Protein AF-0000000067835083 (afdb_homodimer)

Solvent-accessible surface area (backbone atoms only — not comparable to full-atom values): 36378 Å² total; per-residue (Å²): 128,75,50,79,70,64,48,48,75,62,30,50,74,77,33,79,86,31,44,24,30,21,24,51,41,61,68,52,65,69,38,86,58,38,49,80,80,52,36,40,35,85,48,63,20,61,77,63,90,67,58,58,87,79,37,59,35,40,37,37,66,78,45,76,40,68,45,77,37,37,61,65,48,50,63,71,75,37,70,76,46,74,46,46,26,35,45,30,46,51,37,25,27,15,37,58,29,42,74,70,44,82,46,50,77,70,70,28,51,86,24,32,39,36,25,33,40,37,29,25,28,41,37,32,61,56,41,38,71,20,52,53,85,72,80,55,84,33,16,38,25,39,33,26,70,32,35,25,68,92,74,68,40,59,38,34,27,45,44,50,32,53,57,46,51,31,81,73,17,26,42,26,40,27,45,68,90,33,70,38,49,61,85,69,10,28,60,33,17,40,41,41,60,26,31,26,35,74,63,26,48,44,29,49,35,34,39,31,33,36,80,54,71,35,77,32,58,60,44,50,56,35,66,48,52,55,57,65,86,44,39,88,91,66,60,50,49,91,76,30,44,69,68,40,40,41,44,55,33,38,41,69,30,34,67,49,73,68,36,79,43,61,54,41,78,42,72,40,30,31,44,32,39,23,30,92,42,48,70,65,45,40,37,40,14,64,64,64,63,78,51,72,45,78,36,51,68,53,78,53,88,90,29,64,35,33,58,28,46,35,39,40,77,44,78,41,64,69,41,79,35,33,31,26,33,41,37,25,32,55,34,64,37,50,44,25,70,43,44,78,82,58,38,25,42,58,17,52,62,53,32,27,42,28,72,38,46,33,38,24,88,128,75,49,80,70,64,47,48,74,63,30,51,73,78,35,79,86,31,45,25,30,21,24,51,41,61,67,50,66,69,37,86,57,36,48,82,80,51,38,40,33,84,48,63,18,62,74,61,88,68,58,61,87,79,36,59,35,39,37,37,66,77,44,77,38,70,45,79,36,37,61,65,48,51,65,70,74,39,69,74,47,74,46,47,26,35,45,31,45,49,36,25,26,15,37,59,30,41,74,71,45,82,46,50,76,71,70,28,51,84,24,33,40,39,25,33,39,36,28,26,29,41,39,31,60,56,40,38,72,20,53,53,85,72,78,54,85,34,15,38,24,38,32,26,72,31,34,25,68,93,72,68,39,59,37,33,28,44,47,50,32,52,57,46,51,31,82,73,16,27,42,26,40,26,44,68,90,33,69,37,48,62,84,71,10,27,59,32,18,40,40,40,61,26,32,24,36,74,63,25,47,44,28,50,35,35,40,30,33,37,80,53,72,36,80,33,58,60,44,49,56,34,67,48,53,54,58,63,85,41,38,90,90,67,61,51,46,89,76,29,44,69,67,41,41,41,43,54,34,38,42,70,29,34,69,48,72,67,35,80,42,62,53,41,77,41,72,39,31,31,43,32,39,25,32,92,42,46,69,66,45,40,37,39,16,65,62,63,64,78,51,72,44,77,37,51,71,53,77,52,86,90,30,63,33,32,58,28,45,35,39,39,75,46,78,42,64,70,42,78,34,34,31,25,33,39,39,26,33,54,33,64,37,51,45,26,70,44,45,77,81,58,37,25,41,58,16,51,62,52,31,27,41,28,72,37,46,34,40,24,88

pLDDT: mean 95.41, std 8.04, range [31.88, 98.94]

Sequence (722 aa):
MLGLFQRKDRLIVHGKAPYNAEPPLDRLRAAFLTDQADFYVRSHGDIPDLDADGYRLTVDGMVATPLDLSLADLKERFAPVTVTAVMQCAGNRRADMLAVAPVSGDPWAPGAIGNAEWTGVRLADVLREAGIDADDERHVAFESHDRIADTDTRFGASIPLAKALAPETLLAFAMNGEPLAPEHGHPLRVVVPGFAGIRSPKWLARISVQDRPSDNPMQADDYKLFPPNVTAGTADPAHGMTIEAMPLNSAICEPARGAALKAGRHAIRGYAIASDRAVARVDVSTDGGRSWAQARIERDADAPYAWTFWEIERELTTGEHELAVRAWDSAGQTQPAAPDDTWNYKGYLSAAWHRVRVTVAMLGLFQRKDRLIVHGKAPYNAEPPLDRLRAAFLTDQADFYVRSHGDIPDLDADGYRLTVDGMVATPLDLSLADLKERFAPVTVTAVMQCAGNRRADMLAVAPVSGDPWAPGAIGNAEWTGVRLADVLREAGIDADDERHVAFESHDRIADTDTRFGASIPLAKALAPETLLAFAMNGEPLAPEHGHPLRVVVPGFAGIRSPKWLARISVQDRPSDNPMQADDYKLFPPNVTAGTADPAHGMTIEAMPLNSAICEPARGAALKAGRHAIRGYAIASDRAVARVDVSTDGGRSWAQARIERDADAPYAWTFWEIERELTTGEHELAVRAWDSAGQTQPAAPDDTWNYKGYLSAAWHRVRVTVA

Nearest PDB structures (foldseek):
  3hbp-assembly1_A-2  TM=9.693E-01  e=5.774E-48  Gallus gallus
  3hbq-assembly1_A-2  TM=9.697E-01  e=4.883E-48  Gallus gallus
  3r18-assembly1_A-2  TM=9.680E-01  e=6.457E-48  Gallus gallus
  3hbg-assembly1_A-2  TM=9.182E-01  e=5.851E-44  Gallus gallus
  2ca4-assembly1_A  TM=9.056E-01  e=4.010E-40  Ancylobacter novellus

Foldseek 3Di:
DDPPVVLVVQFAFQDVFVTWTFGQLCQQQVDLARDLSRATFDDQGHQDDDDLQPAWEWEEAPFPATDIDGQVRQPPVFDKDKAKFKAAALQACLLQLVVVPAADDGNHYNGRMGIWIFMGGQLLVVRVVRPDDDFDQKKKKWWAPGARPVPRHTQMWIDGPVQSNDRNKGFGQAIRRHGNDSSRAPRTWIDRFQWHNSNIDGRTHYIHIGNDIDPGCCFQPHQFADDAVDAPVRDDSVPTHHGTGAAKAWEWSPPAFAAEAAFFKDKIKTKIFHRQFAFDWKWKDFALPPDTDTWDWDDDPRRRNRIIITMDMDGDHAFKTKMKMKIATPVRDIAAAGQVVRHHRNSGRRHHIYIGMYGYD/DDPPVRLVVQFAFQDVFVTWTFGQLCQQQVDLARDLSRATFDDQGHQDDDDLQPAWEWEEAPFPATDIDGQVRQPPVFDKDKAKFKAAALQQCLLQLVVVPAADDGNHYNGRMGIWIFMGGQLLVVRVVRPDDDFDQKKKKWWAPGARPVPRHTQMWIDGPVQSNDRNKGFGQAIRRHGRDSSRAPRTWIDRFQWHNSNIDGRTHYIHIGRDIDPGCCFQPHQFADDAVDAPVRDDSVPTHHGTGAAKAWEWSPPAFAAEAAFFKDKIKTKIFHRQFAFDWKWKDFALPPDTDTWDWDDDPRRRNRIIITMDIDGDHAFKTKMKMKIATPVRDIAAAGQVVRHHRNSGRRHHIYIGMYGYD

InterPro domains:
  IPR000572 Oxidoreductase, molybdopterin-binding domain [PF00174] (44-217)
  IPR005066 Moybdenum cofactor oxidoreductase, dimerisation [PF03404] (242-360)
  IPR008335 Eukaryotic molybdopterin oxidoreductase [PR00407] (11-25)
  IPR008335 Eukaryotic molybdopterin oxidoreductase [PR00407] (32-48)
  IPR008335 Eukaryotic molybdopterin oxidoreductase [PR00407] (85-96)
  IPR008335 Eukaryotic molybdopterin oxidoreductase [PR00407] (111-126)
  IPR008335 Eukaryotic molybdopterin oxidoreductase [PR00407] (164-180)
  IPR008335 Eukaryotic molybdopterin oxidoreductase [PR00407] (181-194)
  IPR008335 Eukaryotic molybdopterin oxidoreductase [PR00407] (197-210)
  IPR008335 Eukaryotic molybdopterin oxidoreductase [PR00407] (243-255)
  IPR008335 Eukaryotic molybdopterin oxidoreductase [PR00407] (281-293)
  IPR008335 Eukaryotic molybdopterin oxidoreductase [PR00407] (326-338)
  IPR008335 Eukaryotic molybdopterin oxidoreductase [PR00407] (341-354)
  IPR014756 Immunoglobulin E-set [SSF81296] (246-360)
  IPR022407 Oxidoreductase, molybdopterin binding site [PS00559] (61-96)
  IPR036374 Oxidoreductase, molybdopterin-binding domain superfamily [G3DSA:3.90.420.10] (4-240)
  IPR036374 Oxidoreductase, molybdopterin-binding domain superfamily [SSF56524] (4-236)

Structure (mmCIF, N/CA/C/O backbone):
data_AF-0000000067835083-model_v1
#
loop_
_entity.id
_entity.type
_entity.pdbx_description
1 polymer 'Molybdopterin oxidoreductase'
#
loop_
_atom_site.group_PDB
_atom_site.id
_atom_site.type_symbol
_atom_site.label_atom_id
_atom_site.label_alt_id
_atom_site.label_comp_id
_atom_site.label_asym_id
_atom_site.label_entity_id
_atom_site.label_seq_id
_atom_site.pdbx_PDB_ins_code
_atom_site.Cartn_x
_atom_site.Cartn_y
_atom_site.Cartn_z
_atom_site.occupancy
_atom_site.B_iso_or_equiv
_atom_site.auth_seq_id
_atom_site.auth_comp_id
_atom_site.auth_asym_id
_atom_site.auth_atom_id
_atom_site.pdbx_PDB_model_num
ATOM 1 N N . MET A 1 1 ? -5.254 -32 -25.266 1 31.88 1 MET A N 1
ATOM 2 C CA . MET A 1 1 ? -4.746 -31.469 -24 1 31.88 1 MET A CA 1
ATOM 3 C C . MET A 1 1 ? -3.303 -31.891 -23.781 1 31.88 1 MET A C 1
ATOM 5 O O . MET A 1 1 ? -3.004 -33.094 -23.734 1 31.88 1 MET A O 1
ATOM 9 N N . LEU A 1 2 ? -2.361 -31.172 -24.156 1 40.41 2 LEU A N 1
ATOM 10 C CA . LEU A 1 2 ? -0.997 -31.688 -24.156 1 40.41 2 LEU A CA 1
ATOM 11 C C . LEU A 1 2 ? -0.618 -32.25 -22.797 1 40.41 2 LEU A C 1
ATOM 13 O O . LEU A 1 2 ? -1.047 -31.703 -21.766 1 40.41 2 LEU A O 1
ATOM 17 N N . GLY A 1 3 ? -0.284 -33.375 -22.703 1 41.47 3 GLY A N 1
ATOM 18 C CA . GLY A 1 3 ? 0.187 -34 -21.484 1 41.47 3 GLY A CA 1
ATOM 19 C C . GLY A 1 3 ? 1.168 -33.125 -20.703 1 41.47 3 GLY A C 1
ATOM 20 O O . GLY A 1 3 ? 1.717 -32.188 -21.25 1 41.47 3 GLY A O 1
ATOM 21 N N . LEU A 1 4 ? 1.175 -33.219 -19.281 1 49.66 4 LEU A N 1
ATOM 22 C CA . LEU A 1 4 ? 2.09 -32.469 -18.422 1 49.66 4 LEU A CA 1
ATOM 23 C C . LEU A 1 4 ? 3.465 -32.344 -19.078 1 49.66 4 LEU A C 1
ATOM 25 O O . LEU A 1 4 ? 4.066 -31.266 -19.062 1 49.66 4 LEU A O 1
ATOM 29 N N . PHE A 1 5 ? 3.912 -33.406 -19.75 1 48.53 5 PHE A N 1
ATOM 30 C CA . PHE A 1 5 ? 5.254 -33.438 -20.312 1 48.53 5 PHE A CA 1
ATOM 31 C C . PHE A 1 5 ? 5.359 -32.562 -21.547 1 48.53 5 PHE A C 1
ATOM 33 O O . PHE A 1 5 ? 6.406 -31.969 -21.797 1 48.53 5 PHE A O 1
ATOM 40 N N . GLN A 1 6 ? 4.391 -32.562 -22.312 1 50.34 6 GLN A N 1
ATOM 41 C CA . GLN A 1 6 ? 4.457 -31.812 -23.562 1 50.34 6 GLN A CA 1
ATOM 42 C C . GLN A 1 6 ? 4.406 -30.312 -23.297 1 50.34 6 GLN A C 1
ATOM 44 O O . GLN A 1 6 ? 5.008 -29.516 -24.031 1 50.34 6 GLN A O 1
ATOM 49 N N . ARG A 1 7 ? 3.723 -29.859 -22.312 1 55.5 7 ARG A N 1
ATOM 50 C CA . ARG A 1 7 ? 3.611 -28.453 -21.906 1 55.5 7 ARG A CA 1
ATOM 51 C C . ARG A 1 7 ? 4.914 -27.969 -21.281 1 55.5 7 ARG A C 1
ATOM 53 O O . ARG A 1 7 ? 5.168 -26.75 -21.25 1 55.5 7 ARG A O 1
ATOM 60 N N . LYS A 1 8 ? 5.719 -28.969 -20.953 1 60.69 8 LYS A N 1
ATOM 61 C CA . LYS A 1 8 ? 6.992 -28.734 -20.281 1 60.69 8 LYS A CA 1
ATOM 62 C C . LYS A 1 8 ? 7.969 -28 -21.203 1 60.69 8 LYS A C 1
ATOM 64 O O . LYS A 1 8 ? 8.773 -27.188 -20.734 1 60.69 8 LYS A O 1
ATOM 69 N N . ASP A 1 9 ? 7.613 -28.094 -22.469 1 72.25 9 ASP A N 1
ATOM 70 C CA . ASP A 1 9 ? 8.594 -27.453 -23.328 1 72.25 9 ASP A CA 1
ATOM 71 C C . ASP A 1 9 ? 8.297 -25.969 -23.484 1 72.25 9 ASP A C 1
ATOM 73 O O . ASP A 1 9 ? 9.156 -25.203 -23.922 1 72.25 9 ASP A O 1
ATOM 77 N N . ARG A 1 10 ? 7.203 -25.578 -22.922 1 88.31 10 ARG A N 1
ATOM 78 C CA . ARG A 1 10 ? 6.75 -24.219 -23.125 1 88.31 10 ARG A CA 1
ATOM 79 C C . ARG A 1 10 ? 7.227 -23.297 -22 1 88.31 10 ARG A C 1
ATOM 81 O O . ARG A 1 10 ? 7.328 -22.094 -22.172 1 88.31 10 ARG A O 1
ATOM 88 N N . LEU A 1 11 ? 7.453 -23.891 -20.906 1 96.06 11 LEU A N 1
ATOM 89 C CA . LEU A 1 11 ? 7.832 -23.125 -19.734 1 96.06 11 LEU A CA 1
ATOM 90 C C . LEU A 1 11 ? 9.289 -23.391 -19.344 1 96.06 11 LEU A C 1
ATOM 92 O O . LEU A 1 11 ? 9.883 -24.359 -19.812 1 96.06 11 LEU A O 1
ATOM 96 N N . ILE A 1 12 ? 9.891 -22.453 -18.781 1 96.81 12 ILE A N 1
ATOM 97 C CA . ILE A 1 12 ? 11.188 -22.641 -18.141 1 96.81 12 ILE A CA 1
ATOM 98 C C . ILE A 1 12 ? 11.031 -23.422 -16.844 1 96.81 12 ILE A C 1
ATOM 100 O O . ILE A 1 12 ? 10.492 -22.906 -15.867 1 96.81 12 ILE A O 1
ATOM 104 N N . VAL A 1 13 ? 11.555 -24.688 -16.828 1 96.62 13 VAL A N 1
ATOM 105 C CA . VAL A 1 13 ? 11.32 -25.609 -15.711 1 96.62 13 VAL A CA 1
ATOM 106 C C . VAL A 1 13 ? 12.414 -25.422 -14.664 1 96.62 13 VAL A C 1
ATOM 108 O O . VAL A 1 13 ? 13.602 -25.547 -14.969 1 96.62 13 VAL A O 1
ATOM 111 N N . HIS A 1 14 ? 12.023 -25.109 -13.453 1 95.5 14 HIS A N 1
ATOM 112 C CA . HIS A 1 14 ? 12.961 -25 -12.344 1 95.5 14 HIS A CA 1
ATOM 113 C C . HIS A 1 14 ? 12.977 -26.281 -11.508 1 95.5 14 HIS A C 1
ATOM 115 O O . HIS A 1 14 ? 13.984 -26.594 -10.867 1 95.5 14 HIS A O 1
ATOM 121 N N . GLY A 1 15 ? 11.852 -26.984 -11.484 1 93.31 15 GLY A N 1
ATOM 122 C CA . GLY A 1 15 ? 11.703 -28.25 -10.781 1 93.31 15 GLY A CA 1
ATOM 123 C C . GLY A 1 15 ? 10.688 -29.172 -11.422 1 93.31 15 GLY A C 1
ATOM 124 O O . GLY A 1 15 ? 9.602 -28.734 -11.812 1 93.31 15 GLY A O 1
ATOM 125 N N . LYS A 1 16 ? 11.016 -30.453 -11.484 1 92.25 16 LYS A N 1
ATOM 126 C CA . LYS A 1 16 ? 10.133 -31.422 -12.141 1 92.25 16 LYS A CA 1
ATOM 127 C C . LYS A 1 16 ? 9.242 -32.125 -11.133 1 92.25 16 LYS A C 1
ATOM 129 O O . LYS A 1 16 ? 8.125 -32.531 -11.461 1 92.25 16 LYS A O 1
ATOM 134 N N . ALA A 1 17 ? 9.828 -32.312 -9.969 1 91.12 17 ALA A N 1
ATOM 135 C CA . ALA A 1 17 ? 9.094 -32.969 -8.891 1 91.12 17 ALA A CA 1
ATOM 136 C C . ALA A 1 17 ? 9.461 -32.375 -7.531 1 91.12 17 ALA A C 1
ATOM 138 O O . ALA A 1 17 ? 10.398 -32.844 -6.883 1 91.12 17 ALA A O 1
ATOM 139 N N . PRO A 1 18 ? 8.672 -31.531 -7.098 1 94.19 18 PRO A N 1
ATOM 140 C CA . PRO A 1 18 ? 7.422 -30.953 -7.598 1 94.19 18 PRO A CA 1
ATOM 141 C C . PRO A 1 18 ? 7.621 -30.141 -8.867 1 94.19 18 PRO A C 1
ATOM 143 O O . PRO A 1 18 ? 8.711 -29.625 -9.109 1 94.19 18 PRO A O 1
ATOM 146 N N . TYR A 1 19 ? 6.566 -30.094 -9.648 1 94.5 19 TYR A N 1
ATOM 147 C CA . TYR A 1 19 ? 6.633 -29.359 -10.906 1 94.5 19 TYR A CA 1
ATOM 148 C C . TYR A 1 19 ? 6.566 -27.859 -10.68 1 94.5 19 TYR A C 1
ATOM 150 O O . TYR A 1 19 ? 5.59 -27.359 -10.117 1 94.5 19 TYR A O 1
ATOM 158 N N . ASN A 1 20 ? 7.578 -27.078 -10.984 1 97.06 20 ASN A N 1
ATOM 159 C CA . ASN A 1 20 ? 7.699 -25.625 -10.875 1 97.06 20 ASN A CA 1
ATOM 160 C C . ASN A 1 20 ? 8.289 -25.031 -12.148 1 97.06 20 ASN A C 1
ATOM 162 O O . ASN A 1 20 ? 9.391 -25.406 -12.562 1 97.06 20 ASN A O 1
ATOM 166 N N . ALA A 1 21 ? 7.527 -24.172 -12.742 1 97.88 21 ALA A N 1
ATOM 167 C CA . ALA A 1 21 ? 7.941 -23.625 -14.031 1 97.88 21 ALA A CA 1
ATOM 168 C C . ALA A 1 21 ? 7.352 -22.234 -14.266 1 97.88 21 ALA A C 1
ATOM 170 O O . ALA A 1 21 ? 6.293 -21.906 -13.719 1 97.88 21 ALA A O 1
ATOM 171 N N . GLU A 1 22 ? 8.039 -21.375 -15.016 1 98.25 22 GLU A N 1
ATOM 172 C CA . GLU A 1 22 ? 7.559 -20.047 -15.375 1 98.25 22 GLU A CA 1
ATOM 173 C C . GLU A 1 22 ? 7.656 -19.812 -16.875 1 98.25 22 GLU A C 1
ATOM 175 O O . GLU A 1 22 ? 8.469 -20.453 -17.562 1 98.25 22 GLU A O 1
ATOM 180 N N . PRO A 1 23 ? 6.871 -19 -17.422 1 97.94 23 PRO A N 1
ATOM 181 C CA . PRO A 1 23 ? 6.941 -18.734 -18.875 1 97.94 23 PRO A CA 1
ATOM 182 C C . PRO A 1 23 ? 8.086 -17.797 -19.25 1 97.94 23 PRO A C 1
ATOM 184 O O . PRO A 1 23 ? 8.531 -17 -18.422 1 97.94 23 PRO A O 1
ATOM 187 N N . PRO A 1 24 ? 8.562 -17.969 -20.547 1 97 24 PRO A N 1
ATOM 188 C CA . PRO A 1 24 ? 9.383 -16.859 -21.047 1 97 24 PRO A CA 1
ATOM 189 C C . PRO A 1 24 ? 8.648 -15.523 -21.016 1 97 24 PRO A C 1
ATOM 191 O O . PRO A 1 24 ? 7.434 -15.477 -21.25 1 97 24 PRO A O 1
ATOM 194 N N . LEU A 1 25 ? 9.352 -14.461 -20.797 1 97.94 25 LEU A N 1
ATOM 195 C CA . LEU A 1 25 ? 8.742 -13.172 -20.5 1 97.94 25 LEU A CA 1
ATOM 196 C C . LEU A 1 25 ? 8.039 -12.602 -21.734 1 97.94 25 LEU A C 1
ATOM 198 O O . LEU A 1 25 ? 7.043 -11.891 -21.609 1 97.94 25 LEU A O 1
ATOM 202 N N . ASP A 1 26 ? 8.609 -12.883 -22.875 1 95.75 26 ASP A N 1
ATOM 203 C CA . ASP A 1 26 ? 7.949 -12.406 -24.094 1 95.75 26 ASP A CA 1
ATOM 204 C C . ASP A 1 26 ? 6.57 -13.039 -24.25 1 95.75 26 ASP A C 1
ATOM 206 O O . ASP A 1 26 ? 5.621 -12.367 -24.672 1 95.75 26 ASP A O 1
ATOM 210 N N . ARG A 1 27 ? 6.426 -14.297 -23.891 1 96 27 ARG A N 1
ATOM 211 C CA . ARG A 1 27 ? 5.137 -14.984 -23.938 1 96 27 ARG A CA 1
ATOM 212 C C . ARG A 1 27 ? 4.211 -14.477 -22.828 1 96 27 ARG A C 1
ATOM 214 O O . ARG A 1 27 ? 3.006 -14.32 -23.047 1 96 27 ARG A O 1
ATOM 221 N N . LEU A 1 28 ? 4.754 -14.227 -21.703 1 97.44 28 LEU A N 1
ATOM 222 C CA . LEU A 1 28 ? 3.982 -13.672 -20.594 1 97.44 28 LEU A CA 1
ATOM 223 C C . LEU A 1 28 ? 3.381 -12.32 -20.969 1 97.44 28 LEU A C 1
ATOM 225 O O . LEU A 1 28 ? 2.219 -12.047 -20.656 1 97.44 28 LEU A O 1
ATOM 229 N N . ARG A 1 29 ? 4.148 -11.508 -21.672 1 97.31 29 ARG A N 1
ATOM 230 C CA . ARG A 1 29 ? 3.762 -10.133 -21.984 1 97.31 29 ARG A CA 1
ATOM 231 C C . ARG A 1 29 ? 2.898 -10.086 -23.234 1 97.31 29 ARG A C 1
ATOM 233 O O . ARG A 1 29 ? 2.326 -9.039 -23.562 1 97.31 29 ARG A O 1
ATOM 240 N N . ALA A 1 30 ? 2.693 -11.188 -23.906 1 96.31 30 ALA A N 1
ATOM 241 C CA . ALA A 1 30 ? 2.082 -11.242 -25.234 1 96.31 30 ALA A CA 1
ATOM 242 C C . ALA A 1 30 ? 0.588 -10.93 -25.156 1 96.31 30 ALA A C 1
ATOM 244 O O . ALA A 1 30 ? 0.01 -10.406 -26.109 1 96.31 30 ALA A O 1
ATOM 245 N N . ALA A 1 31 ? -0.012 -11.234 -24.078 1 96.81 31 ALA A N 1
ATOM 246 C CA . ALA A 1 31 ? -1.446 -11.008 -23.906 1 96.81 31 ALA A CA 1
ATOM 247 C C . ALA A 1 31 ? -1.775 -10.578 -22.484 1 96.81 31 ALA A C 1
ATOM 249 O O . ALA A 1 31 ? -1.117 -11.008 -21.531 1 96.81 31 ALA A O 1
ATOM 250 N N . PHE A 1 32 ? -2.822 -9.734 -22.422 1 96.62 32 PHE A N 1
ATOM 251 C CA . PHE A 1 32 ? -3.225 -9.227 -21.125 1 96.62 32 PHE A CA 1
ATOM 252 C C . PHE A 1 32 ? -3.617 -10.375 -20.188 1 96.62 32 PHE A C 1
ATOM 254 O O . PHE A 1 32 ? -3.32 -10.336 -19 1 96.62 32 PHE A O 1
ATOM 261 N N . LEU A 1 33 ? -4.332 -11.344 -20.734 1 97.75 33 LEU A N 1
ATOM 262 C CA . LEU A 1 33 ? -4.629 -12.578 -20.016 1 97.75 33 LEU A CA 1
ATOM 263 C C . LEU A 1 33 ? -3.611 -13.664 -20.344 1 97.75 33 LEU A C 1
ATOM 265 O O . LEU A 1 33 ? -3.322 -13.906 -21.516 1 97.75 33 LEU A O 1
ATOM 269 N N . THR A 1 34 ? -3.059 -14.234 -19.375 1 98.19 34 THR A N 1
ATOM 270 C CA . THR A 1 34 ? -2.104 -15.32 -19.562 1 98.19 34 THR A CA 1
ATOM 271 C C . THR A 1 34 ? -2.83 -16.641 -19.812 1 98.19 34 THR A C 1
ATOM 273 O O . THR A 1 34 ? -3.627 -17.078 -18.984 1 98.19 34 THR A O 1
ATOM 276 N N . ASP A 1 35 ? -2.471 -17.234 -20.875 1 95.94 35 ASP A N 1
ATOM 277 C CA . ASP A 1 35 ? -3.057 -18.547 -21.188 1 95.94 35 ASP A CA 1
ATOM 278 C C . ASP A 1 35 ? -2.715 -19.562 -20.109 1 95.94 35 ASP A C 1
ATOM 280 O O . ASP A 1 35 ? -1.614 -19.547 -19.547 1 95.94 35 ASP A O 1
ATOM 284 N N . GLN A 1 36 ? -3.67 -20.484 -19.906 1 95.25 36 GLN A N 1
ATOM 285 C CA . GLN A 1 36 ? -3.449 -21.531 -18.922 1 95.25 36 GLN A CA 1
ATOM 286 C C . GLN A 1 36 ? -2.145 -22.281 -19.188 1 95.25 36 GLN A C 1
ATOM 288 O O . GLN A 1 36 ? -1.425 -22.641 -18.25 1 95.25 36 GLN A O 1
ATOM 293 N N . ALA A 1 37 ? -1.775 -22.438 -20.453 1 94.5 37 ALA A N 1
ATOM 294 C CA . ALA A 1 37 ? -0.596 -23.203 -20.844 1 94.5 37 ALA A CA 1
ATOM 295 C C . ALA A 1 37 ? 0.684 -22.422 -20.578 1 94.5 37 ALA A C 1
ATOM 297 O O . ALA A 1 37 ? 1.767 -23 -20.469 1 94.5 37 ALA A O 1
ATOM 298 N N . ASP A 1 38 ? 0.568 -21.078 -20.469 1 96.31 38 ASP A N 1
ATOM 299 C CA . ASP A 1 38 ? 1.728 -20.219 -20.25 1 96.31 38 ASP A CA 1
ATOM 300 C C . ASP A 1 38 ? 1.759 -19.719 -18.812 1 96.31 38 ASP A C 1
ATOM 302 O O . ASP A 1 38 ? 2.648 -18.953 -18.438 1 96.31 38 ASP A O 1
ATOM 306 N N . PHE A 1 39 ? 0.748 -20.141 -18.016 1 98 39 PHE A N 1
ATOM 307 C CA . PHE A 1 39 ? 0.671 -19.672 -16.641 1 98 39 PHE A CA 1
ATOM 308 C C . PHE A 1 39 ? 1.7 -20.391 -15.773 1 98 39 PHE A C 1
ATOM 310 O O . PHE A 1 39 ? 1.903 -21.609 -15.914 1 98 39 PHE A O 1
ATOM 317 N N . TYR A 1 40 ? 2.387 -19.688 -14.922 1 98.25 40 TYR A N 1
ATOM 318 C CA . TYR A 1 40 ? 3.408 -20.328 -14.102 1 98.25 40 TYR A CA 1
ATOM 319 C C . TYR A 1 40 ? 2.805 -21.438 -13.234 1 98.25 40 TYR A C 1
ATOM 321 O O . TYR A 1 40 ? 1.612 -21.406 -12.922 1 98.25 40 TYR A O 1
ATOM 329 N N . VAL A 1 41 ? 3.625 -22.375 -12.898 1 98 41 VAL A N 1
ATOM 330 C CA . VAL A 1 41 ? 3.197 -23.469 -12.031 1 98 41 VAL A CA 1
ATOM 331 C C . VAL A 1 41 ? 4.117 -23.547 -10.812 1 98 41 VAL A C 1
ATOM 333 O O . VAL A 1 41 ? 5.336 -23.672 -10.953 1 98 41 VAL A O 1
ATOM 336 N N . ARG A 1 42 ? 3.58 -23.359 -9.672 1 97.81 42 ARG A N 1
ATOM 337 C CA . ARG A 1 42 ? 4.266 -23.562 -8.398 1 97.81 42 ARG A CA 1
ATOM 338 C C . ARG A 1 42 ? 3.566 -24.641 -7.574 1 97.81 42 ARG A C 1
ATOM 340 O O . ARG A 1 42 ? 2.406 -24.484 -7.188 1 97.81 42 ARG A O 1
ATOM 347 N N . SER A 1 43 ? 4.223 -25.734 -7.363 1 96.69 43 SER A N 1
ATOM 348 C CA . SER A 1 43 ? 3.703 -26.844 -6.555 1 96.69 43 SER A CA 1
ATOM 349 C C . SER A 1 43 ? 4.668 -27.203 -5.43 1 96.69 43 SER A C 1
ATOM 351 O O . SER A 1 43 ? 5.871 -26.953 -5.531 1 96.69 43 SER A O 1
ATOM 353 N N . HIS A 1 44 ? 4.16 -27.703 -4.383 1 96.19 44 HIS A N 1
ATOM 354 C CA . HIS A 1 44 ? 4.965 -28.156 -3.25 1 96.19 44 HIS A CA 1
ATOM 355 C C . HIS A 1 44 ? 4.977 -29.672 -3.152 1 96.19 44 HIS A C 1
ATOM 357 O O . HIS A 1 44 ? 5.648 -30.234 -2.287 1 96.19 44 HIS A O 1
ATOM 363 N N . GLY A 1 45 ? 4.242 -30.312 -3.959 1 95.56 45 GLY A N 1
ATOM 364 C CA . GLY A 1 45 ? 4.129 -31.766 -4.062 1 95.56 45 GLY A CA 1
ATOM 365 C C . GLY A 1 45 ? 3.658 -32.219 -5.426 1 95.56 45 GLY A C 1
ATOM 366 O O . GLY A 1 45 ? 3.732 -31.484 -6.402 1 95.56 45 GLY A O 1
ATOM 367 N N . ASP A 1 46 ? 3.256 -33.5 -5.445 1 94.81 46 ASP A N 1
ATOM 368 C CA . ASP A 1 46 ? 2.77 -34.062 -6.703 1 94.81 46 ASP A CA 1
ATOM 369 C C . ASP A 1 46 ? 1.381 -33.531 -7.039 1 94.81 46 ASP A C 1
ATOM 371 O O . ASP A 1 46 ? 0.607 -33.188 -6.145 1 94.81 46 ASP A O 1
ATOM 375 N N . ILE A 1 47 ? 1.151 -33.438 -8.297 1 95.94 47 ILE A N 1
ATOM 376 C CA . ILE A 1 47 ? -0.173 -33.031 -8.766 1 95.94 47 ILE A CA 1
ATOM 377 C C . ILE A 1 47 ? -1.153 -34.188 -8.555 1 95.94 47 ILE A C 1
ATOM 379 O O . ILE A 1 47 ? -0.974 -35.281 -9.109 1 95.94 47 ILE A O 1
ATOM 383 N N . PRO A 1 48 ? -2.162 -33.938 -7.812 1 96.25 48 PRO A N 1
ATOM 384 C CA . PRO A 1 48 ? -3.111 -35.031 -7.59 1 96.25 48 PRO A CA 1
ATOM 385 C C . PRO A 1 48 ? -3.971 -35.344 -8.812 1 96.25 48 PRO A C 1
ATOM 387 O O . PRO A 1 48 ? -4.215 -34.438 -9.633 1 96.25 48 PRO A O 1
ATOM 390 N N . ASP A 1 49 ? -4.312 -36.531 -8.906 1 95.06 49 ASP A N 1
ATOM 391 C CA . ASP A 1 49 ? -5.297 -36.969 -9.898 1 95.06 49 ASP A CA 1
ATOM 392 C C . ASP A 1 49 ? -6.699 -37.031 -9.297 1 95.06 49 ASP A C 1
ATOM 394 O O . ASP A 1 49 ? -7.047 -38 -8.625 1 95.06 49 ASP A O 1
ATOM 398 N N . LEU A 1 50 ? -7.457 -35.969 -9.578 1 96.62 50 LEU A N 1
ATOM 399 C CA . LEU A 1 50 ? -8.773 -35.875 -8.945 1 96.62 50 LEU A CA 1
ATOM 400 C C . LEU A 1 50 ? -9.883 -36 -9.984 1 96.62 50 LEU A C 1
ATOM 402 O O . LEU A 1 50 ? -9.812 -35.406 -11.055 1 96.62 50 LEU A O 1
ATOM 406 N N . ASP A 1 51 ? -10.852 -36.844 -9.664 1 94.62 51 ASP A N 1
ATOM 407 C CA . ASP A 1 51 ? -12.062 -36.969 -10.469 1 94.62 51 ASP A CA 1
ATOM 408 C C . ASP A 1 51 ? -13.109 -35.938 -10.047 1 94.62 51 ASP A C 1
ATOM 410 O O . ASP A 1 51 ? -13.586 -35.938 -8.914 1 94.62 51 ASP A O 1
ATOM 414 N N . ALA A 1 52 ? -13.539 -35.062 -10.961 1 95.12 52 ALA A N 1
ATOM 415 C CA . ALA A 1 52 ? -14.484 -34 -10.68 1 95.12 52 ALA A CA 1
ATOM 416 C C . ALA A 1 52 ? -15.836 -34.562 -10.25 1 95.12 52 ALA A C 1
ATOM 418 O O . ALA A 1 52 ? -16.531 -33.938 -9.422 1 95.12 52 ALA A O 1
ATOM 419 N N . ASP A 1 53 ? -16.281 -35.594 -10.789 1 94.56 53 ASP A N 1
ATOM 420 C CA . ASP A 1 53 ? -17.594 -36.156 -10.516 1 94.56 53 ASP A CA 1
ATOM 421 C C . ASP A 1 53 ? -17.703 -36.656 -9.07 1 94.56 53 ASP A C 1
ATOM 423 O O . ASP A 1 53 ? -18.75 -36.531 -8.445 1 94.56 53 ASP A O 1
ATOM 427 N N . GLY A 1 54 ? -16.672 -37.281 -8.562 1 95.81 54 GLY A N 1
ATOM 428 C CA . GLY A 1 54 ? -16.672 -37.781 -7.199 1 95.81 54 GLY A CA 1
ATOM 429 C C . GLY A 1 54 ? -16.078 -36.812 -6.195 1 95.81 54 GLY A C 1
ATOM 430 O O . GLY A 1 54 ? -16.016 -37.094 -5 1 95.81 54 GLY A O 1
ATOM 431 N N . TYR A 1 55 ? -15.727 -35.688 -6.652 1 97.25 55 TYR A N 1
ATOM 432 C CA . TYR A 1 55 ? -15.07 -34.688 -5.828 1 97.25 55 TYR A CA 1
ATOM 433 C C . TYR A 1 55 ? -16.031 -34.125 -4.781 1 97.25 55 TYR A C 1
ATOM 435 O O . TYR A 1 55 ? -17.203 -33.906 -5.066 1 97.25 55 TYR A O 1
ATOM 443 N N . ARG A 1 56 ? -15.516 -33.938 -3.514 1 98.25 56 ARG A N 1
ATOM 444 C CA . ARG A 1 56 ? -16.266 -33.312 -2.428 1 98.25 56 ARG A CA 1
ATOM 445 C C . ARG A 1 56 ? -15.422 -32.25 -1.716 1 98.25 56 ARG A C 1
ATOM 447 O O . ARG A 1 56 ? -14.227 -32.469 -1.472 1 98.25 56 ARG A O 1
ATOM 454 N N . LEU A 1 57 ? -16.047 -31.141 -1.37 1 98.81 57 LEU A N 1
ATOM 455 C CA . LEU A 1 57 ? -15.461 -30.109 -0.529 1 98.81 57 LEU A CA 1
ATOM 456 C C . LEU A 1 57 ? -16.109 -30.094 0.848 1 98.81 57 LEU A C 1
ATOM 458 O O . LEU A 1 57 ? -17.344 -29.953 0.957 1 98.81 57 LEU A O 1
ATOM 462 N N . THR A 1 58 ? -15.32 -30.266 1.841 1 98.88 58 THR A N 1
ATOM 463 C CA . THR A 1 58 ? -15.812 -30.172 3.211 1 98.88 58 THR A CA 1
ATOM 464 C C . THR A 1 58 ? -15.656 -28.75 3.742 1 98.88 58 THR A C 1
ATOM 466 O O . THR A 1 58 ? -14.594 -28.141 3.598 1 98.88 58 THR A O 1
ATOM 469 N N . VAL A 1 59 ? -16.719 -28.141 4.277 1 98.88 59 VAL A N 1
ATOM 470 C CA . VAL A 1 59 ? -16.688 -26.859 4.977 1 98.88 59 VAL A CA 1
ATOM 471 C C . VAL A 1 59 ? -17.094 -27.062 6.438 1 98.88 59 VAL A C 1
ATOM 473 O O . VAL A 1 59 ? -18.203 -27.5 6.727 1 98.88 59 VAL A O 1
ATOM 476 N N . ASP A 1 60 ? -16.141 -26.75 7.336 1 98.75 60 ASP A N 1
ATOM 477 C CA . ASP A 1 60 ? -16.438 -27.031 8.742 1 98.75 60 ASP A CA 1
ATOM 478 C C . ASP A 1 60 ? -15.688 -26.062 9.664 1 98.75 60 ASP A C 1
ATOM 480 O O . ASP A 1 60 ? -15.391 -24.938 9.273 1 98.75 60 ASP A O 1
ATOM 484 N N . GLY A 1 61 ? -15.375 -26.516 10.945 1 98.19 61 GLY A N 1
ATOM 485 C CA . GLY A 1 61 ? -14.789 -25.656 11.953 1 98.19 61 GLY A CA 1
ATOM 486 C C . GLY A 1 61 ? -15.812 -24.844 12.727 1 98.19 61 GLY A C 1
ATOM 487 O O . GLY A 1 61 ? -16.828 -25.375 13.18 1 98.19 61 GLY A O 1
ATOM 488 N N . MET A 1 62 ? -15.539 -23.609 13.023 1 97.5 62 MET A N 1
ATOM 489 C CA . MET A 1 62 ? -16.406 -22.719 13.773 1 97.5 62 MET A CA 1
ATOM 490 C C . MET A 1 62 ? -17.516 -22.172 12.883 1 97.5 62 MET A C 1
ATOM 492 O O . MET A 1 62 ? -17.641 -20.953 12.695 1 97.5 62 MET A O 1
ATOM 496 N N . VAL A 1 63 ? -18.344 -23.109 12.383 1 97.75 63 VAL A N 1
ATOM 497 C CA . VAL A 1 63 ? -19.5 -22.75 11.562 1 97.75 63 VAL A CA 1
ATOM 498 C C . VAL A 1 63 ? -20.781 -23.281 12.211 1 97.75 63 VAL A C 1
ATOM 500 O O . VAL A 1 63 ? -20.734 -24.203 13.031 1 97.75 63 VAL A O 1
ATOM 503 N N . ALA A 1 64 ? -21.859 -22.703 11.883 1 97.5 64 ALA A N 1
ATOM 504 C CA . ALA A 1 64 ? -23.141 -23.156 12.422 1 97.5 64 ALA A CA 1
ATOM 505 C C . ALA A 1 64 ? -23.609 -24.422 11.727 1 97.5 64 ALA A C 1
ATOM 507 O O . ALA A 1 64 ? -24.172 -25.312 12.359 1 97.5 64 ALA A O 1
ATOM 508 N N . THR A 1 65 ? -23.375 -24.531 10.406 1 98 65 THR A N 1
ATOM 509 C CA . THR A 1 65 ? -23.859 -25.641 9.586 1 98 65 THR A CA 1
ATOM 510 C C . THR A 1 65 ? -22.75 -26.156 8.68 1 98 65 THR A C 1
ATOM 512 O O . THR A 1 65 ? -22.516 -25.625 7.594 1 98 65 THR A O 1
ATOM 515 N N . PRO A 1 66 ? -22.094 -27.219 9.078 1 98.38 66 PRO A N 1
ATOM 516 C CA . PRO A 1 66 ? -21.109 -27.812 8.172 1 98.38 66 PRO A CA 1
ATOM 517 C C . PRO A 1 66 ? -21.703 -28.203 6.816 1 98.38 66 PRO A C 1
ATOM 519 O O . PRO A 1 66 ? -22.875 -28.531 6.73 1 98.38 66 PRO A O 1
ATOM 522 N N . LEU A 1 67 ? -20.859 -28.109 5.816 1 98.69 67 LEU A N 1
ATOM 523 C CA . LEU A 1 67 ? -21.312 -28.422 4.465 1 98.69 67 LEU A CA 1
ATOM 524 C C . LEU A 1 67 ? -20.438 -29.5 3.834 1 98.69 67 LEU A C 1
ATOM 526 O O . LEU A 1 67 ? -19.25 -29.625 4.172 1 98.69 67 LEU A O 1
ATOM 530 N N . ASP A 1 68 ? -20.969 -30.281 3.037 1 98.69 68 ASP A N 1
ATOM 531 C CA . ASP A 1 68 ? -20.328 -31.203 2.107 1 98.69 68 ASP A CA 1
ATOM 532 C C . ASP A 1 68 ? -20.828 -31 0.684 1 98.69 68 ASP A C 1
ATOM 534 O O . ASP A 1 68 ? -21.969 -31.344 0.371 1 98.69 68 ASP A O 1
ATOM 538 N N . LEU A 1 69 ? -20 -30.453 -0.102 1 98.75 69 LEU A N 1
ATOM 539 C CA . LEU A 1 69 ? -20.484 -29.938 -1.378 1 98.75 69 LEU A CA 1
ATOM 540 C C . LEU A 1 69 ? -19.781 -30.625 -2.543 1 98.75 69 LEU A C 1
ATOM 542 O O . LEU A 1 69 ? -18.547 -30.75 -2.539 1 98.75 69 LEU A O 1
ATOM 546 N N . SER A 1 70 ? -20.516 -31.062 -3.527 1 98.44 70 SER A N 1
ATOM 547 C CA . SER A 1 70 ? -19.938 -31.453 -4.812 1 98.44 70 SER A CA 1
ATOM 548 C C . SER A 1 70 ? -19.688 -30.25 -5.703 1 98.44 70 SER A C 1
ATOM 550 O O . SER A 1 70 ? -20.094 -29.141 -5.383 1 98.44 70 SER A O 1
ATOM 552 N N . LEU A 1 71 ? -18.969 -30.484 -6.781 1 98 71 LEU A N 1
ATOM 553 C CA . LEU A 1 71 ? -18.781 -29.406 -7.754 1 98 71 LEU A CA 1
ATOM 554 C C . LEU A 1 71 ? -20.125 -28.969 -8.32 1 98 71 LEU A C 1
ATOM 556 O O . LEU A 1 71 ? -20.328 -27.766 -8.57 1 98 71 LEU A O 1
ATOM 560 N N . ALA A 1 72 ? -21.016 -29.891 -8.555 1 97.5 72 ALA A N 1
ATOM 561 C CA . ALA A 1 72 ? -22.359 -29.578 -9.039 1 97.5 72 ALA A CA 1
ATOM 562 C C . ALA A 1 72 ? -23.109 -28.719 -8.039 1 97.5 72 ALA A C 1
ATOM 564 O O . ALA A 1 72 ? -23.812 -27.781 -8.422 1 97.5 72 ALA A O 1
ATOM 565 N N . ASP A 1 73 ? -23.016 -29.094 -6.77 1 98.12 73 ASP A N 1
ATOM 566 C CA . ASP A 1 73 ? -23.641 -28.281 -5.734 1 98.12 73 ASP A CA 1
ATOM 567 C C . ASP A 1 73 ? -23.188 -26.828 -5.824 1 98.12 73 ASP A C 1
ATOM 569 O O . ASP A 1 73 ? -24 -25.906 -5.758 1 98.12 73 ASP A O 1
ATOM 573 N N . LEU A 1 74 ? -21.859 -26.625 -5.926 1 98.38 74 LEU A N 1
ATOM 574 C CA . LEU A 1 74 ? -21.312 -25.281 -5.988 1 98.38 74 LEU A CA 1
ATOM 575 C C . LEU A 1 74 ? -21.891 -24.5 -7.164 1 98.38 74 LEU A C 1
ATOM 577 O O . LEU A 1 74 ? -22.297 -23.344 -7.016 1 98.38 74 LEU A O 1
ATOM 581 N N . LYS A 1 75 ? -21.984 -25.125 -8.289 1 97 75 LYS A N 1
ATOM 582 C CA . LYS A 1 75 ? -22.422 -24.469 -9.516 1 97 75 LYS A CA 1
ATOM 583 C C . LYS A 1 75 ? -23.938 -24.203 -9.484 1 97 75 LYS A C 1
ATOM 585 O O . LYS A 1 75 ? -24.406 -23.219 -10.062 1 97 75 LYS A O 1
ATOM 590 N N . GLU A 1 76 ? -24.672 -25.016 -8.812 1 97.75 76 GLU A N 1
ATOM 591 C CA . GLU A 1 76 ? -26.125 -24.922 -8.812 1 97.75 76 GLU A CA 1
ATOM 592 C C . GLU A 1 76 ? -26.625 -24 -7.688 1 97.75 76 GLU A C 1
ATOM 594 O O . GLU A 1 76 ? -27.578 -23.25 -7.867 1 97.75 76 GLU A O 1
ATOM 599 N N . ARG A 1 77 ? -25.969 -24.031 -6.555 1 97.81 77 ARG A N 1
ATOM 600 C CA . ARG A 1 77 ? -26.484 -23.375 -5.363 1 97.81 77 ARG A CA 1
ATOM 601 C C . ARG A 1 77 ? -25.984 -21.938 -5.281 1 97.81 77 ARG A C 1
ATOM 603 O O . ARG A 1 77 ? -26.578 -21.094 -4.59 1 97.81 77 ARG A O 1
ATOM 610 N N . PHE A 1 78 ? -24.922 -21.672 -5.859 1 98.44 78 PHE A N 1
ATOM 611 C CA . PHE A 1 78 ? -24.312 -20.344 -5.73 1 98.44 78 PHE A CA 1
ATOM 612 C C . PHE A 1 78 ? -24.172 -19.688 -7.094 1 98.44 78 PHE A C 1
ATOM 614 O O . PHE A 1 78 ? -23.922 -20.359 -8.094 1 98.44 78 PHE A O 1
ATOM 621 N N . ALA A 1 79 ? -24.266 -18.328 -7.129 1 98.19 79 ALA A N 1
ATOM 622 C CA . ALA A 1 79 ? -24.141 -17.578 -8.375 1 98.19 79 ALA A CA 1
ATOM 623 C C . ALA A 1 79 ? -22.688 -17.547 -8.844 1 98.19 79 ALA A C 1
ATOM 625 O O . ALA A 1 79 ? -21.781 -17.172 -8.086 1 98.19 79 ALA A O 1
ATOM 626 N N . PRO A 1 80 ? -22.438 -17.969 -10.109 1 97.88 80 PRO A N 1
ATOM 627 C CA . PRO A 1 80 ? -21.078 -17.859 -10.633 1 97.88 80 PRO A CA 1
ATOM 628 C C . PRO A 1 80 ? -20.609 -16.406 -10.797 1 97.88 80 PRO A C 1
ATOM 630 O O . PRO A 1 80 ? -21.406 -15.547 -11.156 1 97.88 80 PRO A O 1
ATOM 633 N N . VAL A 1 81 ? -19.406 -16.141 -10.516 1 98.44 81 VAL A N 1
ATOM 634 C CA . VAL A 1 81 ? -18.781 -14.836 -10.68 1 98.44 81 VAL A CA 1
ATOM 635 C C . VAL A 1 81 ? -17.422 -14.992 -11.352 1 98.44 81 VAL A C 1
ATOM 637 O O . VAL A 1 81 ? -16.797 -16.047 -11.25 1 98.44 81 VAL A O 1
ATOM 640 N N . THR A 1 82 ? -17 -14.016 -12.102 1 98.5 82 THR A N 1
ATOM 641 C CA . THR A 1 82 ? -15.68 -13.984 -12.734 1 98.5 82 THR A CA 1
ATOM 642 C C . THR A 1 82 ? -14.891 -12.766 -12.266 1 98.5 82 THR A C 1
ATOM 644 O O . THR A 1 82 ? -15.422 -11.656 -12.188 1 98.5 82 THR A O 1
ATOM 647 N N . VAL A 1 83 ? -13.68 -12.945 -11.867 1 98.12 83 VAL A N 1
ATOM 648 C CA . VAL A 1 83 ? -12.773 -11.883 -11.453 1 98.12 83 VAL A CA 1
ATOM 649 C C . VAL A 1 83 ? -11.477 -11.969 -12.258 1 98.12 83 VAL A C 1
ATOM 651 O O . VAL A 1 83 ? -10.891 -13.047 -12.391 1 98.12 83 VAL A O 1
ATOM 654 N N . THR A 1 84 ? -11.07 -10.867 -12.852 1 98 84 THR A N 1
ATOM 655 C CA . THR A 1 84 ? -9.75 -10.797 -13.477 1 98 84 THR A CA 1
ATOM 656 C C . THR A 1 84 ? -8.695 -10.406 -12.445 1 98 84 THR A C 1
ATOM 658 O O . THR A 1 84 ? -8.758 -9.32 -11.867 1 98 84 THR A O 1
ATOM 661 N N . ALA A 1 85 ? -7.742 -11.305 -12.203 1 97.94 85 ALA A N 1
ATOM 662 C CA . ALA A 1 85 ? -6.762 -11.039 -11.148 1 97.94 85 ALA A CA 1
ATOM 663 C C . ALA A 1 85 ? -5.434 -11.719 -11.461 1 97.94 85 ALA A C 1
ATOM 665 O O . ALA A 1 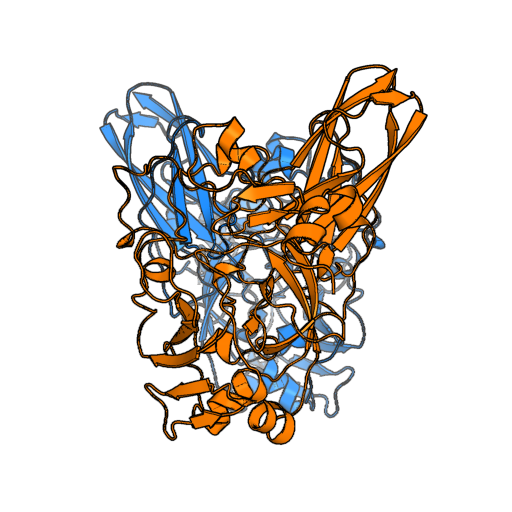85 ? -5.402 -12.797 -12.062 1 97.94 85 ALA A O 1
ATOM 666 N N . VAL A 1 86 ? -4.43 -11.039 -11.008 1 97.75 86 VAL A N 1
ATOM 667 C CA . VAL A 1 86 ? -3.082 -11.594 -11.047 1 97.75 86 VAL A CA 1
ATOM 668 C C . VAL A 1 86 ? -2.926 -12.648 -9.953 1 97.75 86 VAL A C 1
ATOM 670 O O . VAL A 1 86 ? -3.502 -12.516 -8.875 1 97.75 86 VAL A O 1
ATOM 673 N N . MET A 1 87 ? -2.188 -13.703 -10.242 1 98.38 87 MET A N 1
ATOM 674 C CA . MET A 1 87 ? -1.61 -14.617 -9.266 1 98.38 87 MET A CA 1
ATOM 675 C C . MET A 1 87 ? -0.091 -14.664 -9.391 1 98.38 87 MET A C 1
ATOM 677 O O . MET A 1 87 ? 0.44 -14.766 -10.5 1 98.38 87 MET A O 1
ATOM 681 N N . GLN A 1 88 ? 0.589 -14.531 -8.305 1 98.12 88 GLN A N 1
ATOM 682 C CA . GLN A 1 88 ? 2.047 -14.523 -8.359 1 98.12 88 GLN A CA 1
ATOM 683 C C . GLN A 1 88 ? 2.645 -15.242 -7.152 1 98.12 88 GLN A C 1
ATOM 685 O O . GLN A 1 88 ? 2.098 -15.172 -6.051 1 98.12 88 GLN A O 1
ATOM 690 N N . CYS A 1 89 ? 3.725 -15.898 -7.383 1 98.38 89 CYS A N 1
ATOM 691 C CA . CYS A 1 89 ? 4.48 -16.531 -6.312 1 98.38 89 CYS A CA 1
ATOM 692 C C . CYS A 1 89 ? 5.125 -15.5 -5.402 1 98.38 89 CYS A C 1
ATOM 694 O O . CYS A 1 89 ? 5.621 -14.477 -5.875 1 98.38 89 CYS A O 1
ATOM 696 N N . ALA A 1 90 ? 5.148 -15.766 -4.059 1 98.25 90 ALA A N 1
ATOM 697 C CA . ALA A 1 90 ? 5.844 -14.898 -3.113 1 98.25 90 ALA A CA 1
ATOM 698 C C . ALA A 1 90 ? 7.32 -14.75 -3.482 1 98.25 90 ALA A C 1
ATOM 700 O O . ALA A 1 90 ? 7.961 -13.766 -3.119 1 98.25 90 ALA A O 1
ATOM 701 N N . GLY A 1 91 ? 7.84 -15.742 -4.219 1 98.25 91 GLY A N 1
ATOM 702 C CA . GLY A 1 91 ? 9.25 -15.75 -4.582 1 98.25 91 GLY A CA 1
ATOM 703 C C . GLY A 1 91 ? 9.508 -15.195 -5.969 1 98.25 91 GLY A C 1
ATOM 704 O O . GLY A 1 91 ? 10.617 -15.336 -6.5 1 98.25 91 GLY A O 1
ATOM 705 N N . ASN A 1 92 ? 8.477 -14.633 -6.699 1 98.38 92 ASN A N 1
ATOM 706 C CA . ASN A 1 92 ? 8.727 -14.016 -7.996 1 98.38 92 ASN A CA 1
ATOM 707 C C . ASN A 1 92 ? 9.922 -13.062 -7.945 1 98.38 92 ASN A C 1
ATOM 709 O O . ASN A 1 92 ? 10.039 -12.266 -7.016 1 98.38 92 ASN A O 1
ATOM 713 N N . ARG A 1 93 ? 10.883 -13.258 -8.945 1 98.31 93 ARG A N 1
ATOM 714 C CA . ARG A 1 93 ? 12.102 -12.461 -9.07 1 98.31 93 ARG A CA 1
ATOM 715 C C . ARG A 1 93 ? 13.102 -12.812 -7.973 1 98.31 93 ARG A C 1
ATOM 717 O O . ARG A 1 93 ? 13.906 -11.977 -7.574 1 98.31 93 ARG A O 1
ATOM 724 N N . ARG A 1 94 ? 13.008 -14.023 -7.426 1 98.12 94 ARG A N 1
ATOM 725 C CA . ARG A 1 94 ? 13.953 -14.5 -6.422 1 98.12 94 ARG A CA 1
ATOM 726 C C . ARG A 1 94 ? 15.383 -14.469 -6.953 1 98.12 94 ARG A C 1
ATOM 728 O O . ARG A 1 94 ? 16.328 -14.242 -6.199 1 98.12 94 ARG A O 1
ATOM 735 N N . ALA A 1 95 ? 15.531 -14.664 -8.25 1 97.44 95 ALA A N 1
ATOM 736 C CA . ALA A 1 95 ? 16.844 -14.633 -8.891 1 97.44 95 ALA A CA 1
ATOM 737 C C . ALA A 1 95 ? 17.531 -13.289 -8.641 1 97.44 95 ALA A C 1
ATOM 739 O O . ALA A 1 95 ? 18.766 -13.234 -8.523 1 97.44 95 ALA A O 1
ATOM 740 N N . ASP A 1 96 ? 16.781 -12.18 -8.57 1 97 96 ASP A N 1
ATOM 741 C CA . ASP A 1 96 ? 17.359 -10.867 -8.258 1 97 96 ASP A CA 1
ATOM 742 C C . ASP A 1 96 ? 18.047 -10.875 -6.898 1 97 96 ASP A C 1
ATOM 744 O O . ASP A 1 96 ? 19.109 -10.273 -6.727 1 97 96 ASP A O 1
ATOM 748 N N . MET A 1 97 ? 17.438 -11.523 -5.922 1 96.81 97 MET A N 1
ATOM 749 C CA . MET A 1 97 ? 17.984 -11.586 -4.574 1 96.81 97 MET A CA 1
ATOM 750 C C . MET A 1 97 ? 19.156 -12.562 -4.512 1 96.81 97 MET A C 1
ATOM 752 O O . MET A 1 97 ? 20.125 -12.344 -3.764 1 96.81 97 MET A O 1
ATOM 756 N N . LEU A 1 98 ? 19.031 -13.641 -5.312 1 96.5 98 LEU A N 1
ATOM 757 C CA . LEU A 1 98 ? 20.109 -14.617 -5.402 1 96.5 98 LEU A CA 1
ATOM 758 C C . LEU A 1 98 ? 21.406 -13.953 -5.871 1 96.5 98 LEU A C 1
ATOM 760 O O . LEU A 1 98 ? 22.5 -14.359 -5.469 1 96.5 98 LEU A O 1
ATOM 764 N N . ALA A 1 99 ? 21.297 -12.961 -6.699 1 94.69 99 ALA A N 1
ATOM 765 C CA . ALA A 1 99 ? 22.469 -12.234 -7.203 1 94.69 99 ALA A CA 1
ATOM 766 C C . ALA A 1 99 ? 23.156 -11.461 -6.086 1 94.69 99 ALA A C 1
ATOM 768 O O . ALA A 1 99 ? 24.312 -11.07 -6.223 1 94.69 99 ALA A O 1
ATOM 769 N N . VAL A 1 100 ? 22.469 -11.172 -4.965 1 95.38 100 VAL A N 1
ATOM 770 C CA . VAL A 1 100 ? 23.016 -10.438 -3.826 1 95.38 100 VAL A CA 1
ATOM 771 C C . VAL A 1 100 ? 23.719 -11.406 -2.883 1 95.38 100 VAL A C 1
ATOM 773 O O . VAL A 1 100 ? 24.875 -11.188 -2.521 1 95.38 100 VAL A O 1
ATOM 776 N N . ALA A 1 101 ? 23.125 -12.414 -2.426 1 95.5 101 ALA A N 1
ATOM 777 C CA . ALA A 1 101 ? 23.594 -13.477 -1.534 1 95.5 101 ALA A CA 1
ATOM 778 C C . ALA A 1 101 ? 22.703 -14.711 -1.658 1 95.5 101 ALA A C 1
ATOM 780 O O . ALA A 1 101 ? 21.609 -14.648 -2.24 1 95.5 101 ALA A O 1
ATOM 781 N N . PRO A 1 102 ? 23.141 -15.836 -1.157 1 94.62 102 PRO A N 1
ATOM 782 C CA . PRO A 1 102 ? 22.359 -17.078 -1.291 1 94.62 102 PRO A CA 1
ATOM 783 C C . PRO A 1 102 ? 20.953 -16.953 -0.717 1 94.62 102 PRO A C 1
ATOM 785 O O . PRO A 1 102 ? 20.75 -16.297 0.317 1 94.62 102 PRO A O 1
ATOM 788 N N . VAL A 1 103 ? 20 -17.422 -1.443 1 95.62 103 VAL A N 1
ATOM 789 C CA . VAL A 1 103 ? 18.609 -17.531 -0.987 1 95.62 103 VAL A CA 1
ATOM 790 C C . VAL A 1 103 ? 18.109 -18.969 -1.182 1 95.62 103 VAL A C 1
ATOM 792 O O . VAL A 1 103 ? 18.703 -19.734 -1.942 1 95.62 103 VAL A O 1
ATOM 795 N N . SER A 1 104 ? 17.125 -19.312 -0.469 1 90.94 104 SER A N 1
ATOM 796 C CA . SER A 1 104 ? 16.531 -20.625 -0.613 1 90.94 104 SER A CA 1
ATOM 797 C C . SER A 1 104 ? 15.305 -20.578 -1.517 1 90.94 104 SER A C 1
ATOM 799 O O . SER A 1 104 ? 14.594 -19.578 -1.559 1 90.94 104 SER A O 1
ATOM 801 N N . GLY A 1 105 ? 15.094 -21.672 -2.299 1 90.12 105 GLY A N 1
ATOM 802 C CA . GLY A 1 105 ? 13.914 -21.781 -3.141 1 90.12 105 GLY A CA 1
ATOM 803 C C . GLY A 1 105 ? 14.234 -21.75 -4.625 1 90.12 105 GLY A C 1
ATOM 804 O O . GLY A 1 105 ? 15.398 -21.625 -5.012 1 90.12 105 GLY A O 1
ATOM 805 N N . ASP A 1 106 ? 13.203 -21.812 -5.496 1 93.81 106 ASP A N 1
ATOM 806 C CA . ASP A 1 106 ? 13.359 -21.781 -6.949 1 93.81 106 ASP A CA 1
ATOM 807 C C . ASP A 1 106 ? 13.852 -20.422 -7.422 1 93.81 106 ASP A C 1
ATOM 809 O O . ASP A 1 106 ? 13.336 -19.391 -7.004 1 93.81 106 ASP A O 1
ATOM 813 N N . PRO A 1 107 ? 14.867 -20.406 -8.219 1 96 107 PRO A N 1
ATOM 814 C CA . PRO A 1 107 ? 15.398 -19.125 -8.711 1 96 107 PRO A CA 1
ATOM 815 C C . PRO A 1 107 ? 14.516 -18.484 -9.766 1 96 107 PRO A C 1
ATOM 817 O O . PRO A 1 107 ? 14.953 -18.266 -10.898 1 96 107 PRO A O 1
ATOM 820 N N . TRP A 1 108 ? 13.359 -18.125 -9.391 1 98.12 108 TRP A N 1
ATOM 821 C CA . TRP A 1 108 ? 12.383 -17.5 -10.289 1 98.12 108 TRP A CA 1
ATOM 822 C C . TRP A 1 108 ? 12.953 -16.25 -10.938 1 98.12 108 TRP A C 1
ATOM 824 O O . TRP A 1 108 ? 13.492 -15.375 -10.258 1 98.12 108 TRP A O 1
ATOM 834 N N . ALA A 1 109 ? 12.844 -16.203 -12.281 1 97.75 109 ALA A N 1
ATOM 835 C CA . ALA A 1 109 ? 12.891 -14.891 -12.922 1 97.75 109 ALA A CA 1
ATOM 836 C C . ALA A 1 109 ? 11.578 -14.133 -12.711 1 97.75 109 ALA A C 1
ATOM 838 O O . ALA A 1 109 ? 10.867 -14.367 -11.734 1 97.75 109 ALA A O 1
ATOM 839 N N . PRO A 1 110 ? 11.297 -13.086 -13.57 1 98.5 110 PRO A N 1
ATOM 840 C CA . PRO A 1 110 ? 10.094 -12.305 -13.305 1 98.5 110 PRO A CA 1
ATOM 841 C C . PRO A 1 110 ? 8.828 -12.969 -13.844 1 98.5 110 PRO A C 1
ATOM 843 O O . PRO A 1 110 ? 7.793 -12.312 -13.992 1 98.5 110 PRO A O 1
ATOM 846 N N . GLY A 1 111 ? 8.859 -14.242 -14.117 1 98.69 111 GLY A N 1
ATOM 847 C CA . GLY A 1 111 ? 7.75 -14.875 -14.812 1 98.69 111 GLY A CA 1
ATOM 848 C C . GLY A 1 111 ? 6.863 -15.695 -13.898 1 98.69 111 GLY A C 1
ATOM 849 O O . GLY A 1 111 ? 5.871 -16.281 -14.344 1 98.69 111 GLY A O 1
ATOM 850 N N . ALA A 1 112 ? 7.148 -15.82 -12.594 1 98.62 112 ALA A N 1
ATOM 851 C CA . ALA A 1 112 ? 6.297 -16.562 -11.672 1 98.62 112 ALA A CA 1
ATOM 852 C C . ALA A 1 112 ? 5.066 -15.758 -11.281 1 98.62 112 ALA A C 1
ATOM 854 O O . ALA A 1 112 ? 4.789 -15.578 -10.094 1 98.62 112 ALA A O 1
ATOM 855 N N . ILE A 1 113 ? 4.41 -15.312 -12.281 1 98.56 113 ILE A N 1
ATOM 856 C CA . ILE A 1 113 ? 3.229 -14.461 -12.18 1 98.56 113 ILE A CA 1
ATOM 857 C C . ILE A 1 113 ? 2.354 -14.641 -13.414 1 98.56 113 ILE A C 1
ATOM 859 O O . ILE A 1 113 ? 2.842 -15.039 -14.477 1 98.56 113 ILE A O 1
ATOM 863 N N . GLY A 1 114 ? 1.101 -14.43 -13.297 1 98.38 114 GLY A N 1
ATOM 864 C CA . GLY A 1 114 ? 0.161 -14.438 -14.406 1 98.38 114 GLY A CA 1
ATOM 865 C C . GLY A 1 114 ? -1.15 -13.75 -14.086 1 98.38 114 GLY A C 1
ATOM 866 O O . GLY A 1 114 ? -1.482 -13.547 -12.914 1 98.38 114 GLY A O 1
ATOM 867 N N . ASN A 1 115 ? -1.825 -13.312 -15.117 1 97.88 115 ASN A N 1
ATOM 868 C CA . ASN A 1 115 ? -3.133 -12.672 -15.023 1 97.88 115 ASN A CA 1
ATOM 869 C C . ASN A 1 115 ? -4.211 -13.484 -15.734 1 97.88 115 ASN A C 1
ATOM 871 O O . ASN A 1 115 ? -4.062 -13.828 -16.906 1 97.88 115 ASN A O 1
ATOM 875 N N . ALA A 1 116 ? -5.262 -13.781 -15.023 1 98.56 116 ALA A N 1
ATOM 876 C CA . ALA A 1 116 ? -6.301 -14.609 -15.625 1 98.56 116 ALA A CA 1
ATOM 877 C C . ALA A 1 116 ? -7.688 -14.156 -15.18 1 98.56 116 ALA A C 1
ATOM 879 O O . ALA A 1 116 ? -7.828 -13.453 -14.18 1 98.56 116 ALA A O 1
ATOM 880 N N . GLU A 1 117 ? -8.664 -14.516 -15.984 1 98.5 117 GLU A N 1
ATOM 881 C CA . GLU A 1 117 ? -10.062 -14.5 -15.555 1 98.5 117 GLU A CA 1
ATOM 882 C C . GLU A 1 117 ? -10.414 -15.773 -14.789 1 98.5 117 GLU A C 1
ATOM 884 O O . GLU A 1 117 ? -10.414 -16.859 -15.359 1 98.5 117 GLU A O 1
ATOM 889 N N . TRP A 1 118 ? -10.68 -15.609 -13.555 1 98.88 118 TRP A N 1
ATOM 890 C CA . TRP A 1 118 ? -11.062 -16.719 -12.695 1 98.88 118 TRP A CA 1
ATOM 891 C C . TRP A 1 118 ? -12.57 -16.781 -12.508 1 98.88 118 TRP A C 1
ATOM 893 O O . TRP A 1 118 ? -13.195 -15.781 -12.133 1 98.88 118 TRP A O 1
ATOM 903 N N . THR A 1 119 ? -13.125 -17.891 -12.797 1 98.88 119 THR A N 1
ATOM 904 C CA . THR A 1 119 ? -14.57 -18.047 -12.648 1 98.88 119 THR A CA 1
ATOM 905 C C . THR A 1 119 ? -14.891 -19.109 -11.602 1 98.88 119 THR A C 1
ATOM 907 O O . THR A 1 119 ? -14.305 -20.188 -11.602 1 98.88 119 THR A O 1
ATOM 910 N N . GLY A 1 120 ? -15.742 -18.812 -10.727 1 98.81 120 GLY A N 1
ATOM 911 C CA . GLY A 1 120 ? -16.234 -19.688 -9.672 1 98.81 120 GLY A CA 1
ATOM 912 C C . GLY A 1 120 ? -17.375 -19.094 -8.875 1 98.81 120 GLY A C 1
ATOM 913 O O . GLY A 1 120 ? -18.281 -18.469 -9.438 1 98.81 120 GLY A O 1
ATOM 914 N N . VAL A 1 121 ? -17.375 -19.422 -7.598 1 98.88 121 VAL A N 1
ATOM 915 C CA . VAL A 1 121 ? -18.359 -18.859 -6.684 1 98.88 121 VAL A CA 1
ATOM 916 C C . VAL A 1 121 ? -17.641 -18.078 -5.578 1 98.88 121 VAL A C 1
ATOM 918 O O . VAL A 1 121 ? -16.484 -18.344 -5.266 1 98.88 121 VAL A O 1
ATOM 921 N N . ARG A 1 122 ? -18.297 -17.078 -5.043 1 98.81 122 ARG A N 1
ATOM 922 C CA . ARG A 1 122 ? -17.703 -16.328 -3.947 1 98.81 122 ARG A CA 1
ATOM 923 C C . ARG A 1 122 ? -17.547 -17.188 -2.703 1 98.81 122 ARG A C 1
ATOM 925 O O . ARG A 1 122 ? -18.5 -17.844 -2.27 1 98.81 122 ARG A O 1
ATOM 932 N N . LEU A 1 123 ? -16.375 -17.219 -2.15 1 98.81 123 LEU A N 1
ATOM 933 C CA . LEU A 1 123 ? -16.156 -17.906 -0.889 1 98.81 123 LEU A CA 1
ATOM 934 C C . LEU A 1 123 ? -17.109 -17.406 0.186 1 98.81 123 LEU A C 1
ATOM 936 O O . LEU A 1 123 ? -17.625 -18.188 0.993 1 98.81 123 LEU A O 1
ATOM 940 N N . ALA A 1 124 ? -17.391 -16.109 0.158 1 98.44 124 ALA A N 1
ATOM 941 C CA . ALA A 1 124 ? -18.281 -15.477 1.125 1 98.44 124 ALA A CA 1
ATOM 942 C C . ALA A 1 124 ? -19.656 -16.141 1.124 1 98.44 124 ALA A C 1
ATOM 944 O O . ALA A 1 124 ? -20.234 -16.375 2.184 1 98.44 124 ALA A O 1
ATOM 945 N N . ASP A 1 125 ? -20.172 -16.391 -0.046 1 98.38 125 ASP A N 1
ATOM 946 C CA . ASP A 1 125 ? -21.5 -16.969 -0.166 1 98.38 125 ASP A CA 1
ATOM 947 C C . ASP A 1 125 ? -21.531 -18.391 0.425 1 98.38 125 ASP A C 1
ATOM 949 O O . ASP A 1 125 ? -22.5 -18.766 1.079 1 98.38 125 ASP A O 1
ATOM 953 N N . VAL A 1 126 ? -20.516 -19.156 0.181 1 98.75 126 VAL A N 1
ATOM 954 C CA . VAL A 1 126 ? -20.422 -20.5 0.731 1 98.75 126 VAL A CA 1
ATOM 955 C C . VAL A 1 126 ? -20.328 -20.438 2.254 1 98.75 126 VAL A C 1
ATOM 957 O O . VAL A 1 126 ? -21 -21.203 2.955 1 98.75 126 VAL A O 1
ATOM 960 N N . LEU A 1 127 ? -19.5 -19.516 2.783 1 98.62 127 LEU A N 1
ATOM 961 C CA . LEU A 1 127 ? -19.328 -19.359 4.223 1 98.62 127 LEU A CA 1
ATOM 962 C C . LEU A 1 127 ? -20.625 -18.891 4.871 1 98.62 127 LEU A C 1
ATOM 964 O O . LEU A 1 127 ? -20.969 -19.328 5.977 1 98.62 127 LEU A O 1
ATOM 968 N N . ARG A 1 128 ? -21.344 -18.016 4.176 1 97.88 128 ARG A N 1
ATOM 969 C CA . ARG A 1 128 ? -22.641 -17.562 4.691 1 97.88 128 ARG A CA 1
ATOM 970 C C . ARG A 1 128 ? -23.625 -18.719 4.801 1 97.88 128 ARG A C 1
ATOM 972 O O . ARG A 1 128 ? -24.359 -18.812 5.777 1 97.88 128 ARG A O 1
ATOM 979 N N . GLU A 1 129 ? -23.641 -19.547 3.785 1 97.94 129 GLU A N 1
ATOM 980 C CA . GLU A 1 129 ? -24.5 -20.719 3.836 1 97.94 129 GLU A CA 1
ATOM 981 C C . GLU A 1 129 ? -24.141 -21.625 5.012 1 97.94 129 GLU A C 1
ATOM 983 O O . GLU A 1 129 ? -25 -22.281 5.59 1 97.94 129 GLU A O 1
ATOM 988 N N . ALA A 1 130 ? -22.859 -21.594 5.324 1 98.25 130 ALA A N 1
ATOM 989 C CA . ALA A 1 130 ? -22.391 -22.391 6.453 1 98.25 130 ALA A CA 1
ATOM 990 C C . ALA A 1 130 ? -22.672 -21.703 7.777 1 98.25 130 ALA A C 1
ATOM 992 O O . ALA A 1 130 ? -22.375 -22.234 8.852 1 98.25 130 ALA A O 1
ATOM 993 N N . GLY A 1 131 ? -23.172 -20.469 7.766 1 97.44 131 GLY A N 1
ATOM 994 C CA . GLY A 1 131 ? -23.625 -19.797 8.969 1 97.44 131 GLY A CA 1
ATOM 995 C C . GLY A 1 131 ? -22.672 -18.703 9.438 1 97.44 131 GLY A C 1
ATOM 996 O O . GLY A 1 131 ? -22.734 -18.281 10.594 1 97.44 131 GLY A O 1
ATOM 997 N N . ILE A 1 132 ? -21.734 -18.281 8.625 1 96.12 132 ILE A N 1
ATOM 998 C CA . ILE A 1 132 ? -20.859 -17.172 8.969 1 96.12 132 ILE A CA 1
ATOM 999 C C . ILE A 1 132 ? -21.562 -15.852 8.703 1 96.12 132 ILE A C 1
ATOM 1001 O O . ILE A 1 132 ? -21.969 -15.562 7.57 1 96.12 132 ILE A O 1
ATOM 1005 N N . ASP A 1 133 ? -21.75 -14.977 9.734 1 86.44 133 ASP A N 1
ATOM 1006 C CA . ASP A 1 133 ? -22.578 -13.781 9.586 1 86.44 133 ASP A CA 1
ATOM 1007 C C . ASP A 1 133 ? -21.781 -12.516 9.859 1 86.44 133 ASP A C 1
ATOM 1009 O O . ASP A 1 133 ? -22.281 -11.406 9.688 1 86.44 133 ASP A O 1
ATOM 1013 N N . ALA A 1 134 ? -20.656 -12.656 10.406 1 81.12 134 ALA A N 1
ATOM 1014 C CA . ALA A 1 134 ? -19.922 -11.445 10.758 1 81.12 134 ALA A CA 1
ATOM 1015 C C . ALA A 1 134 ? -18.438 -11.617 10.492 1 81.12 134 ALA A C 1
ATOM 1017 O O . ALA A 1 134 ? -17.938 -12.75 10.422 1 81.12 134 ALA A O 1
ATOM 1018 N N . ASP A 1 135 ? -17.844 -10.461 10.18 1 80.31 135 ASP A N 1
ATOM 1019 C CA . ASP A 1 135 ? -16.391 -10.391 10.102 1 80.31 135 ASP A CA 1
ATOM 1020 C C . ASP A 1 135 ? -15.773 -10.164 11.484 1 80.31 135 ASP A C 1
ATOM 1022 O O . ASP A 1 135 ? -16.234 -9.305 12.242 1 80.31 135 ASP A O 1
ATOM 1026 N N . ASP A 1 136 ? -14.922 -11.102 11.859 1 87.69 136 ASP A N 1
ATOM 1027 C CA . ASP A 1 136 ? -14.203 -10.977 13.117 1 87.69 136 ASP A CA 1
ATOM 1028 C C . ASP A 1 136 ? -12.758 -11.438 12.977 1 87.69 136 ASP A C 1
ATOM 1030 O O . ASP A 1 136 ? -12.219 -11.469 11.875 1 87.69 136 ASP A O 1
ATOM 1034 N N . GLU A 1 137 ? -12.078 -11.664 14.062 1 90.25 137 GLU A N 1
ATOM 1035 C CA . GLU A 1 137 ? -10.648 -11.938 14.062 1 90.25 137 GLU A CA 1
ATOM 1036 C C . GLU A 1 137 ? -10.359 -13.391 13.711 1 90.25 137 GLU A C 1
ATOM 1038 O O . GLU A 1 137 ? -9.211 -13.836 13.766 1 90.25 137 GLU A O 1
ATOM 1043 N N . ARG A 1 138 ? -11.453 -14.141 13.32 1 96.69 138 ARG A N 1
ATOM 1044 C CA . ARG A 1 138 ? -11.281 -15.539 12.961 1 96.69 138 ARG A CA 1
ATOM 1045 C C . ARG A 1 138 ? -10.531 -15.68 11.641 1 96.69 138 ARG A C 1
ATOM 1047 O O . ARG A 1 138 ? -10.266 -14.688 10.961 1 96.69 138 ARG A O 1
ATOM 1054 N N . HIS A 1 139 ? -10.102 -16.906 11.336 1 98.25 139 HIS A N 1
ATOM 1055 C CA . HIS A 1 139 ? -9.398 -17.25 10.102 1 98.25 139 HIS A CA 1
ATOM 1056 C C . HIS A 1 139 ? -10.117 -18.375 9.359 1 98.25 139 HIS A C 1
ATOM 1058 O O . HIS A 1 139 ? -10.875 -19.141 9.953 1 98.25 139 HIS A O 1
ATOM 1064 N N . VAL A 1 140 ? -9.898 -18.422 8.102 1 98.81 140 VAL A N 1
ATOM 1065 C CA . VAL A 1 140 ? -10.344 -19.516 7.246 1 98.81 140 VAL A CA 1
ATOM 1066 C C . VAL A 1 140 ? -9.141 -20.328 6.785 1 98.81 140 VAL A C 1
ATOM 1068 O O . VAL A 1 140 ? -8.297 -19.828 6.035 1 98.81 140 VAL A O 1
ATOM 1071 N N . ALA A 1 141 ? -9.078 -21.547 7.238 1 98.88 141 ALA A N 1
ATOM 1072 C CA . ALA A 1 141 ? -7.988 -22.453 6.879 1 98.88 141 ALA A CA 1
ATOM 1073 C C . ALA A 1 141 ? -8.391 -23.359 5.723 1 98.88 141 ALA A C 1
ATOM 1075 O O . ALA A 1 141 ? -9.531 -23.828 5.664 1 98.88 141 ALA A O 1
ATOM 1076 N N . PHE A 1 142 ? -7.457 -23.594 4.855 1 98.94 142 PHE A N 1
ATOM 1077 C CA . PHE A 1 142 ? -7.648 -24.453 3.699 1 98.94 142 PHE A CA 1
ATOM 1078 C C . PHE A 1 142 ? -6.746 -25.688 3.789 1 98.94 142 PHE A C 1
ATOM 1080 O O . PHE A 1 142 ? -5.613 -25.594 4.27 1 98.94 142 PHE A O 1
ATOM 1087 N N . GLU A 1 143 ? -7.246 -26.766 3.346 1 98.75 143 GLU A N 1
ATOM 1088 C CA . GLU A 1 143 ? -6.477 -27.984 3.156 1 98.75 143 GLU A CA 1
ATOM 1089 C C . GLU A 1 143 ? -6.637 -28.516 1.736 1 98.75 143 GLU A C 1
ATOM 1091 O O . GLU A 1 143 ? -7.742 -28.547 1.196 1 98.75 143 GLU A O 1
ATOM 1096 N N . SER A 1 144 ? -5.543 -28.906 1.167 1 98.56 144 SER A N 1
ATOM 1097 C CA . SER A 1 144 ? -5.539 -29.406 -0.207 1 98.56 144 SER A CA 1
ATOM 1098 C C . SER A 1 144 ? -5.352 -30.922 -0.254 1 98.56 144 SER A C 1
ATOM 1100 O O . SER A 1 144 ? -5.031 -31.531 0.761 1 98.56 144 SER A O 1
ATOM 1102 N N . HIS A 1 145 ? -5.582 -31.516 -1.415 1 98.31 145 HIS A N 1
ATOM 1103 C CA . HIS A 1 145 ? -5.438 -32.969 -1.618 1 98.31 145 HIS A CA 1
ATOM 1104 C C . HIS A 1 145 ? -3.979 -33.344 -1.837 1 98.31 145 HIS A C 1
ATOM 1106 O O . HIS A 1 145 ? -3.609 -34.5 -1.682 1 98.31 145 HIS A O 1
ATOM 1112 N N . ASP A 1 146 ? -3.137 -32.344 -2.283 1 97.25 146 ASP A N 1
ATOM 1113 C CA . ASP A 1 146 ? -1.729 -32.688 -2.482 1 97.25 146 ASP A CA 1
ATOM 1114 C C . ASP A 1 146 ? -0.985 -32.75 -1.149 1 97.25 146 ASP A C 1
ATOM 1116 O O . ASP A 1 146 ? -1.462 -32.219 -0.141 1 97.25 146 ASP A O 1
ATOM 1120 N N . ARG A 1 147 ? 0.083 -33.406 -1.188 1 96.38 147 ARG A N 1
ATOM 1121 C CA . ARG A 1 147 ? 0.963 -33.531 -0.03 1 96.38 147 ARG A CA 1
ATOM 1122 C C . ARG A 1 147 ? 2.314 -32.875 -0.298 1 96.38 147 ARG A C 1
ATOM 1124 O O . ARG A 1 147 ? 2.881 -33.031 -1.381 1 96.38 147 ARG A O 1
ATOM 1131 N N . ILE A 1 148 ? 2.797 -32.156 0.668 1 95.19 148 ILE A N 1
ATOM 1132 C CA . ILE A 1 148 ? 4.078 -31.484 0.557 1 95.19 148 ILE A CA 1
ATOM 1133 C C . ILE A 1 148 ? 5.211 -32.5 0.489 1 95.19 148 ILE A C 1
ATOM 1135 O O . ILE A 1 148 ? 5.328 -33.375 1.364 1 95.19 148 ILE A O 1
ATOM 1139 N N . ALA A 1 149 ? 6.047 -32.438 -0.505 1 90.81 149 ALA A N 1
ATOM 1140 C CA . ALA A 1 149 ? 7.07 -33.438 -0.8 1 90.81 149 ALA A CA 1
ATOM 1141 C C . ALA A 1 149 ? 7.996 -33.625 0.396 1 90.81 149 ALA A C 1
ATOM 1143 O O . ALA A 1 149 ? 8.344 -34.75 0.736 1 90.81 149 ALA A O 1
ATOM 1144 N N . ASP A 1 150 ? 8.383 -32.594 1.174 1 84.81 150 ASP A N 1
ATOM 1145 C CA . ASP A 1 150 ? 9.383 -32.656 2.236 1 84.81 150 ASP A CA 1
ATOM 1146 C C . ASP A 1 150 ? 8.773 -33.188 3.527 1 84.81 150 ASP A C 1
ATOM 1148 O O . ASP A 1 150 ? 9.469 -33.812 4.328 1 84.81 150 ASP A O 1
ATOM 1152 N N . THR A 1 151 ? 7.477 -33.031 3.748 1 88.31 151 THR A N 1
ATOM 1153 C CA . THR A 1 151 ? 6.879 -33.344 5.039 1 88.31 151 THR A CA 1
ATOM 1154 C C . THR A 1 151 ? 5.801 -34.406 4.887 1 88.31 151 THR A C 1
ATOM 1156 O O . THR A 1 151 ? 5.355 -35 5.875 1 88.31 151 THR A O 1
ATOM 1159 N N . ASP A 1 152 ? 5.359 -34.625 3.771 1 91.38 152 ASP A N 1
ATOM 1160 C CA . ASP A 1 152 ? 4.273 -35.562 3.463 1 91.38 152 ASP A CA 1
ATOM 1161 C C . ASP A 1 152 ? 2.994 -35.188 4.207 1 91.38 152 ASP A C 1
ATOM 1163 O O . ASP A 1 152 ? 2.225 -36.062 4.617 1 91.38 152 ASP A O 1
ATOM 1167 N N . THR A 1 153 ? 2.895 -34 4.531 1 95.12 153 THR A N 1
ATOM 1168 C CA . THR A 1 153 ? 1.666 -33.438 5.078 1 95.12 153 THR A CA 1
ATOM 1169 C C . THR A 1 153 ? 0.851 -32.75 3.979 1 95.12 153 THR A C 1
ATOM 1171 O O . THR A 1 153 ? 1.409 -32.281 2.994 1 95.12 153 THR A O 1
ATOM 1174 N N . ARG A 1 154 ? -0.445 -32.844 4.125 1 97.12 154 ARG A N 1
ATOM 1175 C CA . ARG A 1 154 ? -1.279 -32.125 3.162 1 97.12 154 ARG A CA 1
ATOM 1176 C C . ARG A 1 154 ? -0.952 -30.656 3.146 1 97.12 154 ARG A C 1
ATOM 1178 O O . ARG A 1 154 ? -0.673 -30.062 4.191 1 97.12 154 ARG A O 1
ATOM 1185 N N . PHE A 1 155 ? -0.964 -30.141 1.992 1 97.81 155 PHE A N 1
ATOM 1186 C CA . PHE A 1 155 ? -0.758 -28.703 1.877 1 97.81 155 PHE A CA 1
ATOM 1187 C C . PHE A 1 155 ? -1.876 -27.938 2.574 1 97.81 155 PHE A C 1
ATOM 1189 O O . PHE A 1 155 ? -3.029 -28.375 2.57 1 97.81 155 PHE A O 1
ATOM 1196 N N . GLY A 1 156 ? -1.514 -26.812 3.156 1 98.06 156 GLY A N 1
ATOM 1197 C CA . GLY A 1 156 ? -2.512 -25.969 3.791 1 98.06 156 GLY A CA 1
ATOM 1198 C C . GLY A 1 156 ? -2.041 -24.531 3.998 1 98.06 156 GLY A C 1
ATOM 1199 O O . GLY A 1 156 ? -0.844 -24.281 4.152 1 98.06 156 GLY A O 1
ATOM 1200 N N . ALA A 1 157 ? -2.98 -23.609 4.043 1 98.31 157 ALA A N 1
ATOM 1201 C CA . ALA A 1 157 ? -2.791 -22.188 4.328 1 98.31 157 ALA A CA 1
ATOM 1202 C C . ALA A 1 157 ? -4.059 -21.578 4.91 1 98.31 157 ALA A C 1
ATOM 1204 O O . ALA A 1 157 ? -5.086 -22.25 5.031 1 98.31 157 ALA A O 1
ATOM 1205 N N . SER A 1 158 ? -4.031 -20.406 5.375 1 98.69 158 SER A N 1
ATOM 1206 C CA . SER A 1 158 ? -5.227 -19.719 5.859 1 98.69 158 SER A CA 1
ATOM 1207 C C . SER A 1 158 ? -5.191 -18.234 5.523 1 98.69 158 SER A C 1
ATOM 1209 O O . SER A 1 158 ? -4.141 -17.703 5.176 1 98.69 158 SER A O 1
ATOM 1211 N N . ILE A 1 159 ? -6.293 -17.609 5.523 1 98.56 159 ILE A N 1
ATOM 1212 C CA . ILE A 1 159 ? -6.449 -16.172 5.363 1 98.56 159 ILE A CA 1
ATOM 1213 C C . ILE A 1 159 ? -7.398 -15.633 6.43 1 98.56 159 ILE A C 1
ATOM 1215 O O . ILE A 1 159 ? -8.195 -16.391 6.996 1 98.56 159 ILE A O 1
ATOM 1219 N N . PRO A 1 160 ? -7.266 -14.336 6.75 1 97.25 160 PRO A N 1
ATOM 1220 C CA . PRO A 1 160 ? -8.242 -13.75 7.668 1 97.25 160 PRO A CA 1
ATOM 1221 C C . PRO A 1 160 ? -9.68 -13.883 7.168 1 97.25 160 PRO A C 1
ATOM 1223 O O . PRO A 1 160 ? -9.93 -13.781 5.965 1 97.25 160 PRO A O 1
ATOM 1226 N N . LEU A 1 161 ? -10.586 -14.055 8.102 1 98.12 161 LEU A N 1
ATOM 1227 C CA . LEU A 1 161 ? -12 -14.188 7.754 1 98.12 161 LEU A CA 1
ATOM 1228 C C . LEU A 1 161 ? -12.469 -12.992 6.934 1 98.12 161 LEU A C 1
ATOM 1230 O O . LEU A 1 161 ? -13.242 -13.148 5.984 1 98.12 161 LEU A O 1
ATOM 1234 N N . ALA A 1 162 ? -12 -11.805 7.293 1 95.38 162 ALA A N 1
ATOM 1235 C CA . ALA A 1 162 ? -12.375 -10.594 6.562 1 95.38 162 ALA A CA 1
ATOM 1236 C C . ALA A 1 162 ? -12.039 -10.719 5.082 1 95.38 162 ALA A C 1
ATOM 1238 O O . ALA A 1 162 ? -12.836 -10.336 4.223 1 95.38 162 ALA A O 1
ATOM 1239 N N . LYS A 1 163 ? -10.891 -11.234 4.777 1 96.88 163 LYS A N 1
ATOM 1240 C CA . LYS A 1 163 ? -10.484 -11.406 3.387 1 96.88 163 LYS A CA 1
ATOM 1241 C C . LYS A 1 163 ? -11.281 -12.523 2.721 1 96.88 163 LYS A C 1
ATOM 1243 O O . LYS A 1 163 ? -11.609 -12.445 1.536 1 96.88 163 LYS A O 1
ATOM 1248 N N . ALA A 1 164 ? -11.547 -13.539 3.465 1 98.5 164 ALA A N 1
ATOM 1249 C CA . ALA A 1 164 ? -12.352 -14.641 2.938 1 98.5 164 ALA A CA 1
ATOM 1250 C C . ALA A 1 164 ? -13.742 -14.156 2.523 1 98.5 164 ALA A C 1
ATOM 1252 O O . ALA A 1 164 ? -14.328 -14.688 1.578 1 98.5 164 ALA A O 1
ATOM 1253 N N . LEU A 1 165 ? -14.242 -13.188 3.189 1 97.81 165 LEU A N 1
ATOM 1254 C CA . LEU A 1 165 ? -15.586 -12.688 2.945 1 97.81 165 LEU A CA 1
ATOM 1255 C C . LEU A 1 165 ? -15.586 -11.609 1.867 1 97.81 165 LEU A C 1
ATOM 1257 O O . LEU A 1 165 ? -16.641 -11.164 1.428 1 97.81 165 LEU A O 1
ATOM 1261 N N . ALA A 1 166 ? -14.406 -11.195 1.476 1 95.88 166 ALA A N 1
ATOM 1262 C CA . ALA A 1 166 ? -14.312 -10.18 0.43 1 95.88 166 ALA A CA 1
ATOM 1263 C C . ALA A 1 166 ? -14.914 -10.688 -0.88 1 95.88 166 ALA A C 1
ATOM 1265 O O . ALA A 1 166 ? -14.758 -11.859 -1.228 1 95.88 166 ALA A O 1
ATOM 1266 N N . PRO A 1 167 ? -15.492 -9.812 -1.668 1 95.88 167 PRO A N 1
ATOM 1267 C CA . PRO A 1 167 ? -16.25 -10.258 -2.842 1 95.88 167 PRO A CA 1
ATOM 1268 C C . PRO A 1 167 ? -15.352 -10.828 -3.938 1 95.88 167 PRO A C 1
ATOM 1270 O O . PRO A 1 167 ? -15.82 -11.586 -4.789 1 95.88 167 PRO A O 1
ATOM 1273 N N . GLU A 1 168 ? -14.094 -10.477 -3.918 1 97.06 168 GLU A N 1
ATOM 1274 C CA . GLU A 1 168 ? -13.219 -10.922 -4.996 1 97.06 168 GLU A CA 1
ATOM 1275 C C . GLU A 1 168 ? -12.625 -12.297 -4.695 1 97.06 168 GLU A C 1
ATOM 1277 O O . GLU A 1 168 ? -12.008 -12.914 -5.562 1 97.06 168 GLU A O 1
ATOM 1282 N N . THR A 1 169 ? -12.75 -12.82 -3.42 1 98.62 169 THR A N 1
ATOM 1283 C CA . THR A 1 169 ? -12.203 -14.125 -3.07 1 98.62 169 THR A CA 1
ATOM 1284 C C . THR A 1 169 ? -13.109 -15.242 -3.582 1 98.62 169 THR A C 1
ATOM 1286 O O . THR A 1 169 ? -14.297 -15.281 -3.26 1 98.62 169 THR A O 1
ATOM 1289 N N . LEU A 1 170 ? -12.477 -16.266 -4.312 1 98.88 170 LEU A N 1
ATOM 1290 C CA . LEU A 1 170 ? -13.305 -17.219 -5.031 1 98.88 170 LEU A CA 1
ATOM 1291 C C . LEU A 1 170 ? -12.891 -18.656 -4.695 1 98.88 170 LEU A C 1
ATOM 1293 O O . LEU A 1 170 ? -11.727 -18.906 -4.387 1 98.88 170 LEU A O 1
ATOM 1297 N N . LEU A 1 171 ? -13.875 -19.469 -4.75 1 98.94 171 LEU A N 1
ATOM 1298 C CA . LEU A 1 171 ? -13.656 -20.859 -5.129 1 98.94 171 LEU A CA 1
ATOM 1299 C C . LEU A 1 171 ? -13.781 -21.047 -6.637 1 98.94 171 LEU A C 1
ATOM 1301 O O . LEU A 1 171 ? -14.891 -21.016 -7.18 1 98.94 171 LEU A O 1
ATOM 1305 N N . ALA A 1 172 ? -12.695 -21.234 -7.27 1 98.94 172 ALA A N 1
ATOM 1306 C CA . ALA A 1 172 ? -12.672 -21.172 -8.727 1 98.94 172 ALA A CA 1
ATOM 1307 C C . ALA A 1 172 ? -12.609 -22.578 -9.328 1 98.94 172 ALA A C 1
ATOM 1309 O O . ALA A 1 172 ? -11.867 -23.438 -8.844 1 98.94 172 ALA A O 1
ATOM 1310 N N . PHE A 1 173 ? -13.383 -22.812 -10.391 1 98.75 173 PHE A N 1
ATOM 1311 C CA . PHE A 1 173 ? -13.352 -24.078 -11.102 1 98.75 173 PHE A CA 1
ATOM 1312 C C . PHE A 1 173 ? -13.008 -23.875 -12.57 1 98.75 173 PHE A C 1
ATOM 1314 O O . PHE A 1 173 ? -12.867 -24.828 -13.336 1 98.75 173 PHE A O 1
ATOM 1321 N N . ALA A 1 174 ? -12.789 -22.609 -12.984 1 98.75 174 ALA A N 1
ATOM 1322 C CA . ALA A 1 174 ? -12.445 -22.328 -14.375 1 98.75 174 ALA A CA 1
ATOM 1323 C C . ALA A 1 174 ? -11.461 -21.156 -14.461 1 98.75 174 ALA A C 1
ATOM 1325 O O . ALA A 1 174 ? -11.414 -20.312 -13.57 1 98.75 174 ALA A O 1
ATOM 1326 N N . MET A 1 175 ? -10.648 -21.172 -15.461 1 98.62 175 MET A N 1
ATOM 1327 C CA . MET A 1 175 ? -9.656 -20.156 -15.797 1 98.62 175 MET A CA 1
ATOM 1328 C C . MET A 1 175 ? -9.727 -19.797 -17.266 1 98.62 175 MET A C 1
ATOM 1330 O O . MET A 1 175 ? -9.602 -20.656 -18.141 1 98.62 175 MET A O 1
ATOM 1334 N N . ASN A 1 176 ? -9.953 -18.484 -17.5 1 98.44 176 ASN A N 1
ATOM 1335 C CA . ASN A 1 176 ? -10.039 -17.984 -18.859 1 98.44 176 ASN A CA 1
ATOM 1336 C C . ASN A 1 176 ? -11.117 -18.719 -19.656 1 98.44 176 ASN A C 1
ATOM 1338 O O . ASN A 1 176 ? -10.906 -19.078 -20.828 1 98.44 176 ASN A O 1
ATOM 1342 N N . GLY A 1 177 ? -12.148 -19.016 -19.031 1 97.88 177 GLY A N 1
ATOM 1343 C CA . GLY A 1 177 ? -13.289 -19.609 -19.703 1 97.88 177 GLY A CA 1
ATOM 1344 C C . GLY A 1 177 ? -13.18 -21.125 -19.844 1 97.88 177 GLY A C 1
ATOM 1345 O O . GLY A 1 177 ? -14.109 -21.766 -20.344 1 97.88 177 GLY A O 1
ATOM 1346 N N . GLU A 1 178 ? -12.102 -21.688 -19.422 1 97.69 178 GLU A N 1
ATOM 1347 C CA . GLU A 1 178 ? -11.883 -23.125 -19.484 1 97.69 178 GLU A CA 1
ATOM 1348 C C . GLU A 1 178 ? -11.781 -23.734 -18.078 1 97.69 178 GLU A C 1
ATOM 1350 O O . GLU A 1 178 ? -11.344 -23.062 -17.141 1 97.69 178 GLU A O 1
ATOM 1355 N N . PRO A 1 179 ? -12.172 -25.078 -18.031 1 97.38 179 PRO A N 1
ATOM 1356 C CA . PRO A 1 179 ? -11.93 -25.719 -16.734 1 97.38 179 PRO A CA 1
ATOM 1357 C C . PRO A 1 179 ? -10.469 -25.656 -16.312 1 97.38 179 PRO A C 1
ATOM 1359 O O . PRO A 1 179 ? -9.57 -25.688 -17.156 1 97.38 179 PRO A O 1
ATOM 1362 N N . LEU A 1 180 ? -10.266 -25.594 -15.062 1 98.31 180 LEU A N 1
ATOM 1363 C CA . LEU A 1 180 ? -8.898 -25.609 -14.547 1 98.31 180 LEU A CA 1
ATOM 1364 C C . LEU A 1 180 ? -8.141 -26.828 -15.055 1 98.31 180 LEU A C 1
ATOM 1366 O O . LEU A 1 180 ? -8.664 -27.938 -15.023 1 98.31 180 LEU A O 1
ATOM 1370 N N . ALA A 1 181 ? -6.938 -26.594 -15.531 1 97 181 ALA A N 1
ATOM 1371 C CA . ALA A 1 181 ? -6.051 -27.719 -15.812 1 97 181 ALA A CA 1
ATOM 1372 C C . ALA A 1 181 ? -5.586 -28.391 -14.523 1 97 181 ALA A C 1
ATOM 1374 O O . ALA A 1 181 ? -5.637 -27.781 -13.445 1 97 181 ALA A O 1
ATOM 1375 N N . PRO A 1 182 ? -5.098 -29.656 -14.586 1 96.81 182 PRO A N 1
ATOM 1376 C CA . PRO A 1 182 ? -4.645 -30.359 -13.375 1 96.81 182 PRO A CA 1
ATOM 1377 C C . PRO A 1 182 ? -3.572 -29.578 -12.617 1 96.81 182 PRO A C 1
ATOM 1379 O O . PRO A 1 182 ? -3.648 -29.453 -11.391 1 96.81 182 PRO A O 1
ATOM 1382 N N . GLU A 1 183 ? -2.613 -28.984 -13.266 1 96.38 183 GLU A N 1
ATOM 1383 C CA . GLU A 1 183 ? -1.512 -28.281 -12.602 1 96.38 183 GLU A CA 1
ATOM 1384 C C . GLU A 1 183 ? -1.972 -26.969 -12 1 96.38 183 GLU A C 1
ATOM 1386 O O . GLU A 1 183 ? -1.259 -26.359 -11.195 1 96.38 183 GLU A O 1
ATOM 1391 N N . HIS A 1 184 ? -3.168 -26.484 -12.352 1 98.25 184 HIS A N 1
ATOM 1392 C CA . HIS A 1 184 ? -3.668 -25.219 -11.836 1 98.25 184 HIS A CA 1
ATOM 1393 C C . HIS A 1 184 ? -4.777 -25.438 -10.812 1 98.25 184 HIS A C 1
ATOM 1395 O O . HIS A 1 184 ? -5.457 -24.484 -10.414 1 98.25 184 HIS A O 1
ATOM 1401 N N . GLY A 1 185 ? -5.023 -26.641 -10.461 1 98.31 185 GLY A N 1
ATOM 1402 C CA . GLY A 1 185 ? -5.82 -26.859 -9.266 1 98.31 185 GLY A CA 1
ATOM 1403 C C . GLY A 1 185 ? -7.172 -27.484 -9.562 1 98.31 185 GLY A C 1
ATOM 1404 O O . GLY A 1 185 ? -8.102 -27.359 -8.766 1 98.31 185 GLY A O 1
ATOM 1405 N N . HIS A 1 186 ? -7.32 -28.156 -10.734 1 98.12 186 HIS A N 1
ATOM 1406 C CA . HIS A 1 186 ? -8.539 -28.906 -11.016 1 98.12 186 HIS A CA 1
ATOM 1407 C C . HIS A 1 186 ? -8.883 -29.859 -9.867 1 98.12 186 HIS A C 1
ATOM 1409 O O . HIS A 1 186 ? -8.008 -30.547 -9.344 1 98.12 186 HIS A O 1
ATOM 1415 N N . PRO A 1 187 ? -10.133 -29.953 -9.492 1 98.5 187 PRO A N 1
ATOM 1416 C CA . PRO A 1 187 ? -11.297 -29.297 -10.102 1 98.5 187 PRO A CA 1
ATOM 1417 C C . PRO A 1 187 ? -11.656 -27.984 -9.43 1 98.5 187 PRO A C 1
ATOM 1419 O O . PRO A 1 187 ? -12.484 -27.234 -9.945 1 98.5 187 PRO A O 1
ATOM 1422 N N . LEU A 1 188 ? -11.031 -27.703 -8.25 1 98.81 188 LEU A N 1
ATOM 1423 C CA . LEU A 1 188 ? -11.391 -26.516 -7.488 1 98.81 188 LEU A CA 1
ATOM 1424 C C . LEU A 1 188 ? -10.172 -25.953 -6.762 1 98.81 188 LEU A C 1
ATOM 1426 O O . LEU A 1 188 ? -9.383 -26.703 -6.18 1 98.81 188 LEU A O 1
ATOM 1430 N N . ARG A 1 189 ? -10.023 -24.672 -6.836 1 98.88 189 ARG A N 1
ATOM 1431 C CA . ARG A 1 189 ? -8.984 -24 -6.062 1 98.88 189 ARG A CA 1
ATOM 1432 C C . ARG A 1 189 ? -9.523 -22.719 -5.422 1 98.88 189 ARG A C 1
ATOM 1434 O O . ARG A 1 189 ? -10.594 -22.234 -5.789 1 98.88 189 ARG A O 1
ATOM 1441 N N . VAL A 1 190 ? -8.797 -22.219 -4.48 1 98.94 190 VAL A N 1
ATOM 1442 C CA . VAL A 1 190 ? -9.062 -20.891 -3.93 1 98.94 190 VAL A CA 1
ATOM 1443 C C . VAL A 1 190 ? -8.328 -19.828 -4.746 1 98.94 190 VAL A C 1
ATOM 1445 O O . VAL A 1 190 ? -7.219 -20.062 -5.227 1 98.94 190 VAL A O 1
ATOM 1448 N N . VAL A 1 191 ? -8.906 -18.703 -5.02 1 98.94 191 VAL A N 1
ATOM 1449 C CA . VAL A 1 191 ? -8.266 -17.531 -5.609 1 98.94 191 VAL A CA 1
ATOM 1450 C C . VAL A 1 191 ? -8.453 -16.328 -4.695 1 98.94 191 VAL A C 1
ATOM 1452 O O . VAL A 1 191 ? -9.586 -15.906 -4.438 1 98.94 191 VAL A O 1
ATOM 1455 N N . VAL A 1 192 ? -7.387 -15.836 -4.203 1 98.75 192 VAL A N 1
ATOM 1456 C CA . VAL A 1 192 ? -7.398 -14.719 -3.266 1 98.75 192 VAL A CA 1
ATOM 1457 C C . VAL A 1 192 ? -6.703 -13.516 -3.893 1 98.75 192 VAL A C 1
ATOM 1459 O O . VAL A 1 192 ? -5.551 -13.219 -3.572 1 98.75 192 VAL A O 1
ATOM 1462 N N . PRO A 1 193 ? -7.395 -12.727 -4.73 1 98.12 193 PRO A N 1
ATOM 1463 C CA . PRO A 1 193 ? -6.781 -11.594 -5.414 1 98.12 193 PRO A CA 1
ATOM 1464 C C . PRO A 1 193 ? -6.078 -10.633 -4.453 1 98.12 193 PRO A C 1
ATOM 1466 O O . PRO A 1 193 ? -6.625 -10.305 -3.395 1 98.12 193 PRO A O 1
ATOM 1469 N N . GLY A 1 194 ? -4.867 -10.211 -4.828 1 96.81 194 GLY A N 1
ATOM 1470 C CA . GLY A 1 194 ? -4.09 -9.281 -4.016 1 96.81 194 GLY A CA 1
ATOM 1471 C C . GLY A 1 194 ? -3.1 -9.984 -3.104 1 96.81 194 GLY A C 1
ATOM 1472 O O . GLY A 1 194 ? -2.117 -9.375 -2.668 1 96.81 194 GLY A O 1
ATOM 1473 N N . PHE A 1 195 ? -3.336 -11.203 -2.732 1 98.25 195 PHE A N 1
ATOM 1474 C CA . PHE A 1 195 ? -2.463 -11.977 -1.86 1 98.25 195 PHE A CA 1
ATOM 1475 C C . PHE A 1 195 ? -1.487 -12.812 -2.678 1 98.25 195 PHE A C 1
ATOM 1477 O O . PHE A 1 195 ? -1.698 -13.031 -3.873 1 98.25 195 PHE A O 1
ATOM 1484 N N . ALA A 1 196 ? -0.401 -13.227 -2.027 1 98.31 196 ALA A N 1
ATOM 1485 C CA . ALA A 1 196 ? 0.548 -14.148 -2.645 1 98.31 196 ALA A CA 1
ATOM 1486 C C . ALA A 1 196 ? -0.135 -15.461 -3.039 1 98.31 196 ALA A C 1
ATOM 1488 O O . ALA A 1 196 ? -1.078 -15.898 -2.377 1 98.31 196 ALA A O 1
ATOM 1489 N N . GLY A 1 197 ? 0.401 -16.109 -4.086 1 98.44 197 GLY A N 1
ATOM 1490 C CA . GLY A 1 197 ? -0.176 -17.328 -4.605 1 98.44 197 GLY A CA 1
ATOM 1491 C C . GLY A 1 197 ? -0.318 -18.422 -3.551 1 98.44 197 GLY A C 1
ATOM 1492 O O . GLY A 1 197 ? -1.234 -19.234 -3.619 1 98.44 197 GLY A O 1
ATOM 1493 N N . ILE A 1 198 ? 0.54 -18.375 -2.521 1 98.5 198 ILE A N 1
ATOM 1494 C CA . ILE A 1 198 ? 0.542 -19.391 -1.477 1 98.5 198 ILE A CA 1
ATOM 1495 C C . ILE A 1 198 ? -0.779 -19.359 -0.712 1 98.5 198 ILE A C 1
ATOM 1497 O O . ILE A 1 198 ? -1.183 -20.344 -0.099 1 98.5 198 ILE A O 1
ATOM 1501 N N . ARG A 1 199 ? -1.515 -18.266 -0.78 1 98.62 199 ARG A N 1
ATOM 1502 C CA . ARG A 1 199 ? -2.779 -18.109 -0.066 1 98.62 199 ARG A CA 1
ATOM 1503 C C . ARG A 1 199 ? -3.949 -18.609 -0.913 1 98.62 199 ARG A C 1
ATOM 1505 O O . ARG A 1 199 ? -5.102 -18.547 -0.481 1 98.62 199 ARG A O 1
ATOM 1512 N N . SER A 1 200 ? -3.666 -19.047 -2.076 1 98.75 200 SER A N 1
ATOM 1513 C CA . SER A 1 200 ? -4.652 -19.562 -3.023 1 98.75 200 SER A CA 1
ATOM 1514 C C . SER A 1 200 ? -4.441 -21.047 -3.293 1 98.75 200 SER A C 1
ATOM 1516 O O . SER A 1 200 ? -4.113 -21.438 -4.414 1 98.75 200 SER A O 1
ATOM 1518 N N . PRO A 1 201 ? -4.727 -21.828 -2.338 1 98.69 201 PRO A N 1
ATOM 1519 C CA . PRO A 1 201 ? -4.422 -23.25 -2.484 1 98.69 201 PRO A CA 1
ATOM 1520 C C . PRO A 1 201 ? -5.145 -23.891 -3.664 1 98.69 201 PRO A C 1
ATOM 1522 O O . PRO A 1 201 ? -6.305 -23.578 -3.934 1 98.69 201 PRO A O 1
ATOM 1525 N N . LYS A 1 202 ? -4.449 -24.781 -4.297 1 98.56 202 LYS A N 1
ATOM 1526 C CA . LYS A 1 202 ? -4.965 -25.625 -5.367 1 98.56 202 LYS A CA 1
ATOM 1527 C C . LYS A 1 202 ? -5.539 -26.922 -4.809 1 98.56 202 LYS A C 1
ATOM 1529 O O . LYS A 1 202 ? -5.238 -27.312 -3.674 1 98.56 202 LYS A O 1
ATOM 1534 N N . TRP A 1 203 ? -6.352 -27.609 -5.621 1 98.69 203 TRP A N 1
ATOM 1535 C CA . TRP A 1 203 ? -6.879 -28.938 -5.316 1 98.69 203 TRP A CA 1
ATOM 1536 C C . TRP A 1 203 ? -7.539 -28.953 -3.939 1 98.69 203 TRP A C 1
ATOM 1538 O O . TRP A 1 203 ? -7.223 -29.812 -3.105 1 98.69 203 TRP A O 1
ATOM 1548 N N . LEU A 1 204 ? -8.43 -28.047 -3.744 1 98.88 204 LEU A N 1
ATOM 1549 C CA . LEU A 1 204 ? -8.992 -27.766 -2.43 1 98.88 204 LEU A CA 1
ATOM 1550 C C . LEU A 1 204 ? -9.773 -28.969 -1.911 1 98.88 204 LEU A C 1
ATOM 1552 O O . LEU A 1 204 ? -10.57 -29.562 -2.643 1 98.88 204 LEU A O 1
ATOM 1556 N N . ALA A 1 205 ? -9.531 -29.344 -0.654 1 98.81 205 ALA A N 1
ATOM 1557 C CA . ALA A 1 205 ? -10.211 -30.484 -0.034 1 98.81 205 ALA A CA 1
ATOM 1558 C C . ALA A 1 205 ? -11.141 -30.016 1.083 1 98.81 205 ALA A C 1
ATOM 1560 O O . ALA A 1 205 ? -12.203 -30.609 1.304 1 98.81 205 ALA A O 1
ATOM 1561 N N . ARG A 1 206 ? -10.672 -28.984 1.769 1 98.88 206 ARG A N 1
ATOM 1562 C CA . ARG A 1 206 ? -11.367 -28.625 2.996 1 98.88 206 ARG A CA 1
ATOM 1563 C C . ARG A 1 206 ? -11.203 -27.141 3.299 1 98.88 206 ARG A C 1
ATOM 1565 O O . ARG A 1 206 ? -10.133 -26.562 3.059 1 98.88 206 ARG A O 1
ATOM 1572 N N . ILE A 1 207 ? -12.258 -26.531 3.775 1 98.88 207 ILE A N 1
ATOM 1573 C CA . ILE A 1 207 ? -12.281 -25.188 4.34 1 98.88 207 ILE A CA 1
ATOM 1574 C C . ILE A 1 207 ? -12.719 -25.25 5.801 1 98.88 207 ILE A C 1
ATOM 1576 O O . ILE A 1 207 ? -13.773 -25.797 6.121 1 98.88 207 ILE A O 1
ATOM 1580 N N . SER A 1 208 ? -11.93 -24.719 6.672 1 98.81 208 SER A N 1
ATOM 1581 C CA . SER A 1 208 ? -12.266 -24.75 8.094 1 98.81 208 SER A CA 1
ATOM 1582 C C . SER A 1 208 ? -12.156 -23.359 8.711 1 98.81 208 SER A C 1
ATOM 1584 O O . SER A 1 208 ? -11.086 -22.734 8.672 1 98.81 208 SER A O 1
ATOM 1586 N N . VAL A 1 209 ? -13.25 -22.859 9.273 1 98.56 209 VAL A N 1
ATOM 1587 C CA . VAL A 1 209 ? -13.211 -21.594 10.023 1 98.56 209 VAL A CA 1
ATOM 1588 C C . VAL A 1 209 ? -12.656 -21.844 11.422 1 98.56 209 VAL A C 1
ATOM 1590 O O . VAL A 1 209 ? -13.094 -22.766 12.117 1 98.56 209 VAL A O 1
ATOM 1593 N N . GLN A 1 210 ? -11.672 -21.078 11.781 1 97.94 210 GLN A N 1
ATOM 1594 C CA . GLN A 1 210 ? -11.023 -21.312 13.062 1 97.94 210 GLN A CA 1
ATOM 1595 C C . GLN A 1 210 ? -10.594 -20 13.719 1 97.94 210 GLN A C 1
ATOM 1597 O O . GLN A 1 210 ? -10.617 -18.953 13.078 1 97.94 210 GLN A O 1
ATOM 1602 N N . ASP A 1 211 ? -10.203 -19.969 15.047 1 96.94 211 ASP A N 1
ATOM 1603 C CA . ASP A 1 211 ? -9.961 -18.766 15.836 1 96.94 211 ASP A CA 1
ATOM 1604 C C . ASP A 1 211 ? -8.531 -18.281 15.648 1 96.94 211 ASP A C 1
ATOM 1606 O O . ASP A 1 211 ? -8.172 -17.203 16.141 1 96.94 211 ASP A O 1
ATOM 1610 N N . ARG A 1 212 ? -7.664 -19.094 14.984 1 96.75 212 ARG A N 1
ATOM 1611 C CA . ARG A 1 212 ? -6.266 -18.75 14.742 1 96.75 212 ARG A CA 1
ATOM 1612 C C . ARG A 1 212 ? -5.82 -19.188 13.352 1 96.75 212 ARG A C 1
ATOM 1614 O O . ARG A 1 212 ? -6.508 -19.969 12.695 1 96.75 212 ARG A O 1
ATOM 1621 N N . PRO A 1 213 ? -4.719 -18.703 12.828 1 97.62 213 PRO A N 1
ATOM 1622 C CA . PRO A 1 213 ? -4.219 -19.172 11.531 1 97.62 213 PRO A CA 1
ATOM 1623 C C . PRO A 1 213 ? -3.908 -20.672 11.516 1 97.62 213 PRO A C 1
ATOM 1625 O O . PRO A 1 213 ? -3.711 -21.266 12.578 1 97.62 213 PRO A O 1
ATOM 1628 N N . SER A 1 214 ? -3.854 -21.219 10.344 1 97.94 214 SER A N 1
ATOM 1629 C CA . SER A 1 214 ? -3.539 -22.641 10.156 1 97.94 214 SER A CA 1
ATOM 1630 C C . SER A 1 214 ? -2.193 -22.984 10.773 1 97.94 214 SER A C 1
ATOM 1632 O O . SER A 1 214 ? -1.244 -22.203 10.703 1 97.94 214 SER A O 1
ATOM 1634 N N . ASP A 1 215 ? -2.105 -24.203 11.312 1 96.44 215 ASP A N 1
ATOM 1635 C CA . ASP A 1 215 ? -0.85 -24.719 11.859 1 96.44 215 ASP A CA 1
ATOM 1636 C C . ASP A 1 215 ? -0.037 -25.438 10.789 1 96.44 215 ASP A C 1
ATOM 1638 O O . ASP A 1 215 ? 0.989 -26.062 11.086 1 96.44 215 ASP A O 1
ATOM 1642 N N . ASN A 1 216 ? -0.577 -25.469 9.562 1 97.19 216 ASN A N 1
ATOM 1643 C CA . ASN A 1 216 ? 0.176 -26.094 8.477 1 97.19 216 ASN A CA 1
ATOM 1644 C C . ASN A 1 216 ? 1.581 -25.516 8.359 1 97.19 216 ASN A C 1
ATOM 1646 O O . ASN A 1 216 ? 1.764 -24.297 8.477 1 97.19 216 ASN A O 1
ATOM 1650 N N . PRO A 1 217 ? 2.537 -26.328 8.094 1 95.5 217 PRO A N 1
ATOM 1651 C CA . PRO A 1 217 ? 3.91 -25.828 8.023 1 95.5 217 PRO A CA 1
ATOM 1652 C C . PRO A 1 217 ? 4.074 -24.703 6.984 1 95.5 217 PRO A C 1
ATOM 1654 O O . PRO A 1 217 ? 4.902 -23.812 7.164 1 95.5 217 PRO A O 1
ATOM 1657 N N . MET A 1 218 ? 3.324 -24.672 5.918 1 95.94 218 MET A N 1
ATOM 1658 C CA . MET A 1 218 ? 3.41 -23.625 4.895 1 95.94 218 MET A CA 1
ATOM 1659 C C . MET A 1 218 ? 2.857 -22.312 5.418 1 95.94 218 MET A C 1
ATOM 1661 O O . MET A 1 218 ? 3.092 -21.25 4.824 1 95.94 218 MET A O 1
ATOM 1665 N N . GLN A 1 219 ? 2.102 -22.375 6.48 1 96.38 219 GLN A N 1
ATOM 1666 C CA . GLN A 1 219 ? 1.518 -21.203 7.137 1 96.38 219 GLN A CA 1
ATOM 1667 C C . GLN A 1 219 ? 2.316 -20.812 8.375 1 96.38 219 GLN A C 1
ATOM 1669 O O . GLN A 1 219 ? 2.719 -19.656 8.523 1 96.38 219 GLN A O 1
ATOM 1674 N N . ALA A 1 220 ? 2.592 -21.75 9.203 1 95.94 220 ALA A N 1
ATOM 1675 C CA . ALA A 1 220 ? 3.154 -21.5 10.531 1 95.94 220 ALA A CA 1
ATOM 1676 C C . ALA A 1 220 ? 4.668 -21.312 10.453 1 95.94 220 ALA A C 1
ATOM 1678 O O . ALA A 1 220 ? 5.242 -20.547 11.227 1 95.94 220 ALA A O 1
ATOM 1679 N N . ASP A 1 221 ? 5.312 -21.969 9.492 1 94.44 221 ASP A N 1
ATOM 1680 C CA . ASP A 1 221 ? 6.77 -22 9.5 1 94.44 221 ASP A CA 1
ATOM 1681 C C . ASP A 1 221 ? 7.348 -21.297 8.273 1 94.44 221 ASP A C 1
ATOM 1683 O O . ASP A 1 221 ? 8.367 -20.609 8.375 1 94.44 221 ASP A O 1
ATOM 1687 N N . ASP A 1 222 ? 6.762 -21.5 7.168 1 94.75 222 ASP A N 1
ATOM 1688 C CA . ASP A 1 222 ? 7.281 -20.969 5.914 1 94.75 222 ASP A CA 1
ATOM 1689 C C . ASP A 1 222 ? 6.453 -19.781 5.438 1 94.75 222 ASP A C 1
ATOM 1691 O O . ASP A 1 222 ? 5.457 -19.422 6.062 1 94.75 222 ASP A O 1
ATOM 1695 N N . TYR A 1 223 ? 6.957 -19.109 4.375 1 97 223 TYR A N 1
ATOM 1696 C CA . TYR A 1 223 ? 6.293 -17.953 3.799 1 97 223 TYR A CA 1
ATOM 1697 C C . TYR A 1 223 ? 6.176 -16.828 4.82 1 97 223 TYR A C 1
ATOM 1699 O O . TYR A 1 223 ? 5.094 -16.266 5.012 1 97 223 TYR A O 1
ATOM 1707 N N . LYS A 1 224 ? 7.234 -16.641 5.477 1 96.69 224 LYS A N 1
ATOM 1708 C CA . LYS A 1 224 ? 7.469 -15.531 6.402 1 96.69 224 LYS A CA 1
ATOM 1709 C C . LYS A 1 224 ? 8.562 -14.609 5.887 1 96.69 224 LYS A C 1
ATOM 1711 O O . LYS A 1 224 ? 9.562 -15.07 5.332 1 96.69 224 LYS A O 1
ATOM 1716 N N . LEU A 1 225 ? 8.344 -13.352 5.988 1 96.44 225 LEU A N 1
ATOM 1717 C CA . LEU A 1 225 ? 9.375 -12.375 5.66 1 96.44 225 LEU A CA 1
ATOM 1718 C C . LEU A 1 225 ? 10.227 -12.055 6.887 1 96.44 225 LEU A C 1
ATOM 1720 O O . LEU A 1 225 ? 9.703 -11.656 7.926 1 96.44 225 LEU A O 1
ATOM 1724 N N . PHE A 1 226 ? 11.516 -12.211 6.789 1 94.94 226 PHE A N 1
ATOM 1725 C CA . PHE A 1 226 ? 12.469 -11.953 7.863 1 94.94 226 PHE A CA 1
ATOM 1726 C C . PHE A 1 226 ? 13.383 -10.789 7.504 1 94.94 226 PHE A C 1
ATOM 1728 O O . PHE A 1 226 ? 13.562 -10.477 6.328 1 94.94 226 PHE A O 1
ATOM 1735 N N . PRO A 1 227 ? 13.969 -10.164 8.516 1 92.06 227 PRO A N 1
ATOM 1736 C CA . PRO A 1 227 ? 15 -9.164 8.242 1 92.06 227 PRO A CA 1
ATOM 1737 C C . PRO A 1 227 ? 16.266 -9.766 7.637 1 92.06 227 PRO A C 1
ATOM 1739 O O . PRO A 1 227 ? 16.438 -10.984 7.676 1 92.06 227 PRO A O 1
ATOM 1742 N N . PRO A 1 228 ? 17.094 -8.93 7.082 1 90.06 228 PRO A N 1
ATOM 1743 C CA . PRO A 1 228 ? 18.234 -9.438 6.324 1 90.06 228 PRO A CA 1
ATOM 1744 C C . PRO A 1 228 ? 19.281 -10.109 7.215 1 90.06 228 PRO A C 1
ATOM 1746 O O . PRO A 1 228 ? 20.125 -10.867 6.719 1 90.06 228 PRO A O 1
ATOM 1749 N N . ASN A 1 229 ? 19.25 -9.852 8.508 1 89.88 229 ASN A N 1
ATOM 1750 C CA . ASN A 1 229 ? 20.25 -10.453 9.391 1 89.88 229 ASN A CA 1
ATOM 1751 C C . ASN A 1 229 ? 19.812 -11.836 9.867 1 89.88 229 ASN A C 1
ATOM 1753 O O . ASN A 1 229 ? 20.578 -12.547 10.508 1 89.88 229 ASN A O 1
ATOM 1757 N N . VAL A 1 230 ? 18.594 -12.18 9.562 1 93.25 230 VAL A N 1
ATOM 1758 C CA . VAL A 1 230 ? 18.078 -13.5 9.922 1 93.25 230 VAL A CA 1
ATOM 1759 C C . VAL A 1 230 ? 18.438 -14.508 8.828 1 93.25 230 VAL A C 1
ATOM 1761 O O . VAL A 1 230 ? 18.328 -14.211 7.637 1 93.25 230 VAL A O 1
ATOM 1764 N N . THR A 1 231 ? 18.938 -15.672 9.242 1 92.06 231 THR A N 1
ATOM 1765 C CA . THR A 1 231 ? 19.328 -16.75 8.336 1 92.06 231 THR A CA 1
ATOM 1766 C C . THR A 1 231 ? 18.516 -18 8.609 1 92.06 231 THR A C 1
ATOM 1768 O O . THR A 1 231 ? 17.703 -18.031 9.539 1 92.06 231 THR A O 1
ATOM 1771 N N . ALA A 1 232 ? 18.75 -19.016 7.734 1 91.31 232 ALA A N 1
ATOM 1772 C CA . ALA A 1 232 ? 18.078 -20.297 7.941 1 91.31 232 ALA A CA 1
ATOM 1773 C C . ALA A 1 232 ? 18.391 -20.859 9.328 1 91.31 232 ALA A C 1
ATOM 1775 O O . ALA A 1 232 ? 17.531 -21.5 9.945 1 91.31 232 ALA A O 1
ATOM 1776 N N . GLY A 1 233 ? 19.594 -20.594 9.836 1 93.31 233 GLY A N 1
ATOM 1777 C CA . GLY A 1 233 ? 20.047 -21.141 11.102 1 93.31 233 GLY A CA 1
ATOM 1778 C C . GLY A 1 233 ? 19.516 -20.375 12.305 1 93.31 233 GLY A C 1
ATOM 1779 O O . GLY A 1 233 ? 19.484 -20.891 13.422 1 93.31 233 GLY A O 1
ATOM 1780 N N . THR A 1 234 ? 19 -19.141 12.078 1 94.69 234 THR A N 1
ATOM 1781 C CA . THR A 1 234 ? 18.641 -18.312 13.219 1 94.69 234 THR A CA 1
ATOM 1782 C C . THR A 1 234 ? 17.156 -17.969 13.172 1 94.69 234 THR A C 1
ATOM 1784 O O . THR A 1 234 ? 16.625 -17.375 14.117 1 94.69 234 THR A O 1
ATOM 1787 N N . ALA A 1 235 ? 16.531 -18.375 12.109 1 94.25 235 ALA A N 1
ATOM 1788 C CA . ALA A 1 235 ? 15.141 -17.984 11.898 1 94.25 235 ALA A CA 1
ATOM 1789 C C . ALA A 1 235 ? 14.234 -18.625 12.953 1 94.25 235 ALA A C 1
ATOM 1791 O O . ALA A 1 235 ? 14.336 -19.812 13.242 1 94.25 235 ALA A O 1
ATOM 1792 N N . ASP A 1 236 ? 13.391 -17.781 13.531 1 95.38 236 ASP A N 1
ATOM 1793 C CA . ASP A 1 236 ? 12.258 -18.172 14.367 1 95.38 236 ASP A CA 1
ATOM 1794 C C . ASP A 1 236 ? 10.938 -17.766 13.734 1 95.38 236 ASP A C 1
ATOM 1796 O O . ASP A 1 236 ? 10.594 -16.578 13.719 1 95.38 236 ASP A O 1
ATOM 1800 N N . PRO A 1 237 ? 10.18 -18.75 13.242 1 93.5 237 PRO A N 1
ATOM 1801 C CA . PRO A 1 237 ? 8.953 -18.438 12.516 1 93.5 237 PRO A CA 1
ATOM 1802 C C . PRO A 1 237 ? 8.008 -17.531 13.312 1 93.5 237 PRO A C 1
ATOM 1804 O O . PRO A 1 237 ? 7.254 -16.75 12.727 1 93.5 237 PRO A O 1
ATOM 1807 N N . ALA A 1 238 ? 8.078 -17.578 14.609 1 91 238 ALA A N 1
ATOM 1808 C CA . ALA A 1 238 ? 7.207 -16.766 15.461 1 91 238 ALA A CA 1
ATOM 1809 C C . ALA A 1 238 ? 7.5 -15.289 15.297 1 91 238 ALA A C 1
ATOM 1811 O O . ALA A 1 238 ? 6.66 -14.438 15.609 1 91 238 ALA A O 1
ATOM 1812 N N . HIS A 1 239 ? 8.648 -14.977 14.75 1 90.75 239 HIS A N 1
ATOM 1813 C CA . HIS A 1 239 ? 9.055 -13.578 14.641 1 90.75 239 HIS A CA 1
ATOM 1814 C C . HIS A 1 239 ? 9.062 -13.117 13.188 1 90.75 239 HIS A C 1
ATOM 1816 O O . HIS A 1 239 ? 9.461 -11.992 12.891 1 90.75 239 HIS A O 1
ATOM 1822 N N . GLY A 1 240 ? 8.695 -14.016 12.312 1 93.56 240 GLY A N 1
ATOM 1823 C CA . GLY A 1 240 ? 8.586 -13.641 10.914 1 93.56 240 GLY A CA 1
ATOM 1824 C C . GLY A 1 240 ? 7.242 -13.039 10.562 1 93.56 240 GLY A C 1
ATOM 1825 O O . GLY A 1 240 ? 6.211 -13.445 11.102 1 93.56 240 GLY A O 1
ATOM 1826 N N . MET A 1 241 ? 7.258 -12.109 9.656 1 94.06 241 MET A N 1
ATOM 1827 C CA . MET A 1 241 ? 6.008 -11.531 9.164 1 94.06 241 MET A CA 1
ATOM 1828 C C . MET A 1 241 ? 5.316 -12.484 8.195 1 94.06 241 MET A C 1
ATOM 1830 O O . MET A 1 241 ? 5.887 -12.852 7.164 1 94.06 241 MET A O 1
ATOM 1834 N N . THR A 1 242 ? 4.082 -12.859 8.531 1 96.38 242 THR A N 1
ATOM 1835 C CA . THR A 1 242 ? 3.334 -13.719 7.629 1 96.38 242 THR A CA 1
ATOM 1836 C C . THR A 1 242 ? 3.074 -13.016 6.301 1 96.38 242 THR A C 1
ATOM 1838 O O . THR A 1 242 ? 2.572 -11.891 6.277 1 96.38 242 THR A O 1
ATOM 1841 N N . ILE A 1 243 ? 3.443 -13.664 5.184 1 97.75 243 ILE A N 1
ATOM 1842 C CA . ILE A 1 243 ? 3.266 -13.086 3.854 1 97.75 243 ILE A CA 1
ATOM 1843 C C . ILE A 1 243 ? 1.829 -13.312 3.385 1 97.75 243 ILE A C 1
ATOM 1845 O O . ILE A 1 243 ? 1.39 -14.453 3.225 1 97.75 243 ILE A O 1
ATOM 1849 N N . GLU A 1 244 ? 1.07 -12.258 3.244 1 96.44 244 GLU A N 1
ATOM 1850 C CA . GLU A 1 244 ? -0.284 -12.25 2.697 1 96.44 244 GLU A CA 1
ATOM 1851 C C . GLU A 1 244 ? -0.375 -11.359 1.461 1 96.44 244 GLU A C 1
ATOM 1853 O O . GLU A 1 244 ? -0.079 -11.805 0.349 1 96.44 244 GLU A O 1
ATOM 1858 N N . ALA A 1 245 ? -0.492 -10.062 1.616 1 95.88 245 ALA A N 1
ATOM 1859 C CA . ALA A 1 245 ? -0.53 -9.125 0.498 1 95.88 245 ALA A CA 1
ATOM 1860 C C . ALA A 1 245 ? 0.843 -8.992 -0.155 1 95.88 245 ALA A C 1
ATOM 1862 O O . ALA A 1 245 ? 1.867 -9.25 0.482 1 95.88 245 ALA A O 1
ATOM 1863 N N . MET A 1 246 ? 0.852 -8.68 -1.421 1 96.75 246 MET A N 1
ATOM 1864 C CA . MET A 1 246 ? 2.076 -8.539 -2.205 1 96.75 246 MET A CA 1
ATOM 1865 C C . MET A 1 246 ? 2.428 -7.066 -2.406 1 96.75 246 MET A C 1
ATOM 1867 O O . MET A 1 246 ? 1.539 -6.227 -2.562 1 96.75 246 MET A O 1
ATOM 1871 N N . PRO A 1 247 ? 3.699 -6.777 -2.436 1 96.94 247 PRO A N 1
ATOM 1872 C CA . PRO A 1 247 ? 4.121 -5.391 -2.637 1 96.94 247 PRO A CA 1
ATOM 1873 C C . PRO A 1 247 ? 4.02 -4.945 -4.094 1 96.94 247 PRO A C 1
ATOM 1875 O O . PRO A 1 247 ? 3.857 -5.781 -4.988 1 96.94 247 PRO A O 1
ATOM 1878 N N . LEU A 1 248 ? 4.094 -3.609 -4.309 1 97.81 248 LEU A N 1
ATOM 1879 C CA . LEU A 1 248 ? 4.246 -3.02 -5.633 1 97.81 248 LEU A CA 1
ATOM 1880 C C . LEU A 1 248 ? 5.453 -3.605 -6.355 1 97.81 248 LEU A C 1
ATOM 1882 O O . LEU A 1 248 ? 6.52 -3.775 -5.758 1 97.81 248 LEU A O 1
ATOM 1886 N N . ASN A 1 249 ? 5.238 -3.967 -7.605 1 98 249 ASN A N 1
ATOM 1887 C CA . ASN A 1 249 ? 6.324 -4.555 -8.383 1 98 249 ASN A CA 1
ATOM 1888 C C . ASN A 1 249 ? 6.203 -4.203 -9.867 1 98 249 ASN A C 1
ATOM 1890 O O . ASN A 1 249 ? 5.152 -3.742 -10.312 1 98 249 ASN A O 1
ATOM 1894 N N . SER A 1 250 ? 7.305 -4.332 -10.57 1 98.75 250 SER A N 1
ATOM 1895 C CA . SER A 1 250 ? 7.359 -4.117 -12.016 1 98.75 250 SER A CA 1
ATOM 1896 C C . SER A 1 250 ? 8.523 -4.879 -12.641 1 98.75 250 SER A C 1
ATOM 1898 O O . SER A 1 250 ? 9.484 -5.223 -11.961 1 98.75 250 SER A O 1
ATOM 1900 N N . ALA A 1 251 ? 8.391 -5.168 -13.898 1 98.88 251 ALA A N 1
ATOM 1901 C CA . ALA A 1 251 ? 9.445 -5.898 -14.602 1 98.88 251 ALA A CA 1
ATOM 1902 C C . ALA A 1 251 ? 9.469 -5.539 -16.078 1 98.88 251 ALA A C 1
ATOM 1904 O O . ALA A 1 251 ? 8.43 -5.191 -16.656 1 98.88 251 ALA A O 1
ATOM 1905 N N . ILE A 1 252 ? 10.656 -5.578 -16.594 1 98.88 252 ILE A N 1
ATOM 1906 C CA . ILE A 1 252 ? 10.867 -5.477 -18.047 1 98.88 252 ILE A CA 1
ATOM 1907 C C . ILE A 1 252 ? 10.75 -6.859 -18.672 1 98.88 252 ILE A C 1
ATOM 1909 O O . ILE A 1 252 ? 11.445 -7.797 -18.266 1 98.88 252 ILE A O 1
ATOM 1913 N N . CYS A 1 253 ? 9.898 -6.984 -19.625 1 98.75 253 CYS A N 1
ATOM 1914 C CA . CYS A 1 253 ? 9.75 -8.25 -20.344 1 98.75 253 CYS A CA 1
ATOM 1915 C C . CYS A 1 253 ? 10.516 -8.219 -21.656 1 98.75 253 CYS A C 1
ATOM 1917 O O . CYS A 1 253 ? 11.086 -9.234 -22.078 1 98.75 253 CYS A O 1
ATOM 1919 N N . GLU A 1 254 ? 10.484 -7.121 -22.312 1 98.44 254 GLU A N 1
ATOM 1920 C CA . GLU A 1 254 ? 11.195 -6.891 -23.562 1 98.44 254 GLU A CA 1
ATOM 1921 C C . GLU A 1 254 ? 11.922 -5.547 -23.547 1 98.44 254 GLU A C 1
ATOM 1923 O O . GLU A 1 254 ? 11.336 -4.523 -23.188 1 98.44 254 GLU A O 1
ATOM 1928 N N . PRO A 1 255 ? 13.148 -5.473 -24.078 1 98.31 255 PRO A N 1
ATOM 1929 C CA . PRO A 1 255 ? 13.953 -6.586 -24.578 1 98.31 255 PRO A CA 1
ATOM 1930 C C . PRO A 1 255 ? 14.367 -7.566 -23.5 1 98.31 255 PRO A C 1
ATOM 1932 O O . PRO A 1 255 ? 14.289 -7.242 -22.312 1 98.31 255 PRO A O 1
ATOM 1935 N N . ALA A 1 256 ? 14.734 -8.75 -23.938 1 97.81 256 ALA A N 1
ATOM 1936 C CA . ALA A 1 256 ? 15.188 -9.781 -23.016 1 97.81 256 ALA A CA 1
ATOM 1937 C C . ALA A 1 256 ? 16.547 -9.414 -22.422 1 97.81 256 ALA A C 1
ATOM 1939 O O . ALA A 1 256 ? 17.328 -8.695 -23.031 1 97.81 256 ALA A O 1
ATOM 1940 N N . ARG A 1 257 ? 16.75 -9.898 -21.219 1 96.88 257 ARG A N 1
ATOM 1941 C CA . ARG A 1 257 ? 18.078 -9.758 -20.609 1 96.88 257 ARG A CA 1
ATOM 1942 C C . ARG A 1 257 ? 19.172 -10.266 -21.547 1 96.88 257 ARG A C 1
ATOM 1944 O O . ARG A 1 257 ? 19.062 -11.367 -22.094 1 96.88 257 ARG A O 1
ATOM 1951 N N . GLY A 1 258 ? 20.188 -9.461 -21.797 1 96.94 258 GLY A N 1
ATOM 1952 C CA . GLY A 1 258 ? 21.328 -9.867 -22.609 1 96.94 258 GLY A CA 1
ATOM 1953 C C . GLY A 1 258 ? 21.062 -9.727 -24.094 1 96.94 258 GLY A C 1
ATOM 1954 O O . GLY A 1 258 ? 21.906 -10.125 -24.922 1 96.94 258 GLY A O 1
ATOM 1955 N N . ALA A 1 259 ? 19.953 -9.172 -24.438 1 98.06 259 ALA A N 1
ATOM 1956 C CA . ALA A 1 259 ? 19.609 -9.039 -25.859 1 98.06 259 ALA A CA 1
ATOM 1957 C C . ALA A 1 259 ? 20.656 -8.227 -26.594 1 98.06 259 ALA A C 1
ATOM 1959 O O . ALA A 1 259 ? 21.203 -7.262 -26.062 1 98.06 259 ALA A O 1
ATOM 1960 N N . ALA A 1 260 ? 21 -8.586 -27.797 1 98.38 260 ALA A N 1
ATOM 1961 C CA . ALA A 1 260 ? 21.766 -7.805 -28.75 1 98.38 260 ALA A CA 1
ATOM 1962 C C . ALA A 1 260 ? 20.859 -7.031 -29.703 1 98.38 260 ALA A C 1
ATOM 1964 O O . ALA A 1 260 ? 20.062 -7.629 -30.438 1 98.38 260 ALA A O 1
ATOM 1965 N N . LEU A 1 261 ? 20.984 -5.719 -29.609 1 98.38 261 LEU A N 1
ATOM 1966 C CA . LEU A 1 261 ? 20.094 -4.848 -30.375 1 98.38 261 LEU A CA 1
ATOM 1967 C C . LEU A 1 261 ? 20.875 -3.994 -31.359 1 98.38 261 LEU A C 1
ATOM 1969 O O . LEU A 1 261 ? 22.094 -3.889 -31.266 1 98.38 261 LEU A O 1
ATOM 1973 N N . LYS A 1 262 ? 20.234 -3.402 -32.375 1 98.12 262 LYS A N 1
ATOM 1974 C CA . LYS A 1 262 ? 20.797 -2.385 -33.25 1 98.12 262 LYS A CA 1
ATOM 1975 C C . LYS A 1 262 ? 20.516 -0.982 -32.719 1 98.12 262 LYS A C 1
ATOM 1977 O O . LYS A 1 262 ? 19.516 -0.759 -32.031 1 98.12 262 LYS A O 1
ATOM 1982 N N . ALA A 1 263 ? 21.484 -0.156 -33.094 1 98 263 ALA A N 1
ATOM 1983 C CA . ALA A 1 263 ? 21.25 1.23 -32.688 1 98 263 ALA A CA 1
ATOM 1984 C C . ALA A 1 263 ? 19.953 1.763 -33.312 1 98 263 ALA A C 1
ATOM 1986 O O . ALA A 1 263 ? 19.656 1.471 -34.469 1 98 263 ALA A O 1
ATOM 1987 N N . GLY A 1 264 ? 19.172 2.475 -32.562 1 97.75 264 GLY A N 1
ATOM 1988 C CA . GLY A 1 264 ? 17.922 3.027 -33.031 1 97.75 264 GLY A CA 1
ATOM 1989 C C . GLY A 1 264 ? 16.828 3.031 -32 1 97.75 264 GLY A C 1
ATOM 1990 O O . GLY A 1 264 ? 17.094 2.939 -30.797 1 97.75 264 GLY A O 1
ATOM 1991 N N . ARG A 1 265 ? 15.648 3.273 -32.469 1 97.62 265 ARG A N 1
ATOM 1992 C CA . ARG A 1 265 ? 14.477 3.338 -31.609 1 97.62 265 ARG A CA 1
ATOM 1993 C C . ARG A 1 265 ? 13.961 1.94 -31.281 1 97.62 265 ARG A C 1
ATOM 1995 O O . ARG A 1 265 ? 13.781 1.114 -32.188 1 97.62 265 ARG A O 1
ATOM 2002 N N . HIS A 1 266 ? 13.758 1.653 -30.031 1 98.25 266 HIS A N 1
ATOM 2003 C CA . HIS A 1 266 ? 13.266 0.356 -29.578 1 98.25 266 HIS A CA 1
ATOM 2004 C C . HIS A 1 266 ? 12.102 0.517 -28.609 1 98.25 266 HIS A C 1
ATOM 2006 O O . HIS A 1 266 ? 12.086 1.444 -27.797 1 98.25 266 HIS A O 1
ATOM 2012 N N . ALA A 1 267 ? 11.188 -0.398 -28.703 1 98.25 267 ALA A N 1
ATOM 2013 C CA . ALA A 1 267 ? 10.141 -0.512 -27.703 1 98.25 267 ALA A CA 1
ATOM 2014 C C . ALA A 1 267 ? 10.641 -1.276 -26.469 1 98.25 267 ALA A C 1
ATOM 2016 O O . ALA A 1 267 ? 11.273 -2.322 -26.609 1 98.25 267 ALA A O 1
ATOM 2017 N N . ILE A 1 268 ? 10.469 -0.743 -25.297 1 98.69 268 ILE A N 1
ATOM 2018 C CA . ILE A 1 268 ? 10.672 -1.404 -24 1 98.69 268 ILE A CA 1
ATOM 2019 C C . ILE A 1 268 ? 9.328 -1.646 -23.328 1 98.69 268 ILE A C 1
ATOM 2021 O O . ILE A 1 268 ? 8.516 -0.726 -23.203 1 98.69 268 ILE A O 1
ATOM 2025 N N . ARG A 1 269 ? 9.039 -2.859 -22.922 1 98.44 269 ARG A N 1
ATOM 2026 C CA . ARG A 1 269 ? 7.707 -3.184 -22.422 1 98.44 269 ARG A CA 1
ATOM 2027 C C . ARG A 1 269 ? 7.785 -4.168 -21.266 1 98.44 269 ARG A C 1
ATOM 2029 O O . ARG A 1 269 ? 8.742 -4.938 -21.156 1 98.44 269 ARG A O 1
ATOM 2036 N N . GLY A 1 270 ? 6.785 -4.137 -20.438 1 98.69 270 GLY A N 1
ATOM 2037 C CA . GLY A 1 270 ? 6.695 -5.051 -19.312 1 98.69 270 GLY A CA 1
ATOM 2038 C C . GLY A 1 270 ? 5.379 -4.953 -18.562 1 98.69 270 GLY A C 1
ATOM 2039 O O . GLY A 1 270 ? 4.344 -4.645 -19.156 1 98.69 270 GLY A O 1
ATOM 2040 N N . TYR A 1 271 ? 5.379 -5.418 -17.328 1 98.62 271 TYR A N 1
ATOM 2041 C CA . TYR A 1 271 ? 4.195 -5.355 -16.484 1 98.62 271 TYR A CA 1
ATOM 2042 C C . TYR A 1 271 ? 4.512 -4.664 -15.156 1 98.62 271 TYR A C 1
ATOM 2044 O O . TYR A 1 271 ? 5.672 -4.57 -14.758 1 98.62 271 TYR A O 1
ATOM 2052 N N . ALA A 1 272 ? 3.523 -4.094 -14.578 1 98.5 272 ALA A N 1
ATOM 2053 C CA . ALA A 1 272 ? 3.531 -3.602 -13.203 1 98.5 272 ALA A CA 1
ATOM 2054 C C . ALA A 1 272 ? 2.305 -4.09 -12.438 1 98.5 272 ALA A C 1
ATOM 2056 O O . ALA A 1 272 ? 1.254 -4.34 -13.031 1 98.5 272 ALA A O 1
ATOM 2057 N N . ILE A 1 273 ? 2.436 -4.266 -11.164 1 97.69 273 ILE A N 1
ATOM 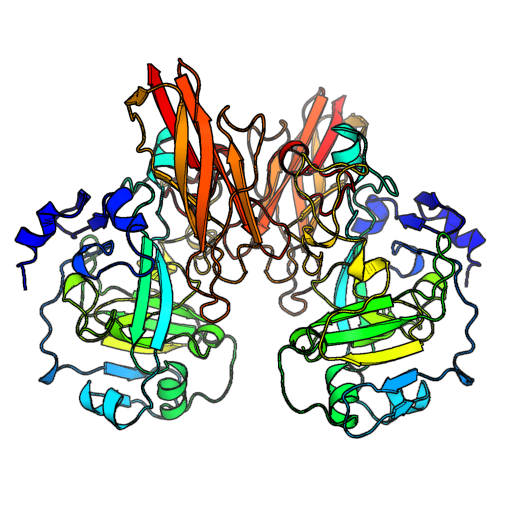2058 C CA . ILE A 1 273 ? 1.318 -4.758 -10.359 1 97.69 273 ILE A CA 1
ATOM 2059 C C . ILE A 1 273 ? 1.362 -4.129 -8.969 1 97.69 273 ILE A C 1
ATOM 2061 O O . ILE A 1 273 ? 2.439 -3.951 -8.398 1 97.69 273 ILE A O 1
ATOM 2065 N N . ALA A 1 274 ? 0.206 -3.611 -8.531 1 93.38 274 ALA A N 1
ATOM 2066 C CA . ALA A 1 274 ? -0.033 -3.182 -7.16 1 93.38 274 ALA A CA 1
ATOM 2067 C C . ALA A 1 274 ? -1.225 -3.918 -6.555 1 93.38 274 ALA A C 1
ATOM 2069 O O . ALA A 1 274 ? -2.289 -4.004 -7.172 1 93.38 274 ALA A O 1
ATOM 2070 N N . SER A 1 275 ? -1.165 -4.77 -5.578 1 81.5 275 SER A N 1
ATOM 2071 C CA . SER A 1 275 ? -2.135 -5.754 -5.113 1 81.5 275 SER A CA 1
ATOM 2072 C C . SER A 1 275 ? -3.367 -5.078 -4.52 1 81.5 275 SER A C 1
ATOM 2074 O O . SER A 1 275 ? -4.492 -5.547 -4.711 1 81.5 275 SER A O 1
ATOM 2076 N N . ASP A 1 276 ? -3.305 -4.062 -3.746 1 83.69 276 ASP A N 1
ATOM 2077 C CA . ASP A 1 276 ? -4.48 -3.459 -3.125 1 83.69 276 ASP A CA 1
ATOM 2078 C C . ASP A 1 276 ? -4.57 -1.971 -3.453 1 83.69 276 ASP A C 1
ATOM 2080 O O . ASP A 1 276 ? -5.293 -1.227 -2.787 1 83.69 276 ASP A O 1
ATOM 2084 N N . ARG A 1 277 ? -3.744 -1.602 -4.395 1 92.38 277 ARG A N 1
ATOM 2085 C CA . ARG A 1 277 ? -3.715 -0.244 -4.93 1 92.38 277 ARG A CA 1
ATOM 2086 C C . ARG A 1 277 ? -3.615 -0.257 -6.449 1 92.38 277 ARG A C 1
ATOM 2088 O O . ARG A 1 277 ? -3.451 -1.317 -7.059 1 92.38 277 ARG A O 1
ATOM 2095 N N . ALA A 1 278 ? -3.805 0.921 -6.977 1 93.88 278 ALA A N 1
ATOM 2096 C CA . ALA A 1 278 ? -3.643 1.029 -8.422 1 93.88 278 ALA A CA 1
ATOM 2097 C C . ALA A 1 278 ? -2.209 1.409 -8.789 1 93.88 278 ALA A C 1
ATOM 2099 O O . ALA A 1 278 ? -1.566 2.184 -8.078 1 93.88 278 ALA A O 1
ATOM 2100 N N . VAL A 1 279 ? -1.702 0.829 -9.883 1 96.62 279 VAL A N 1
ATOM 2101 C CA . VAL A 1 279 ? -0.496 1.377 -10.492 1 96.62 279 VAL A CA 1
ATOM 2102 C C . VAL A 1 279 ? -0.804 2.736 -11.117 1 96.62 279 VAL A C 1
ATOM 2104 O O . VAL A 1 279 ? -1.663 2.846 -11.992 1 96.62 279 VAL A O 1
ATOM 2107 N N . ALA A 1 280 ? -0.12 3.738 -10.664 1 95.38 280 ALA A N 1
ATOM 2108 C CA . ALA A 1 280 ? -0.428 5.094 -11.117 1 95.38 280 ALA A CA 1
ATOM 2109 C C . ALA A 1 280 ? 0.545 5.543 -12.203 1 95.38 280 ALA A C 1
ATOM 2111 O O . ALA A 1 280 ? 0.189 6.344 -13.07 1 95.38 280 ALA A O 1
ATOM 2112 N N . ARG A 1 281 ? 1.747 5.062 -12.109 1 96.31 281 ARG A N 1
ATOM 2113 C CA . ARG A 1 281 ? 2.805 5.523 -13 1 96.31 281 ARG A CA 1
ATOM 2114 C C . ARG A 1 281 ? 3.916 4.488 -13.117 1 96.31 281 ARG A C 1
ATOM 2116 O O . ARG A 1 281 ? 4.168 3.732 -12.18 1 96.31 281 ARG A O 1
ATOM 2123 N N . VAL A 1 282 ? 4.539 4.438 -14.266 1 97.75 282 VAL A N 1
ATOM 2124 C CA . VAL A 1 282 ? 5.715 3.611 -14.508 1 97.75 282 VAL A CA 1
ATOM 2125 C C . VAL A 1 282 ? 6.805 4.445 -15.172 1 97.75 282 VAL A C 1
ATOM 2127 O O . VAL A 1 282 ? 6.543 5.168 -16.141 1 97.75 282 VAL A O 1
ATOM 2130 N N . ASP A 1 283 ? 8 4.359 -14.602 1 97.62 283 ASP A N 1
ATOM 2131 C CA . ASP A 1 283 ? 9.164 5.055 -15.141 1 97.62 283 ASP A CA 1
ATOM 2132 C C . ASP A 1 283 ? 10.203 4.066 -15.656 1 97.62 283 ASP A C 1
ATOM 2134 O O . ASP A 1 283 ? 10.445 3.029 -15.031 1 97.62 283 ASP A O 1
ATOM 2138 N N . VAL A 1 284 ? 10.805 4.422 -16.781 1 98.44 284 VAL A N 1
ATOM 2139 C CA . VAL A 1 284 ? 11.82 3.562 -17.375 1 98.44 284 VAL A CA 1
ATOM 2140 C C . VAL A 1 284 ? 13.117 4.348 -17.562 1 98.44 284 VAL A C 1
ATOM 2142 O O . VAL A 1 284 ? 13.094 5.516 -17.953 1 98.44 284 VAL A O 1
ATOM 2145 N N . SER A 1 285 ? 14.203 3.732 -17.219 1 98.19 285 SER A N 1
ATOM 2146 C CA . SER A 1 285 ? 15.539 4.281 -17.406 1 98.19 285 SER A CA 1
ATOM 2147 C C . SER A 1 285 ? 16.344 3.459 -18.406 1 98.19 285 SER A C 1
ATOM 2149 O O . SER A 1 285 ? 16.219 2.232 -18.453 1 98.19 285 SER A O 1
ATOM 2151 N N . THR A 1 286 ? 17.172 4.125 -19.203 1 98.25 286 THR A N 1
ATOM 2152 C CA . THR A 1 286 ? 18.062 3.428 -20.109 1 98.25 286 THR A CA 1
ATOM 2153 C C . THR A 1 286 ? 19.516 3.584 -19.672 1 98.25 286 THR A C 1
ATOM 2155 O O . THR A 1 286 ? 20.438 3.225 -20.406 1 98.25 286 THR A O 1
ATOM 2158 N N . ASP A 1 287 ? 19.75 4.207 -18.5 1 97.31 287 ASP A N 1
ATOM 2159 C CA . ASP A 1 287 ? 21.109 4.469 -18 1 97.31 287 ASP A CA 1
ATOM 2160 C C . ASP A 1 287 ? 21.25 4.035 -16.547 1 97.31 287 ASP A C 1
ATOM 2162 O O . ASP A 1 287 ? 21.906 4.707 -15.75 1 97.31 287 ASP A O 1
ATOM 2166 N N . GLY A 1 288 ? 20.531 3.037 -16.203 1 96.31 288 GLY A N 1
ATOM 2167 C CA . GLY A 1 288 ? 20.719 2.395 -14.906 1 96.31 288 GLY A CA 1
ATOM 2168 C C . GLY A 1 288 ? 20.047 3.146 -13.766 1 96.31 288 GLY A C 1
ATOM 2169 O O . GLY A 1 288 ? 20.469 3.014 -12.609 1 96.31 288 GLY A O 1
ATOM 2170 N N . GLY A 1 289 ? 19.125 4.055 -14.016 1 95.31 289 GLY A N 1
ATOM 2171 C CA . GLY A 1 289 ? 18.375 4.746 -12.977 1 95.31 289 GLY A CA 1
ATOM 2172 C C . GLY A 1 289 ? 18.844 6.172 -12.758 1 95.31 289 GLY A C 1
ATOM 2173 O O . GLY A 1 289 ? 18.406 6.84 -11.82 1 95.31 289 GLY A O 1
ATOM 2174 N N . ARG A 1 290 ? 19.719 6.656 -13.625 1 93.69 290 ARG A N 1
ATOM 2175 C CA . ARG A 1 290 ? 20.203 8.023 -13.477 1 93.69 290 ARG A CA 1
ATOM 2176 C C . ARG A 1 290 ? 19.172 9.023 -14 1 93.69 290 ARG A C 1
ATOM 2178 O O . ARG A 1 290 ? 19.062 10.133 -13.477 1 93.69 290 ARG A O 1
ATOM 2185 N N . SER A 1 291 ? 18.5 8.664 -15.039 1 93.62 291 SER A N 1
ATOM 2186 C CA . SER A 1 291 ? 17.391 9.453 -15.57 1 93.62 291 SER A CA 1
ATOM 2187 C C . SER A 1 291 ? 16.203 8.578 -15.922 1 93.62 291 SER A C 1
ATOM 2189 O O . SER A 1 291 ? 16.344 7.375 -16.141 1 93.62 291 SER A O 1
ATOM 2191 N N . TRP A 1 292 ? 15.047 9.227 -15.984 1 95.38 292 TRP A N 1
ATOM 2192 C CA . TRP A 1 292 ? 13.812 8.461 -16.109 1 95.38 292 TRP A CA 1
ATOM 2193 C C . TRP A 1 292 ? 12.883 9.094 -17.141 1 95.38 292 TRP A C 1
ATOM 2195 O O . TRP A 1 292 ? 12.875 10.312 -17.312 1 95.38 292 TRP A O 1
ATOM 2205 N N . ALA A 1 293 ? 12.172 8.266 -17.812 1 95.62 293 ALA A N 1
ATOM 2206 C CA . ALA A 1 293 ? 11.07 8.664 -18.672 1 95.62 293 ALA A CA 1
ATOM 2207 C C . ALA A 1 293 ? 9.797 7.887 -18.344 1 95.62 293 ALA A C 1
ATOM 2209 O O . ALA A 1 293 ? 9.852 6.691 -18.047 1 95.62 293 ALA A O 1
ATOM 2210 N N . GLN A 1 294 ? 8.688 8.555 -18.406 1 95.62 294 GLN A N 1
ATOM 2211 C CA . GLN A 1 294 ? 7.418 7.941 -18.047 1 95.62 294 GLN A CA 1
ATOM 2212 C C . GLN A 1 294 ? 6.883 7.082 -19.188 1 95.62 294 GLN A C 1
ATOM 2214 O O . GLN A 1 294 ? 6.852 7.523 -20.344 1 95.62 294 GLN A O 1
ATOM 2219 N N . ALA A 1 295 ? 6.492 5.891 -18.844 1 97.62 295 ALA A N 1
ATOM 2220 C CA . ALA A 1 295 ? 5.898 4.977 -19.812 1 97.62 295 ALA A CA 1
ATOM 2221 C C . ALA A 1 295 ? 4.387 5.176 -19.906 1 97.62 295 ALA A C 1
ATOM 2223 O O . ALA A 1 295 ? 3.77 5.707 -18.984 1 97.62 295 ALA A O 1
ATOM 2224 N N . ARG A 1 296 ? 3.879 4.812 -21.047 1 97.12 296 ARG A N 1
ATOM 2225 C CA . ARG A 1 296 ? 2.43 4.684 -21.172 1 97.12 296 ARG A CA 1
ATOM 2226 C C . ARG A 1 296 ? 1.936 3.438 -20.438 1 97.12 296 ARG A C 1
ATOM 2228 O O . ARG A 1 296 ? 2.559 2.377 -20.516 1 97.12 296 ARG A O 1
ATOM 2235 N N . ILE A 1 297 ? 0.892 3.604 -19.734 1 96.38 297 ILE A N 1
ATOM 2236 C CA . ILE A 1 297 ? 0.341 2.441 -19.047 1 96.38 297 ILE A CA 1
ATOM 2237 C C . ILE A 1 297 ? -1.086 2.186 -19.516 1 96.38 297 ILE A C 1
ATOM 2239 O O . ILE A 1 297 ? -1.768 3.105 -19.984 1 96.38 297 ILE A O 1
ATOM 2243 N N . GLU A 1 298 ? -1.508 0.993 -19.469 1 90.12 298 GLU A N 1
ATOM 2244 C CA . GLU A 1 298 ? -2.855 0.541 -19.797 1 90.12 298 GLU A CA 1
ATOM 2245 C C . GLU A 1 298 ? -3.57 -0.016 -18.578 1 90.12 298 GLU A C 1
ATOM 2247 O O . GLU A 1 298 ? -3.4 -1.187 -18.219 1 90.12 298 GLU A O 1
ATOM 2252 N N . ARG A 1 299 ? -4.395 0.79 -18.031 1 84.19 299 ARG A N 1
ATOM 2253 C CA . ARG A 1 299 ? -5.109 0.32 -16.859 1 84.19 299 ARG A CA 1
ATOM 2254 C C . ARG A 1 299 ? -6.555 -0.025 -17.188 1 84.19 299 ARG A C 1
ATOM 2256 O O . ARG A 1 299 ? -7.184 0.646 -18.016 1 84.19 299 ARG A O 1
ATOM 2263 N N . ASP A 1 300 ? -6.953 -1.129 -16.562 1 84.75 300 ASP A N 1
ATOM 2264 C CA . ASP A 1 300 ? -8.359 -1.509 -16.625 1 84.75 300 ASP A CA 1
ATOM 2265 C C . ASP A 1 300 ? -9.062 -1.214 -15.297 1 84.75 300 ASP A C 1
ATOM 2267 O O . ASP A 1 300 ? -8.906 -1.96 -14.328 1 84.75 300 ASP A O 1
ATOM 2271 N N . ALA A 1 301 ? -9.914 -0.227 -15.25 1 81.69 301 ALA A N 1
ATOM 2272 C CA . ALA A 1 301 ? -10.57 0.199 -14.016 1 81.69 301 ALA A CA 1
ATOM 2273 C C . ALA A 1 301 ? -11.523 -0.877 -13.5 1 81.69 301 ALA A C 1
ATOM 2275 O O . ALA A 1 301 ? -11.805 -0.937 -12.305 1 81.69 301 ALA A O 1
ATOM 2276 N N . ASP A 1 302 ? -11.945 -1.755 -14.344 1 87.62 302 ASP A N 1
ATOM 2277 C CA . ASP A 1 302 ? -12.906 -2.787 -13.977 1 87.62 302 ASP A CA 1
ATOM 2278 C C . ASP A 1 302 ? -12.195 -4.039 -13.461 1 87.62 302 ASP A C 1
ATOM 2280 O O . ASP A 1 302 ? -12.852 -4.992 -13.023 1 87.62 302 ASP A O 1
ATOM 2284 N N . ALA A 1 303 ? -10.914 -4.012 -13.477 1 93.31 303 ALA A N 1
ATOM 2285 C CA . ALA A 1 303 ? -10.109 -5.129 -12.984 1 93.31 303 ALA A CA 1
ATOM 2286 C C . ALA A 1 303 ? -9.031 -4.641 -12.023 1 93.31 303 ALA A C 1
ATOM 2288 O O . ALA A 1 303 ? -7.836 -4.711 -12.336 1 93.31 303 ALA A O 1
ATOM 2289 N N . PRO A 1 304 ? -9.453 -4.289 -10.852 1 92.94 304 PRO A N 1
ATOM 2290 C CA . PRO A 1 304 ? -8.516 -3.641 -9.938 1 92.94 304 PRO A CA 1
ATOM 2291 C C . PRO A 1 304 ? -7.406 -4.582 -9.469 1 92.94 304 PRO A C 1
ATOM 2293 O O . PRO A 1 304 ? -6.383 -4.125 -8.945 1 92.94 304 PRO A O 1
ATOM 2296 N N . TYR A 1 305 ? -7.582 -5.871 -9.68 1 96.5 305 TYR A N 1
ATOM 2297 C CA . TYR A 1 305 ? -6.578 -6.82 -9.203 1 96.5 305 TYR A CA 1
ATOM 2298 C C . TYR A 1 305 ? -5.723 -7.332 -10.359 1 96.5 305 TYR A C 1
ATOM 2300 O O . TYR A 1 305 ? -4.883 -8.211 -10.172 1 96.5 305 TYR A O 1
ATOM 2308 N N . ALA A 1 306 ? -5.965 -6.832 -11.578 1 97.19 306 ALA A N 1
ATOM 2309 C CA . ALA A 1 306 ? -5.164 -7.195 -12.742 1 97.19 306 ALA A CA 1
ATOM 2310 C C . ALA A 1 306 ? -3.871 -6.383 -12.797 1 97.19 306 ALA A C 1
ATOM 2312 O O . ALA A 1 306 ? -3.766 -5.336 -12.156 1 97.19 306 ALA A O 1
ATOM 2313 N N . TRP A 1 307 ? -2.932 -6.867 -13.477 1 97.31 307 TRP A N 1
ATOM 2314 C CA . TRP A 1 307 ? -1.703 -6.105 -13.68 1 97.31 307 TRP A CA 1
ATOM 2315 C C . TRP A 1 307 ? -1.914 -4.992 -14.695 1 97.31 307 TRP A C 1
ATOM 2317 O O . TRP A 1 307 ? -3.004 -4.855 -15.258 1 97.31 307 TRP A O 1
ATOM 2327 N N . THR A 1 308 ? -0.939 -4.109 -14.781 1 97.88 308 THR A N 1
ATOM 2328 C CA . THR A 1 308 ? -0.866 -3.02 -15.75 1 97.88 308 THR A CA 1
ATOM 2329 C C . THR A 1 308 ? 0.274 -3.246 -16.734 1 97.88 308 THR A C 1
ATOM 2331 O O . THR A 1 308 ? 1.423 -3.441 -16.328 1 97.88 308 THR A O 1
ATOM 2334 N N . PHE A 1 309 ? -0.084 -3.324 -18 1 98.31 309 PHE A N 1
ATOM 2335 C CA . PHE A 1 309 ? 0.956 -3.346 -19.016 1 98.31 309 PHE A CA 1
ATOM 2336 C C . PHE A 1 309 ? 1.489 -1.942 -19.281 1 98.31 309 PHE A C 1
ATOM 2338 O O . PHE A 1 309 ? 0.737 -0.967 -19.219 1 98.31 309 PHE A O 1
ATOM 2345 N N . TRP A 1 310 ? 2.758 -1.8 -19.469 1 98.5 310 TRP A N 1
ATOM 2346 C CA . TRP A 1 310 ? 3.367 -0.519 -19.812 1 98.5 310 TRP A CA 1
ATOM 2347 C C . TRP A 1 310 ? 4.301 -0.661 -21 1 98.5 310 TRP A C 1
ATOM 2349 O O . TRP A 1 310 ? 4.785 -1.758 -21.297 1 98.5 310 TRP A O 1
ATOM 2359 N N . GLU A 1 311 ? 4.504 0.395 -21.688 1 98.62 311 GLU A N 1
ATOM 2360 C CA . GLU A 1 311 ? 5.402 0.428 -22.844 1 98.62 311 GLU A CA 1
ATOM 2361 C C . GLU A 1 311 ? 5.969 1.828 -23.062 1 98.62 311 GLU A C 1
ATOM 2363 O O . GLU A 1 311 ? 5.324 2.824 -22.719 1 98.62 311 GLU A O 1
ATOM 2368 N N . ILE A 1 312 ? 7.117 1.886 -23.562 1 98.56 312 ILE A N 1
ATOM 2369 C CA . ILE A 1 312 ? 7.742 3.15 -23.938 1 98.56 312 ILE A CA 1
ATOM 2370 C C . ILE A 1 312 ? 8.719 2.922 -25.078 1 98.56 312 ILE A C 1
ATOM 2372 O O . ILE A 1 312 ? 9.297 1.841 -25.203 1 98.56 312 ILE A O 1
ATOM 2376 N N . GLU A 1 313 ? 8.812 3.855 -25.953 1 98.62 313 GLU A N 1
ATOM 2377 C CA . GLU A 1 313 ? 9.836 3.84 -27 1 98.62 313 GLU A CA 1
ATOM 2378 C C . GLU A 1 313 ? 11.023 4.723 -26.625 1 98.62 313 GLU A C 1
ATOM 2380 O O . GLU A 1 313 ? 10.844 5.863 -26.188 1 98.62 313 GLU A O 1
ATOM 2385 N N . ARG A 1 314 ? 12.211 4.168 -26.766 1 98.12 314 ARG A N 1
ATOM 2386 C CA . ARG A 1 314 ? 13.422 4.922 -26.469 1 98.12 314 ARG A CA 1
ATOM 2387 C C . ARG A 1 314 ? 14.477 4.727 -27.547 1 98.12 314 ARG A C 1
ATOM 2389 O O . ARG A 1 314 ? 14.57 3.648 -28.141 1 98.12 314 ARG A O 1
ATOM 2396 N N . GLU A 1 315 ? 15.234 5.773 -27.797 1 98 315 GLU A N 1
ATOM 2397 C CA . GLU A 1 315 ? 16.422 5.664 -28.641 1 98 315 GLU A CA 1
ATOM 2398 C C . GLU A 1 315 ? 17.594 5.055 -27.875 1 98 315 GLU A C 1
ATOM 2400 O O . GLU A 1 315 ? 17.969 5.547 -26.812 1 98 315 GLU A O 1
ATOM 2405 N N . LEU A 1 316 ? 18.094 3.977 -28.375 1 98.19 316 LEU A N 1
ATOM 2406 C CA . LEU A 1 316 ? 19.281 3.348 -27.781 1 98.19 316 LEU A CA 1
ATOM 2407 C C . LEU A 1 316 ? 20.484 3.482 -28.703 1 98.19 316 LEU A C 1
ATOM 2409 O O . LEU A 1 316 ? 20.438 3.053 -29.859 1 98.19 316 LEU A O 1
ATOM 2413 N N . THR A 1 317 ? 21.531 4.105 -28.203 1 98.06 317 THR A N 1
ATOM 2414 C CA . THR A 1 317 ? 22.75 4.301 -28.953 1 98.06 317 THR A CA 1
ATOM 2415 C C . THR A 1 317 ? 23.703 3.115 -28.781 1 98.06 317 THR A C 1
ATOM 2417 O O . THR A 1 317 ? 23.484 2.268 -27.906 1 98.06 317 THR A O 1
ATOM 2420 N N . THR A 1 318 ? 24.719 3.055 -29.625 1 98.25 318 THR A N 1
ATOM 2421 C CA . THR A 1 318 ? 25.688 1.968 -29.562 1 98.25 318 THR A CA 1
ATOM 2422 C C . THR A 1 318 ? 26.359 1.91 -28.188 1 98.25 318 THR A C 1
ATOM 2424 O O . THR A 1 318 ? 26.703 2.945 -27.609 1 98.25 318 THR A O 1
ATOM 2427 N N . GLY A 1 319 ? 26.516 0.692 -27.719 1 98.06 319 GLY A N 1
ATOM 2428 C CA . GLY A 1 319 ? 27.125 0.478 -26.422 1 98.06 319 GLY A CA 1
ATOM 2429 C C . GLY A 1 319 ? 26.297 -0.396 -25.5 1 98.06 319 GLY A C 1
ATOM 2430 O O . GLY A 1 319 ? 25.344 -1.032 -25.938 1 98.06 319 GLY A O 1
ATOM 2431 N N . GLU A 1 320 ? 26.734 -0.499 -24.297 1 98 320 GLU A N 1
ATOM 2432 C CA . GLU A 1 320 ? 25.984 -1.228 -23.281 1 98 320 GLU A CA 1
ATOM 2433 C C . GLU A 1 320 ? 24.984 -0.317 -22.562 1 98 320 GLU A C 1
ATOM 2435 O O . GLU A 1 320 ? 25.281 0.843 -22.281 1 98 320 GLU A O 1
ATOM 2440 N N . HIS A 1 321 ? 23.797 -0.799 -22.422 1 98.38 321 HIS A N 1
ATOM 2441 C CA . HIS A 1 321 ? 22.766 -0.073 -21.688 1 98.38 321 HIS A CA 1
ATOM 2442 C C . HIS A 1 321 ? 22.188 -0.916 -20.562 1 98.38 321 HIS A C 1
ATOM 2444 O O . HIS A 1 321 ? 21.953 -2.115 -20.719 1 98.38 321 HIS A O 1
ATOM 2450 N N . GLU A 1 322 ? 22.031 -0.363 -19.406 1 98.5 322 GLU A N 1
ATOM 2451 C CA . GLU A 1 322 ? 21.266 -0.965 -18.328 1 98.5 322 GLU A CA 1
ATOM 2452 C C . GLU A 1 322 ? 19.859 -0.362 -18.25 1 98.5 322 GLU A C 1
ATOM 2454 O O . GLU A 1 322 ? 19.672 0.729 -17.703 1 98.5 322 GLU A O 1
ATOM 2459 N N . LEU A 1 323 ? 18.922 -1.077 -18.734 1 98.81 323 LEU A N 1
ATOM 2460 C CA . LEU A 1 323 ? 17.531 -0.671 -18.609 1 98.81 323 LEU A CA 1
ATOM 2461 C C . LEU A 1 323 ? 17 -0.927 -17.203 1 98.81 323 LEU A C 1
ATOM 2463 O O . LEU A 1 323 ? 17.328 -1.946 -16.594 1 98.81 323 LEU A O 1
ATOM 2467 N N . ALA A 1 324 ? 16.219 -0.018 -16.656 1 98.69 324 ALA A N 1
ATOM 2468 C CA . ALA A 1 324 ? 15.594 -0.179 -15.352 1 98.69 324 ALA A CA 1
ATOM 2469 C C . ALA A 1 324 ? 14.141 0.3 -15.383 1 98.69 324 ALA A C 1
ATOM 2471 O O . ALA A 1 324 ? 13.797 1.204 -16.141 1 98.69 324 ALA A O 1
ATOM 2472 N N . VAL A 1 325 ? 13.312 -0.333 -14.586 1 98.88 325 VAL A N 1
ATOM 2473 C CA . VAL A 1 325 ? 11.914 0.074 -14.484 1 98.88 325 VAL A CA 1
ATOM 2474 C C . VAL A 1 325 ? 11.516 0.196 -13.016 1 98.88 325 VAL A C 1
ATOM 2476 O O . VAL A 1 325 ? 11.984 -0.579 -12.172 1 98.88 325 VAL A O 1
ATOM 2479 N N . ARG A 1 326 ? 10.703 1.136 -12.695 1 98.44 326 ARG A N 1
ATOM 2480 C CA . ARG A 1 326 ? 10.031 1.279 -11.398 1 98.44 326 ARG A CA 1
ATOM 2481 C C . ARG A 1 326 ? 8.594 1.737 -11.578 1 98.44 326 ARG A C 1
ATOM 2483 O O . ARG A 1 326 ? 8.273 2.445 -12.539 1 98.44 326 ARG A O 1
ATOM 2490 N N . ALA A 1 327 ? 7.758 1.328 -10.672 1 98.19 327 ALA A N 1
ATOM 2491 C CA . ALA A 1 327 ? 6.348 1.713 -10.672 1 98.19 327 ALA A CA 1
ATOM 2492 C C . ALA A 1 327 ? 6.016 2.586 -9.469 1 98.19 327 ALA A C 1
ATOM 2494 O O . ALA A 1 327 ? 6.754 2.6 -8.484 1 98.19 327 ALA A O 1
ATOM 2495 N N . TRP A 1 328 ? 5.004 3.35 -9.609 1 96.94 328 TRP A N 1
ATOM 2496 C CA . TRP A 1 328 ? 4.383 4.141 -8.547 1 96.94 328 TRP A CA 1
ATOM 2497 C C . TRP A 1 328 ? 2.922 3.742 -8.359 1 96.94 328 TRP A C 1
ATOM 2499 O O . TRP A 1 328 ? 2.186 3.582 -9.336 1 96.94 328 TRP A O 1
ATOM 2509 N N . ASP A 1 329 ? 2.549 3.559 -7.098 1 96.25 329 ASP A N 1
ATOM 2510 C CA . ASP A 1 329 ? 1.145 3.23 -6.871 1 96.25 329 ASP A CA 1
ATOM 2511 C C . ASP A 1 329 ? 0.337 4.48 -6.527 1 96.25 329 ASP A C 1
ATOM 2513 O O . ASP A 1 329 ? 0.877 5.59 -6.508 1 96.25 329 ASP A O 1
ATOM 2517 N N . SER A 1 330 ? -0.949 4.332 -6.27 1 94.5 330 SER A N 1
ATOM 2518 C CA . SER A 1 330 ? -1.883 5.441 -6.109 1 94.5 330 SER A CA 1
ATOM 2519 C C . SER A 1 330 ? -1.638 6.188 -4.801 1 94.5 330 SER A C 1
ATOM 2521 O O . SER A 1 330 ? -2.172 7.277 -4.594 1 94.5 330 SER A O 1
ATOM 2523 N N . ALA A 1 331 ? -0.798 5.691 -3.896 1 95.31 331 ALA A N 1
ATOM 2524 C CA . ALA A 1 331 ? -0.434 6.391 -2.666 1 95.31 331 ALA A CA 1
ATOM 2525 C C . ALA A 1 331 ? 0.883 7.141 -2.832 1 95.31 331 ALA A C 1
ATOM 2527 O O . ALA A 1 331 ? 1.396 7.727 -1.875 1 95.31 331 ALA A O 1
ATOM 2528 N N . GLY A 1 332 ? 1.439 7.074 -4.059 1 95.25 332 GLY A N 1
ATOM 2529 C CA . GLY A 1 332 ? 2.709 7.734 -4.312 1 95.25 332 GLY A CA 1
ATOM 2530 C C . GLY A 1 332 ? 3.904 6.941 -3.818 1 95.25 332 GLY A C 1
ATOM 2531 O O . GLY A 1 332 ? 5 7.488 -3.666 1 95.25 332 GLY A O 1
ATOM 2532 N N . GLN A 1 333 ? 3.664 5.73 -3.529 1 95.31 333 GLN A N 1
ATOM 2533 C CA . GLN A 1 333 ? 4.738 4.828 -3.121 1 95.31 333 GLN A CA 1
ATOM 2534 C C . GLN A 1 333 ? 5.457 4.246 -4.336 1 95.31 333 GLN A C 1
ATOM 2536 O O . GLN A 1 333 ? 4.82 3.887 -5.328 1 95.31 333 GLN A O 1
ATOM 2541 N N . THR A 1 334 ? 6.797 4.219 -4.211 1 97.25 334 THR A N 1
ATOM 2542 C CA . THR A 1 334 ? 7.566 3.59 -5.281 1 97.25 334 THR A CA 1
ATOM 2543 C C . THR A 1 334 ? 8.445 2.473 -4.73 1 97.25 334 THR A C 1
ATOM 2545 O O . THR A 1 334 ? 8.359 2.131 -3.549 1 97.25 334 THR A O 1
ATOM 2548 N N . GLN A 1 335 ? 9.188 1.845 -5.602 1 98.19 335 GLN A N 1
ATOM 2549 C CA . GLN A 1 335 ? 9.953 0.636 -5.316 1 98.19 335 GLN A CA 1
ATOM 2550 C C . GLN A 1 335 ? 11.367 0.976 -4.844 1 98.19 335 GLN A C 1
ATOM 2552 O O . GLN A 1 335 ? 11.938 1.987 -5.258 1 98.19 335 GLN A O 1
ATOM 2557 N N . PRO A 1 336 ? 11.945 0.11 -3.953 1 97.44 336 PRO A N 1
ATOM 2558 C CA . PRO A 1 336 ? 13.367 0.281 -3.645 1 97.44 336 PRO A CA 1
ATOM 2559 C C . PRO A 1 336 ? 14.266 0.129 -4.871 1 97.44 336 PRO A C 1
ATOM 2561 O O . PRO A 1 336 ? 13.883 -0.542 -5.836 1 97.44 336 PRO A O 1
ATOM 2564 N N . ALA A 1 337 ? 15.445 0.664 -4.766 1 97.06 337 ALA A N 1
ATOM 2565 C CA . ALA A 1 337 ? 16.312 0.736 -5.941 1 97.06 337 ALA A CA 1
ATOM 2566 C C . ALA A 1 337 ? 17.062 -0.577 -6.152 1 97.06 337 ALA A C 1
ATOM 2568 O O . ALA A 1 337 ? 17.266 -1.009 -7.289 1 97.06 337 ALA A O 1
ATOM 2569 N N . ALA A 1 338 ? 17.453 -1.185 -5.035 1 96.62 338 ALA A N 1
ATOM 2570 C CA . ALA A 1 338 ? 18.375 -2.316 -5.164 1 96.62 338 ALA A CA 1
ATOM 2571 C C . ALA A 1 338 ? 17.828 -3.539 -4.422 1 96.62 338 ALA A C 1
ATOM 2573 O O . ALA A 1 338 ? 17.25 -3.41 -3.342 1 96.62 338 ALA A O 1
ATOM 2574 N N . PRO A 1 339 ? 18.109 -4.715 -4.988 1 96.81 339 PRO A N 1
ATOM 2575 C CA . PRO A 1 339 ? 17.703 -5.926 -4.281 1 96.81 339 PRO A CA 1
ATOM 2576 C C . PRO A 1 339 ? 18.359 -6.062 -2.91 1 96.81 339 PRO A C 1
ATOM 2578 O O . PRO A 1 339 ? 17.797 -6.68 -2.006 1 96.81 339 PRO A O 1
ATOM 2581 N N . ASP A 1 340 ? 19.531 -5.426 -2.705 1 95.12 340 ASP A N 1
ATOM 2582 C CA . ASP A 1 340 ? 20.219 -5.43 -1.419 1 95.12 340 ASP A CA 1
ATOM 2583 C C . ASP A 1 340 ? 19.328 -4.867 -0.316 1 95.12 340 ASP A C 1
ATOM 2585 O O . ASP A 1 340 ? 19.391 -5.32 0.829 1 95.12 340 ASP A O 1
ATOM 2589 N N . ASP A 1 341 ? 18.484 -3.984 -0.711 1 93.06 341 ASP A N 1
ATOM 2590 C CA . ASP A 1 341 ? 17.688 -3.25 0.256 1 93.06 341 ASP A CA 1
ATOM 2591 C C . ASP A 1 341 ? 16.531 -4.109 0.77 1 93.06 341 ASP A C 1
ATOM 2593 O O . ASP A 1 341 ? 15.898 -3.777 1.776 1 93.06 341 ASP A O 1
ATOM 2597 N N . THR A 1 342 ? 16.266 -5.23 0.128 1 94.75 342 THR A N 1
ATOM 2598 C CA . THR A 1 342 ? 15.125 -6.039 0.518 1 94.75 342 THR A CA 1
ATOM 2599 C C . THR A 1 342 ? 15.523 -7.504 0.685 1 94.75 342 THR A C 1
ATOM 2601 O O . THR A 1 342 ? 14.664 -8.375 0.855 1 94.75 342 THR A O 1
ATOM 2604 N N . TRP A 1 343 ? 16.781 -7.801 0.609 1 96.25 343 TRP A N 1
ATOM 2605 C CA . TRP A 1 343 ? 17.234 -9.18 0.634 1 96.25 343 TRP A CA 1
ATOM 2606 C C . TRP A 1 343 ? 16.781 -9.891 1.907 1 96.25 343 TRP A C 1
ATOM 2608 O O . TRP A 1 343 ? 16.797 -9.297 2.99 1 96.25 343 TRP A O 1
ATOM 2618 N N . ASN A 1 344 ? 16.406 -11.086 1.919 1 96.25 344 ASN A N 1
ATOM 2619 C CA . ASN A 1 344 ? 16.141 -12.031 3 1 96.25 344 ASN A CA 1
ATOM 2620 C C . ASN A 1 344 ? 16.484 -13.461 2.59 1 96.25 344 ASN A C 1
ATOM 2622 O O . ASN A 1 344 ? 16.5 -13.781 1.4 1 96.25 344 ASN A O 1
ATOM 2626 N N . TYR A 1 345 ? 16.703 -14.352 3.449 1 96.06 345 TYR A N 1
ATOM 2627 C CA . TYR A 1 345 ? 17.344 -15.625 3.139 1 96.06 345 TYR A CA 1
ATOM 2628 C C . TYR A 1 345 ? 16.406 -16.531 2.348 1 96.06 345 TYR A C 1
ATOM 2630 O O . TYR A 1 345 ? 16.844 -17.484 1.711 1 96.06 345 TYR A O 1
ATOM 2638 N N . LYS A 1 346 ? 15.086 -16.219 2.367 1 96.69 346 LYS A N 1
ATOM 2639 C CA . LYS A 1 346 ? 14.141 -17.031 1.617 1 96.69 346 LYS A CA 1
ATOM 2640 C C . LYS A 1 346 ? 13.93 -16.484 0.209 1 96.69 346 LYS A C 1
ATOM 2642 O O . LYS A 1 346 ? 13.367 -17.156 -0.652 1 96.69 346 LYS A O 1
ATOM 2647 N N . GLY A 1 347 ? 14.383 -15.195 -0.031 1 97.38 347 GLY A N 1
ATOM 2648 C CA . GLY A 1 347 ? 14.195 -14.562 -1.324 1 97.38 347 GLY A CA 1
ATOM 2649 C C . GLY A 1 347 ? 12.75 -14.195 -1.609 1 97.38 347 GLY A C 1
ATOM 2650 O O . GLY A 1 347 ? 12.32 -14.195 -2.766 1 97.38 347 GLY A O 1
ATOM 2651 N N . TYR A 1 348 ? 12 -13.93 -0.551 1 97.94 348 TYR A N 1
ATOM 2652 C CA . TYR A 1 348 ? 10.594 -13.578 -0.729 1 97.94 348 TYR A CA 1
ATOM 2653 C C . TYR A 1 348 ? 10.438 -12.086 -1.003 1 97.94 348 TYR A C 1
ATOM 2655 O O . TYR A 1 348 ? 11.234 -11.273 -0.527 1 97.94 348 TYR A O 1
ATOM 2663 N N . LEU A 1 349 ? 9.414 -11.734 -1.816 1 97.81 349 LEU A N 1
ATOM 2664 C CA . LEU A 1 349 ? 8.891 -10.391 -2.002 1 97.81 349 LEU A CA 1
ATOM 2665 C C . LEU A 1 349 ? 9.945 -9.477 -2.615 1 97.81 349 LEU A C 1
ATOM 2667 O O . LEU A 1 349 ? 10.141 -8.344 -2.154 1 97.81 349 LEU A O 1
ATOM 2671 N N . SER A 1 350 ? 10.664 -10.039 -3.646 1 97.5 350 SER A N 1
ATOM 2672 C CA . SER A 1 350 ? 11.547 -9.18 -4.43 1 97.5 350 SER A CA 1
ATOM 2673 C C . SER A 1 350 ? 10.758 -8.086 -5.145 1 97.5 350 SER A C 1
ATOM 2675 O O . SER A 1 350 ? 9.859 -8.375 -5.934 1 97.5 350 SER A O 1
ATOM 2677 N N . ALA A 1 351 ? 11.125 -6.816 -4.832 1 96.62 351 ALA A N 1
ATOM 2678 C CA . ALA A 1 351 ? 10.297 -5.73 -5.352 1 96.62 351 ALA A CA 1
ATOM 2679 C C . ALA A 1 351 ? 11.148 -4.535 -5.762 1 96.62 351 ALA A C 1
ATOM 2681 O O . ALA A 1 351 ? 10.633 -3.434 -5.965 1 96.62 351 ALA A O 1
ATOM 2682 N N . ALA A 1 352 ? 12.5 -4.676 -5.789 1 98.06 352 ALA A N 1
ATOM 2683 C CA . ALA A 1 352 ? 13.375 -3.592 -6.234 1 98.06 352 ALA A CA 1
ATOM 2684 C C . ALA A 1 352 ? 13.219 -3.334 -7.727 1 98.06 352 ALA A C 1
ATOM 2686 O O . ALA A 1 352 ? 12.57 -4.113 -8.43 1 98.06 352 ALA A O 1
ATOM 2687 N N . TRP A 1 353 ? 13.781 -2.199 -8.172 1 98.62 353 TRP A N 1
ATOM 2688 C CA . TRP A 1 353 ? 13.789 -1.936 -9.609 1 98.62 353 TRP A CA 1
ATOM 2689 C C . TRP A 1 353 ? 14.242 -3.166 -10.391 1 98.62 353 TRP A C 1
ATOM 2691 O O . TRP A 1 353 ? 15.195 -3.842 -9.992 1 98.62 353 TRP A O 1
ATOM 2701 N N . HIS A 1 354 ? 13.492 -3.539 -11.391 1 98.81 354 HIS A N 1
ATOM 2702 C CA . HIS A 1 354 ? 13.984 -4.578 -12.289 1 98.81 354 HIS A CA 1
ATOM 2703 C C . HIS A 1 354 ? 14.969 -4.012 -13.297 1 98.81 354 HIS A C 1
ATOM 2705 O O . HIS A 1 354 ? 14.742 -2.936 -13.859 1 98.81 354 HIS A O 1
ATOM 2711 N N . ARG A 1 355 ? 16.047 -4.676 -13.492 1 98.44 355 ARG A N 1
ATOM 2712 C CA . ARG A 1 355 ? 17.109 -4.207 -14.375 1 98.44 355 ARG A CA 1
ATOM 2713 C C . ARG A 1 355 ? 17.453 -5.258 -15.422 1 98.44 355 ARG A C 1
ATOM 2715 O O . ARG A 1 355 ? 17.484 -6.453 -15.125 1 98.44 355 ARG A O 1
ATOM 2722 N N . VAL A 1 356 ? 17.641 -4.809 -16.594 1 98.31 356 VAL A N 1
ATOM 2723 C CA . VAL A 1 356 ? 18 -5.656 -17.719 1 98.31 356 VAL A CA 1
ATOM 2724 C C . VAL A 1 356 ? 19.156 -5.02 -18.5 1 98.31 356 VAL A C 1
ATOM 2726 O O . VAL A 1 356 ? 19.047 -3.879 -18.953 1 98.31 356 VAL A O 1
ATOM 2729 N N . ARG A 1 357 ? 20.25 -5.75 -18.703 1 98.19 357 ARG A N 1
ATOM 2730 C CA . ARG A 1 357 ? 21.359 -5.27 -19.531 1 98.19 357 ARG A CA 1
ATOM 2731 C C . ARG A 1 357 ? 21.203 -5.727 -20.984 1 98.19 357 ARG A C 1
ATOM 2733 O O . ARG A 1 357 ? 20.828 -6.875 -21.234 1 98.19 357 ARG A O 1
ATOM 2740 N N . VAL A 1 358 ? 21.422 -4.793 -21.844 1 98.62 358 VAL A N 1
ATOM 2741 C CA . VAL A 1 358 ? 21.391 -5.09 -23.281 1 98.62 358 VAL A CA 1
ATOM 2742 C C . VAL A 1 358 ? 22.641 -4.527 -23.953 1 98.62 358 VAL A C 1
ATOM 2744 O O . VAL A 1 358 ? 23.281 -3.613 -23.438 1 98.62 358 VAL A O 1
ATOM 2747 N N . THR A 1 359 ? 23 -5.098 -25.031 1 98.56 359 THR A N 1
ATOM 2748 C CA . THR A 1 359 ? 24.094 -4.602 -25.859 1 98.56 359 THR A CA 1
ATOM 2749 C C . THR A 1 359 ? 23.562 -4.094 -27.203 1 98.56 359 THR A C 1
ATOM 2751 O O . THR A 1 359 ? 22.781 -4.773 -27.859 1 98.56 359 THR A O 1
ATOM 2754 N N . VAL A 1 360 ? 24 -2.895 -27.516 1 98.12 360 VAL A N 1
ATOM 2755 C CA . VAL A 1 360 ? 23.547 -2.26 -28.75 1 98.12 360 VAL A CA 1
ATOM 2756 C C . VAL A 1 360 ? 24.734 -2.072 -29.703 1 98.12 360 VAL A C 1
ATOM 2758 O O . VAL A 1 360 ? 25.75 -1.492 -29.312 1 98.12 360 VAL A O 1
ATOM 2761 N N . ALA A 1 361 ? 24.656 -2.527 -31.016 1 95.88 361 ALA A N 1
ATOM 2762 C CA . ALA A 1 361 ? 25.734 -2.426 -32 1 95.88 361 ALA A CA 1
ATOM 2763 C C . ALA A 1 361 ? 25.203 -1.93 -33.344 1 95.88 361 ALA A C 1
ATOM 2765 O O . ALA A 1 361 ? 24.047 -2.139 -33.688 1 95.88 361 ALA A O 1
ATOM 2766 N N . MET B 1 1 ? -6.062 30.094 27.141 1 32.06 1 MET B N 1
ATOM 2767 C CA . MET B 1 1 ? -5.824 29.672 25.766 1 32.06 1 MET B CA 1
ATOM 2768 C C . MET B 1 1 ? -4.746 30.516 25.109 1 32.06 1 MET B C 1
ATOM 2770 O O . MET B 1 1 ? -4.879 31.75 25.031 1 32.06 1 MET B O 1
ATOM 2774 N N . LEU B 1 2 ? -3.578 30.109 25.109 1 40.06 2 LEU B N 1
ATOM 2775 C CA . LEU B 1 2 ? -2.512 31.016 24.688 1 40.06 2 LEU B CA 1
ATOM 2776 C C . LEU B 1 2 ? -2.803 31.594 23.312 1 40.06 2 LEU B C 1
ATOM 2778 O O . LEU B 1 2 ? -3.391 30.922 22.469 1 40.06 2 LEU B O 1
ATOM 2782 N N . GLY B 1 3 ? -2.863 32.781 23.188 1 41.72 3 GLY B N 1
ATOM 2783 C CA . GLY B 1 3 ? -3.043 33.469 21.922 1 41.72 3 GLY B CA 1
ATOM 2784 C C . GLY B 1 3 ? -2.158 32.938 20.812 1 41.72 3 GLY B C 1
ATOM 2785 O O . GLY B 1 3 ? -1.184 32.219 21.078 1 41.72 3 GLY B O 1
ATOM 2786 N N . LEU B 1 4 ? -2.641 32.969 19.484 1 50 4 LEU B N 1
ATOM 2787 C CA . LEU B 1 4 ? -1.882 32.531 18.328 1 50 4 LEU B CA 1
ATOM 2788 C C . LEU B 1 4 ? -0.405 32.875 18.469 1 50 4 LEU B C 1
ATOM 2790 O O . LEU B 1 4 ? 0.465 32.031 18.172 1 50 4 LEU B O 1
ATOM 2794 N N . PHE B 1 5 ? -0.098 34.031 19.031 1 48.53 5 PHE B N 1
ATOM 2795 C CA . PHE B 1 5 ? 1.265 34.531 19.141 1 48.53 5 PHE B CA 1
ATOM 2796 C C . PHE B 1 5 ? 2.045 33.75 20.203 1 48.53 5 PHE B C 1
ATOM 2798 O O . PHE B 1 5 ? 3.238 33.5 20.031 1 48.53 5 PHE B O 1
ATOM 2805 N N . GLN B 1 6 ? 1.437 33.531 21.25 1 50.06 6 GLN B N 1
ATOM 2806 C CA . GLN B 1 6 ? 2.137 32.875 22.359 1 50.06 6 GLN B CA 1
ATOM 2807 C C . GLN B 1 6 ? 2.439 31.406 22.031 1 50.06 6 GLN B C 1
ATOM 2809 O O . GLN B 1 6 ? 3.461 30.875 22.453 1 50.06 6 GLN B O 1
ATOM 2814 N N . ARG B 1 7 ? 1.625 30.703 21.312 1 55.31 7 ARG B N 1
ATOM 2815 C CA . ARG B 1 7 ? 1.801 29.312 20.891 1 55.31 7 ARG B CA 1
ATOM 2816 C C . ARG B 1 7 ? 2.9 29.203 19.844 1 55.31 7 ARG B C 1
ATOM 2818 O O . ARG B 1 7 ? 3.49 28.125 19.656 1 55.31 7 ARG B O 1
ATOM 2825 N N . LYS B 1 8 ? 3.193 30.375 19.297 1 61.69 8 LYS B N 1
ATOM 2826 C CA . LYS B 1 8 ? 4.172 30.484 18.219 1 61.69 8 LYS B CA 1
ATOM 2827 C C . LYS B 1 8 ? 5.578 30.156 18.719 1 61.69 8 LYS B C 1
ATOM 2829 O O . LYS B 1 8 ? 6.383 29.578 17.969 1 61.69 8 LYS B O 1
ATOM 2834 N N . ASP B 1 9 ? 5.66 30.219 20.031 1 72.44 9 ASP B N 1
ATOM 2835 C CA . ASP B 1 9 ? 7.023 29.969 20.484 1 72.44 9 ASP B CA 1
ATOM 2836 C C . ASP B 1 9 ? 7.281 28.484 20.656 1 72.44 9 ASP B C 1
ATOM 2838 O O . ASP B 1 9 ? 8.438 28.047 20.75 1 72.44 9 ASP B O 1
ATOM 2842 N N . ARG B 1 10 ? 6.266 27.75 20.469 1 88.12 10 ARG B N 1
ATOM 2843 C CA . ARG B 1 10 ? 6.359 26.312 20.75 1 88.12 10 ARG B CA 1
ATOM 2844 C C . ARG B 1 10 ? 6.699 25.531 19.484 1 88.12 10 ARG B C 1
ATOM 2846 O O . ARG B 1 10 ? 7.23 24.422 19.562 1 88.12 10 ARG B O 1
ATOM 2853 N N . LEU B 1 11 ? 6.352 26.094 18.406 1 96 11 LEU B N 1
ATOM 2854 C CA . LEU B 1 11 ? 6.539 25.422 17.141 1 96 11 LEU B CA 1
ATOM 2855 C C . LEU B 1 11 ? 7.633 26.094 16.312 1 96 11 LEU B C 1
ATOM 2857 O O . LEU B 1 11 ? 8.023 27.219 16.609 1 96 11 LEU B O 1
ATOM 2861 N N . ILE B 1 12 ? 8.266 25.344 15.523 1 96.75 12 ILE B N 1
ATOM 2862 C CA . ILE B 1 12 ? 9.172 25.891 14.508 1 96.75 12 ILE B CA 1
ATOM 2863 C C . ILE B 1 12 ? 8.359 26.516 13.383 1 96.75 12 ILE B C 1
ATOM 2865 O O . ILE B 1 12 ? 7.707 25.812 12.609 1 96.75 12 ILE B O 1
ATOM 2869 N N . VAL B 1 13 ? 8.43 27.875 13.258 1 96.62 13 VAL B N 1
ATOM 2870 C CA . VAL B 1 13 ? 7.574 28.625 12.328 1 96.62 13 VAL B CA 1
ATOM 2871 C C . VAL B 1 13 ? 8.258 28.719 10.969 1 96.62 13 VAL B C 1
ATOM 2873 O O . VAL B 1 13 ? 9.391 29.219 10.875 1 96.62 13 VAL B O 1
ATOM 2876 N N . HIS B 1 14 ? 7.605 28.25 9.938 1 95.44 14 HIS B N 1
ATOM 2877 C CA . HIS B 1 14 ? 8.109 28.359 8.578 1 95.44 14 HIS B CA 1
ATOM 2878 C C . HIS B 1 14 ? 7.465 29.547 7.852 1 95.44 14 HIS B C 1
ATOM 2880 O O . HIS B 1 14 ? 8.055 30.109 6.926 1 95.44 14 HIS B O 1
ATOM 2886 N N . GLY B 1 15 ? 6.23 29.859 8.242 1 93.19 15 GLY B N 1
ATOM 2887 C CA . GLY B 1 15 ? 5.48 30.984 7.699 1 93.19 15 GLY B CA 1
ATOM 2888 C C . GLY B 1 15 ? 4.508 31.594 8.695 1 93.19 15 GLY B C 1
ATOM 2889 O O . GLY B 1 15 ? 3.793 30.875 9.391 1 93.19 15 GLY B O 1
ATOM 2890 N N . LYS B 1 16 ? 4.43 32.906 8.719 1 92.06 16 LYS B N 1
ATOM 2891 C CA . LYS B 1 16 ? 3.57 33.594 9.68 1 92.06 16 LYS B CA 1
ATOM 2892 C C . LYS B 1 16 ? 2.217 33.938 9.062 1 92.06 16 LYS B C 1
ATOM 2894 O O . LYS B 1 16 ? 1.206 34 9.766 1 92.06 16 LYS B O 1
ATOM 2899 N N . ALA B 1 17 ? 2.297 34.219 7.785 1 91.12 17 ALA B N 1
ATOM 2900 C CA . ALA B 1 17 ? 1.083 34.594 7.055 1 91.12 17 ALA B CA 1
ATOM 2901 C C . ALA B 1 17 ? 1.143 34.094 5.617 1 91.12 17 ALA B C 1
ATOM 2903 O O . ALA B 1 17 ? 1.628 34.781 4.723 1 91.12 17 ALA B O 1
ATOM 2904 N N . PRO B 1 18 ? 0.55 33 5.418 1 94.25 18 PRO B N 1
ATOM 2905 C CA . PRO B 1 18 ? -0.225 32.094 6.266 1 94.25 18 PRO B CA 1
ATOM 2906 C C . PRO B 1 18 ? 0.621 31.438 7.355 1 94.25 18 PRO B C 1
ATOM 2908 O O . PRO B 1 18 ? 1.835 31.297 7.191 1 94.25 18 PRO B O 1
ATOM 2911 N N . TYR B 1 19 ? -0.048 31.125 8.43 1 94.56 19 TYR B N 1
ATOM 2912 C CA . TYR B 1 19 ? 0.646 30.516 9.555 1 94.56 19 TYR B CA 1
ATOM 2913 C C . TYR B 1 19 ? 0.966 29.062 9.281 1 94.56 19 TYR B C 1
ATOM 2915 O O . TYR B 1 19 ? 0.062 28.25 9.047 1 94.56 19 TYR B O 1
ATOM 2923 N N . ASN B 1 20 ? 2.211 28.641 9.195 1 97 20 ASN B N 1
ATOM 2924 C CA . ASN B 1 20 ? 2.727 27.281 8.977 1 97 20 ASN B CA 1
ATOM 2925 C C . ASN B 1 20 ? 3.859 26.953 9.945 1 97 20 ASN B C 1
ATOM 2927 O O . ASN B 1 20 ? 4.867 27.672 9.992 1 97 20 ASN B O 1
ATOM 2931 N N . ALA B 1 21 ? 3.631 25.938 10.703 1 97.88 21 ALA B N 1
ATOM 2932 C CA . ALA B 1 21 ? 4.594 25.625 11.758 1 97.88 21 ALA B CA 1
ATOM 2933 C C . ALA B 1 21 ? 4.559 24.141 12.102 1 97.88 21 ALA B C 1
ATOM 2935 O O . ALA B 1 21 ? 3.531 23.469 11.922 1 97.88 21 ALA B O 1
ATOM 2936 N N . GLU B 1 22 ? 5.688 23.562 12.539 1 98.19 22 GLU B N 1
ATOM 2937 C CA . GLU B 1 22 ? 5.785 22.172 12.969 1 98.19 22 GLU B CA 1
ATOM 2938 C C . GLU B 1 22 ? 6.441 22.062 14.344 1 98.19 22 GLU B C 1
ATOM 2940 O O . GLU B 1 22 ? 7.199 22.953 14.742 1 98.19 22 GLU B O 1
ATOM 2945 N N . PRO B 1 23 ? 6.164 21.078 15.078 1 97.94 23 PRO B N 1
ATOM 2946 C CA . PRO B 1 23 ? 6.785 20.938 16.391 1 97.94 23 PRO B CA 1
ATOM 2947 C C . PRO B 1 23 ? 8.219 20.406 16.328 1 97.94 23 PRO B C 1
ATOM 2949 O O . PRO B 1 23 ? 8.578 19.734 15.359 1 97.94 23 PRO B O 1
ATOM 2952 N N . PRO B 1 24 ? 9.023 20.781 17.406 1 96.94 24 PRO B N 1
ATOM 2953 C CA . PRO B 1 24 ? 10.258 20 17.547 1 96.94 24 PRO B CA 1
ATOM 2954 C C . PRO B 1 24 ? 9.992 18.5 17.688 1 96.94 24 PRO B C 1
ATOM 2956 O O . PRO B 1 24 ? 9.008 18.094 18.297 1 96.94 24 PRO B O 1
ATOM 2959 N N . LEU B 1 25 ? 10.883 17.688 17.188 1 97.94 25 LEU B N 1
ATOM 2960 C CA . LEU B 1 25 ? 10.625 16.25 17.031 1 97.94 25 LEU B CA 1
ATOM 2961 C C . LEU B 1 25 ? 10.578 15.562 18.391 1 97.94 25 LEU B C 1
ATOM 2963 O O . LEU B 1 25 ? 9.852 14.578 18.562 1 97.94 25 LEU B O 1
ATOM 2967 N N . ASP B 1 26 ? 11.375 16.047 19.281 1 95.81 26 ASP B N 1
ATOM 2968 C CA . ASP B 1 26 ? 11.328 15.461 20.625 1 95.81 26 ASP B CA 1
ATOM 2969 C C . ASP B 1 26 ? 9.961 15.656 21.266 1 95.81 26 ASP B C 1
ATOM 2971 O O . ASP B 1 26 ? 9.453 14.758 21.938 1 95.81 26 ASP B O 1
ATOM 2975 N N . ARG B 1 27 ? 9.336 16.797 21.047 1 96.06 27 ARG B N 1
ATOM 2976 C CA . ARG B 1 27 ? 7.996 17.062 21.562 1 96.06 27 ARG B CA 1
ATOM 2977 C C . ARG B 1 27 ? 6.953 16.25 20.797 1 96.06 27 ARG B C 1
ATOM 2979 O O . ARG B 1 27 ? 5.992 15.75 21.391 1 96.06 27 ARG B O 1
ATOM 2986 N N . LEU B 1 28 ? 7.125 16.109 19.547 1 97.5 28 LEU B N 1
ATOM 2987 C CA . LEU B 1 28 ? 6.234 15.305 18.719 1 97.5 28 LEU B CA 1
ATOM 2988 C C . LEU B 1 28 ? 6.223 13.859 19.203 1 97.5 28 LEU B C 1
ATOM 2990 O O . LEU B 1 28 ? 5.16 13.234 19.281 1 97.5 28 LEU B O 1
ATOM 2994 N N . ARG B 1 29 ? 7.391 13.344 19.562 1 97.31 29 ARG B N 1
ATOM 2995 C CA . ARG B 1 29 ? 7.559 11.938 19.906 1 97.31 29 ARG B CA 1
ATOM 2996 C C . ARG B 1 29 ? 7.219 11.688 21.375 1 97.31 29 ARG B C 1
ATOM 2998 O O . ARG B 1 29 ? 7.129 10.539 21.812 1 97.31 29 ARG B O 1
ATOM 3005 N N . ALA B 1 30 ? 6.93 12.719 22.125 1 96.31 30 ALA B N 1
ATOM 3006 C CA . ALA B 1 30 ? 6.809 12.648 23.578 1 96.31 30 ALA B CA 1
ATOM 3007 C C . ALA B 1 30 ? 5.543 11.906 23.984 1 96.31 30 ALA B C 1
ATOM 3009 O O . ALA B 1 30 ? 5.508 11.266 25.047 1 96.31 30 ALA B O 1
ATOM 3010 N N . ALA B 1 31 ? 4.559 11.953 23.188 1 96.75 31 ALA B N 1
ATOM 3011 C CA . ALA B 1 31 ? 3.287 11.305 23.5 1 96.75 31 ALA B CA 1
ATOM 3012 C C . ALA B 1 31 ? 2.648 10.719 22.25 1 96.75 31 ALA B C 1
ATOM 3014 O O . ALA B 1 31 ? 2.791 11.273 21.156 1 96.75 31 ALA B O 1
ATOM 3015 N N . PHE B 1 32 ? 1.949 9.594 22.484 1 96.62 32 PHE B N 1
ATOM 3016 C CA . PHE B 1 32 ? 1.311 8.922 21.359 1 96.62 32 PHE B CA 1
ATOM 3017 C C . PHE B 1 32 ? 0.303 9.836 20.688 1 96.62 32 PHE B C 1
ATOM 3019 O O . PHE B 1 32 ? 0.181 9.828 19.453 1 96.62 32 PHE B O 1
ATOM 3026 N N . LEU B 1 33 ? -0.454 10.57 21.5 1 97.75 33 LEU B N 1
ATOM 3027 C CA . LEU B 1 33 ? -1.328 11.617 20.984 1 97.75 33 LEU B CA 1
ATOM 3028 C C . LEU B 1 33 ? -0.634 12.977 21.016 1 97.75 33 LEU B C 1
ATOM 3030 O O . LEU B 1 33 ? -0.066 13.359 22.047 1 97.75 33 LEU B O 1
ATOM 3034 N N . THR B 1 34 ? -0.629 13.641 19.938 1 98.25 34 THR B N 1
ATOM 3035 C CA . THR B 1 34 ? -0.04 14.969 19.859 1 98.25 34 THR B CA 1
ATOM 3036 C C . THR B 1 34 ? -1 16.016 20.406 1 98.25 34 THR B C 1
ATOM 3038 O O . THR B 1 34 ? -2.125 16.156 19.922 1 98.25 34 THR B O 1
ATOM 3041 N N . ASP B 1 35 ? -0.499 16.766 21.328 1 95.94 35 ASP B N 1
ATOM 3042 C CA . ASP B 1 35 ? -1.31 17.844 21.875 1 95.94 35 ASP B CA 1
ATOM 3043 C C . ASP B 1 35 ? -1.676 18.859 20.812 1 95.94 35 ASP B C 1
ATOM 3045 O O . ASP B 1 35 ? -0.873 19.141 19.922 1 95.94 35 ASP B O 1
ATOM 3049 N N . GLN B 1 36 ? -2.877 19.422 21 1 95.25 36 GLN B N 1
ATOM 3050 C CA . GLN B 1 36 ? -3.332 20.438 20.047 1 95.25 36 GLN B CA 1
ATOM 3051 C C . GLN B 1 36 ? -2.305 21.562 19.906 1 95.25 36 GLN B C 1
ATOM 3053 O O . GLN B 1 36 ? -2.086 22.062 18.812 1 95.25 36 GLN B O 1
ATOM 3058 N N . ALA B 1 37 ? -1.604 21.891 20.969 1 94.44 37 ALA B N 1
ATOM 3059 C CA . ALA B 1 37 ? -0.65 23 21 1 94.44 37 ALA B CA 1
ATOM 3060 C C . ALA B 1 37 ? 0.64 22.625 20.266 1 94.44 37 ALA B C 1
ATOM 3062 O O . ALA B 1 37 ? 1.398 23.5 19.844 1 94.44 37 ALA B O 1
ATOM 3063 N N . ASP B 1 38 ? 0.917 21.312 20.141 1 96.31 38 ASP B N 1
ATOM 3064 C CA . ASP B 1 38 ? 2.135 20.828 19.5 1 96.31 38 ASP B CA 1
ATOM 3065 C C . ASP B 1 38 ? 1.839 20.281 18.109 1 96.31 38 ASP B C 1
ATOM 3067 O O . ASP B 1 38 ? 2.738 19.781 17.422 1 96.31 38 ASP B O 1
ATOM 3071 N N . PHE B 1 39 ? 0.55 20.344 17.719 1 98 39 PHE B N 1
ATOM 3072 C CA . PHE B 1 39 ? 0.16 19.812 16.422 1 98 39 PHE B CA 1
ATOM 3073 C C . PHE B 1 39 ? 0.576 20.766 15.305 1 98 39 PHE B C 1
ATOM 3075 O O . PHE B 1 39 ? 0.441 21.969 15.438 1 98 39 PHE B O 1
ATOM 3082 N N . TYR B 1 40 ? 1.108 20.25 14.234 1 98.25 40 TYR B N 1
ATOM 3083 C CA . TYR B 1 40 ? 1.559 21.125 13.156 1 98.25 40 TYR B CA 1
ATOM 3084 C C . TYR B 1 40 ? 0.402 21.953 12.602 1 98.25 40 TYR B C 1
ATOM 3086 O O . TYR B 1 40 ? -0.759 21.547 12.695 1 98.25 40 TYR B O 1
ATOM 3094 N N . VAL B 1 41 ? 0.737 23.078 12.062 1 98 41 VAL B N 1
ATOM 3095 C CA . VAL B 1 41 ? -0.262 23.938 11.438 1 98 41 VAL B CA 1
ATOM 3096 C C . VAL B 1 41 ? 0.134 24.234 9.992 1 98 41 VAL B C 1
ATOM 3098 O O . VAL B 1 41 ? 1.234 24.719 9.734 1 98 41 VAL B O 1
ATOM 3101 N N . ARG B 1 42 ? -0.666 23.828 9.086 1 97.81 42 ARG B N 1
ATOM 3102 C CA . ARG B 1 42 ? -0.539 24.172 7.676 1 97.81 42 ARG B CA 1
ATOM 3103 C C . ARG B 1 42 ? -1.761 24.938 7.184 1 97.81 42 ARG B C 1
ATOM 3105 O O . ARG B 1 42 ? -2.877 24.422 7.203 1 97.81 42 ARG B O 1
ATOM 3112 N N . SER B 1 43 ? -1.577 26.172 6.824 1 96.69 43 SER B N 1
ATOM 3113 C CA . SER B 1 43 ? -2.645 27.016 6.293 1 96.69 43 SER B CA 1
ATOM 3114 C C . SER B 1 43 ? -2.266 27.594 4.934 1 96.69 43 SER B C 1
ATOM 3116 O O . SER B 1 43 ? -1.081 27.734 4.617 1 96.69 43 SER B O 1
ATOM 3118 N N . HIS B 1 44 ? -3.225 27.859 4.137 1 96.25 44 HIS B N 1
ATOM 3119 C CA . HIS B 1 44 ? -3.02 28.469 2.828 1 96.25 44 HIS B CA 1
ATOM 3120 C C . HIS B 1 44 ? -3.51 29.922 2.812 1 96.25 44 HIS B C 1
ATOM 3122 O O . HIS B 1 44 ? -3.375 30.609 1.803 1 96.25 44 HIS B O 1
ATOM 3128 N N . GLY B 1 45 ? -4.09 30.344 3.859 1 95.56 45 GLY B N 1
ATOM 3129 C CA . GLY B 1 45 ? -4.605 31.688 4.07 1 95.56 45 GLY B CA 1
ATOM 3130 C C . GLY B 1 45 ? -4.703 32.062 5.539 1 95.56 45 GLY B C 1
ATOM 3131 O O . GLY B 1 45 ? -4.074 31.438 6.391 1 95.56 45 GLY B O 1
ATOM 3132 N N . ASP B 1 46 ? -5.441 33.156 5.766 1 94.88 46 ASP B N 1
ATOM 3133 C CA . ASP B 1 46 ? -5.621 33.594 7.141 1 94.88 46 ASP B CA 1
ATOM 3134 C C . ASP B 1 46 ? -6.582 32.688 7.898 1 94.88 46 ASP B C 1
ATOM 3136 O O . ASP B 1 46 ? -7.465 32.062 7.297 1 94.88 46 ASP B O 1
ATOM 3140 N N . ILE B 1 47 ? -6.34 32.594 9.148 1 96 47 ILE B N 1
ATOM 3141 C CA . ILE B 1 47 ? -7.246 31.859 10.023 1 96 47 ILE B CA 1
ATOM 3142 C C . ILE B 1 47 ? -8.539 32.656 10.211 1 96 47 ILE B C 1
ATOM 3144 O O . ILE B 1 47 ? -8.523 33.75 10.734 1 96 47 ILE B O 1
ATOM 3148 N N . PRO B 1 48 ? -9.617 32.062 9.828 1 96.31 48 PRO B N 1
ATOM 3149 C CA . PRO B 1 48 ? -10.867 32.812 9.992 1 96.31 48 PRO B CA 1
ATOM 3150 C C . PRO B 1 48 ? -11.312 32.906 11.445 1 96.31 48 PRO B C 1
ATOM 3152 O O . PRO B 1 48 ? -10.992 32.031 12.25 1 96.31 48 PRO B O 1
ATOM 3155 N N . ASP B 1 49 ? -11.961 33.938 11.703 1 95.19 49 ASP B N 1
ATOM 3156 C CA . ASP B 1 49 ? -12.633 34.094 12.992 1 95.19 49 ASP B CA 1
ATOM 3157 C C . ASP B 1 49 ? -14.109 33.688 12.891 1 95.19 49 ASP B C 1
ATOM 3159 O O . ASP B 1 49 ? -14.938 34.5 12.43 1 95.19 49 ASP B O 1
ATOM 3163 N N . LEU B 1 50 ? -14.383 32.5 13.352 1 96.75 50 LEU B N 1
ATOM 3164 C CA . LEU B 1 50 ? -15.734 31.969 13.188 1 96.75 50 LEU B CA 1
ATOM 3165 C C . LEU B 1 50 ? -16.422 31.812 14.539 1 96.75 50 LEU B C 1
ATOM 3167 O O . LEU B 1 50 ? -15.82 31.312 15.492 1 96.75 50 LEU B O 1
ATOM 3171 N N . ASP B 1 51 ? -17.641 32.281 14.602 1 94.88 51 ASP B N 1
ATOM 3172 C CA . ASP B 1 51 ? -18.5 32.094 15.766 1 94.88 51 ASP B CA 1
ATOM 3173 C C . ASP B 1 51 ? -19.266 30.766 15.664 1 94.88 51 ASP B C 1
ATOM 3175 O O . ASP B 1 51 ? -20.062 30.578 14.75 1 94.88 51 ASP B O 1
ATOM 3179 N N . ALA B 1 52 ? -19.078 29.859 16.625 1 95.38 52 ALA B N 1
ATOM 3180 C CA . ALA B 1 52 ? -19.688 28.531 16.609 1 95.38 52 ALA B CA 1
ATOM 3181 C C . ALA B 1 52 ? -21.203 28.641 16.688 1 95.38 52 ALA B C 1
ATOM 3183 O O . ALA B 1 52 ? -21.922 27.797 16.109 1 95.38 52 ALA B O 1
ATOM 3184 N N . ASP B 1 53 ? -21.75 29.531 17.406 1 94.75 53 ASP B N 1
ATOM 3185 C CA . ASP B 1 53 ? -23.188 29.656 17.609 1 94.75 53 ASP B CA 1
ATOM 3186 C C . ASP B 1 53 ? -23.906 30.016 16.312 1 94.75 53 ASP B C 1
ATOM 3188 O O . ASP B 1 53 ? -25.016 29.547 16.078 1 94.75 53 ASP B O 1
ATOM 3192 N N . GLY B 1 54 ? -23.344 30.891 15.516 1 96 54 GLY B N 1
ATOM 3193 C CA . GLY B 1 54 ? -23.953 31.297 14.258 1 96 54 GLY B CA 1
ATOM 3194 C C . GLY B 1 54 ? -23.469 30.5 13.07 1 96 54 GLY B C 1
ATOM 3195 O O . GLY B 1 54 ? -23.906 30.734 11.938 1 96 54 GLY B O 1
ATOM 3196 N N . TYR B 1 55 ? -22.641 29.562 13.32 1 97.31 55 TYR B N 1
ATOM 3197 C CA . TYR B 1 55 ? -22.031 28.766 12.273 1 97.31 55 TYR B CA 1
ATOM 3198 C C . TYR B 1 55 ? -23.078 27.906 11.57 1 97.31 55 TYR B C 1
ATOM 3200 O O . TYR B 1 55 ? -23.969 27.344 12.219 1 97.31 55 TYR B O 1
ATOM 3208 N N . ARG B 1 56 ? -22.969 27.797 10.195 1 98.25 56 ARG B N 1
ATOM 3209 C CA . ARG B 1 56 ? -23.812 26.938 9.383 1 98.25 56 ARG B CA 1
ATOM 3210 C C . ARG B 1 56 ? -22.984 26.141 8.375 1 98.25 56 ARG B C 1
ATOM 3212 O O . ARG B 1 56 ? -22.062 26.688 7.766 1 98.25 56 ARG B O 1
ATOM 3219 N N . LEU B 1 57 ? -23.328 24.875 8.195 1 98.81 57 LEU B N 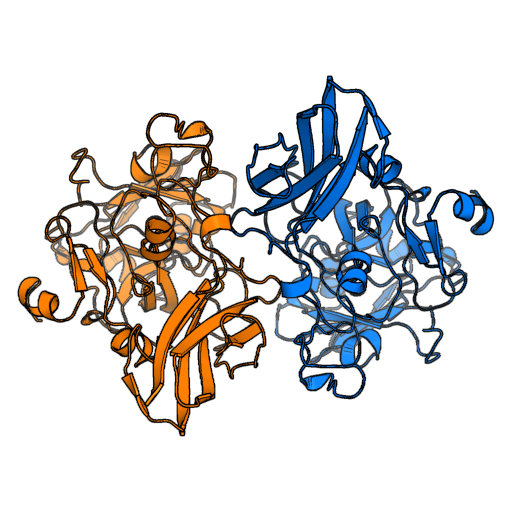1
ATOM 3220 C CA . LEU B 1 57 ? -22.766 24.016 7.152 1 98.81 57 LEU B CA 1
ATOM 3221 C C . LEU B 1 57 ? -23.812 23.734 6.074 1 98.81 57 LEU B C 1
ATOM 3223 O O . LEU B 1 57 ? -24.891 23.234 6.367 1 98.81 57 LEU B O 1
ATOM 3227 N N . THR B 1 58 ? -23.484 24.094 4.879 1 98.88 58 THR B N 1
ATOM 3228 C CA . THR B 1 58 ? -24.344 23.781 3.744 1 98.88 58 THR B CA 1
ATOM 3229 C C . THR B 1 58 ? -23.953 22.453 3.115 1 98.88 58 THR B C 1
ATOM 3231 O O . THR B 1 58 ? -22.766 22.203 2.865 1 98.88 58 THR B O 1
ATOM 3234 N N . VAL B 1 59 ? -24.906 21.531 2.924 1 98.88 59 VAL B N 1
ATOM 3235 C CA . VAL B 1 59 ? -24.719 20.281 2.188 1 98.88 59 VAL B CA 1
ATOM 3236 C C . VAL B 1 59 ? -25.625 20.281 0.953 1 98.88 59 VAL B C 1
ATOM 3238 O O . VAL B 1 59 ? -26.844 20.359 1.07 1 98.88 59 VAL B O 1
ATOM 3241 N N . ASP B 1 60 ? -24.984 20.203 -0.232 1 98.75 60 ASP B N 1
ATOM 3242 C CA . ASP B 1 60 ? -25.781 20.312 -1.445 1 98.75 60 ASP B CA 1
ATOM 3243 C C . ASP B 1 60 ? -25.141 19.578 -2.609 1 98.75 60 ASP B C 1
ATOM 3245 O O . ASP B 1 60 ? -24.391 18.609 -2.4 1 98.75 60 ASP B O 1
ATOM 3249 N N . GLY B 1 61 ? -25.422 20.031 -3.896 1 98.25 61 GLY B N 1
ATOM 3250 C CA . GLY B 1 61 ? -24.969 19.328 -5.094 1 98.25 61 GLY B CA 1
ATOM 3251 C C . GLY B 1 61 ? -25.891 18.219 -5.52 1 98.25 61 GLY B C 1
ATOM 3252 O O . GLY B 1 61 ? -27.109 18.406 -5.594 1 98.25 61 GLY B O 1
ATOM 3253 N N . MET B 1 62 ? -25.375 17.109 -5.941 1 97.56 62 MET B N 1
ATOM 3254 C CA . MET B 1 62 ? -26.125 15.953 -6.406 1 97.56 62 MET B CA 1
ATOM 3255 C C . MET B 1 62 ? -26.656 15.148 -5.23 1 97.56 62 MET B C 1
ATOM 3257 O O . MET B 1 62 ? -26.344 13.969 -5.086 1 97.56 62 MET B O 1
ATOM 3261 N N . VAL B 1 63 ? -27.516 15.812 -4.438 1 97.81 63 VAL B N 1
ATOM 3262 C CA . VAL B 1 63 ? -28.172 15.172 -3.299 1 97.81 63 VAL B CA 1
ATOM 3263 C C . VAL B 1 63 ? -29.688 15.258 -3.459 1 97.81 63 VAL B C 1
ATOM 3265 O O . VAL B 1 63 ? -30.188 16.109 -4.195 1 97.81 63 VAL B O 1
ATOM 3268 N N . ALA B 1 64 ? -30.359 14.391 -2.83 1 97.5 64 ALA B N 1
ATOM 3269 C CA . ALA B 1 64 ? -31.828 14.406 -2.893 1 97.5 64 ALA B CA 1
ATOM 3270 C C . ALA B 1 64 ? -32.406 15.508 -2.006 1 97.5 64 ALA B C 1
ATOM 3272 O O . ALA B 1 64 ? -33.406 16.141 -2.365 1 97.5 64 ALA B O 1
ATOM 3273 N N . THR B 1 65 ? -31.797 15.75 -0.835 1 98 65 THR B N 1
ATOM 3274 C CA . THR B 1 65 ? -32.281 16.703 0.157 1 98 65 THR B CA 1
ATOM 3275 C C . THR B 1 65 ? -31.156 17.578 0.672 1 98 65 THR B C 1
ATOM 3277 O O . THR B 1 65 ? -30.438 17.188 1.601 1 98 65 THR B O 1
ATOM 3280 N N . PRO B 1 66 ? -31.016 18.766 0.139 1 98.38 66 PRO B N 1
ATOM 3281 C CA . PRO B 1 66 ? -30.016 19.656 0.694 1 98.38 66 PRO B CA 1
ATOM 3282 C C . PRO B 1 66 ? -30.203 19.922 2.186 1 98.38 66 PRO B C 1
ATOM 3284 O O . PRO B 1 66 ? -31.344 19.891 2.676 1 98.38 66 PRO B O 1
ATOM 3287 N N . LEU B 1 67 ? -29.109 20.156 2.848 1 98.69 67 LEU B N 1
ATOM 3288 C CA . LEU B 1 67 ? -29.156 20.391 4.285 1 98.69 67 LEU B CA 1
ATOM 3289 C C . LEU B 1 67 ? -28.484 21.703 4.645 1 98.69 67 LEU B C 1
ATOM 3291 O O . LEU B 1 67 ? -27.578 22.156 3.939 1 98.69 67 LEU B O 1
ATOM 3295 N N . ASP B 1 68 ? -28.922 22.328 5.621 1 98.69 68 ASP B N 1
ATOM 3296 C CA . ASP B 1 68 ? -28.328 23.453 6.336 1 98.69 68 ASP B CA 1
ATOM 3297 C C . ASP B 1 68 ? -28.25 23.172 7.836 1 98.69 68 ASP B C 1
ATOM 3299 O O . ASP B 1 68 ? -29.266 23.172 8.523 1 98.69 68 ASP B O 1
ATOM 3303 N N . LEU B 1 69 ? -27.078 22.953 8.266 1 98.75 69 LEU B N 1
ATOM 3304 C CA . LEU B 1 69 ? -26.922 22.375 9.602 1 98.75 69 LEU B CA 1
ATOM 3305 C C . LEU B 1 69 ? -26.109 23.312 10.5 1 98.75 69 LEU B C 1
ATOM 3307 O O . LEU B 1 69 ? -25.062 23.812 10.102 1 98.75 69 LEU B O 1
ATOM 3311 N N . SER B 1 70 ? -26.578 23.562 11.695 1 98.44 70 SER B N 1
ATOM 3312 C CA . SER B 1 70 ? -25.766 24.172 12.734 1 98.44 70 SER B CA 1
ATOM 3313 C C . SER B 1 70 ? -24.875 23.156 13.422 1 98.44 70 SER B C 1
ATOM 3315 O O . SER B 1 70 ? -25.016 21.953 13.203 1 98.44 70 SER B O 1
ATOM 3317 N N . LEU B 1 71 ? -23.953 23.656 14.227 1 98.06 71 LEU B N 1
ATOM 3318 C CA . LEU B 1 71 ? -23.141 22.734 15.023 1 98.06 71 LEU B CA 1
ATOM 3319 C C . LEU B 1 71 ? -24.016 21.922 15.977 1 98.06 71 LEU B C 1
ATOM 3321 O O . LEU B 1 71 ? -23.75 20.75 16.219 1 98.06 71 LEU B O 1
ATOM 3325 N N . ALA B 1 72 ? -25.016 22.562 16.531 1 97.5 72 ALA B N 1
ATOM 3326 C CA . ALA B 1 72 ? -25.969 21.891 17.422 1 97.5 72 ALA B CA 1
ATOM 3327 C C . ALA B 1 72 ? -26.719 20.781 16.672 1 97.5 72 ALA B C 1
ATOM 3329 O O . ALA B 1 72 ? -26.922 19.688 17.219 1 97.5 72 ALA B O 1
ATOM 3330 N N . ASP B 1 73 ? -27.141 21.094 15.469 1 98.12 73 ASP B N 1
ATOM 3331 C CA . ASP B 1 73 ? -27.812 20.078 14.664 1 98.12 73 ASP B CA 1
ATOM 3332 C C . ASP B 1 73 ? -26.922 18.828 14.516 1 98.12 73 ASP B C 1
ATOM 3334 O O . ASP B 1 73 ? -27.406 17.703 14.672 1 98.12 73 ASP B O 1
ATOM 3338 N N . LEU B 1 74 ? -25.656 19.047 14.164 1 98.38 74 LEU B N 1
ATOM 3339 C CA . LEU B 1 74 ? -24.719 17.938 13.969 1 98.38 74 LEU B CA 1
ATOM 3340 C C . LEU B 1 74 ? -24.625 17.078 15.234 1 98.38 74 LEU B C 1
ATOM 3342 O O . LEU B 1 74 ? -24.688 15.852 15.164 1 98.38 74 LEU B O 1
ATOM 3346 N N . LYS B 1 75 ? -24.516 17.703 16.359 1 97.06 75 LYS B N 1
ATOM 3347 C CA . LYS B 1 75 ? -24.312 17.016 17.625 1 97.06 75 LYS B CA 1
ATOM 3348 C C . LYS B 1 75 ? -25.578 16.297 18.078 1 97.06 75 LYS B C 1
ATOM 3350 O O . LYS B 1 75 ? -25.516 15.258 18.734 1 97.06 75 LYS B O 1
ATOM 3355 N N . GLU B 1 76 ? -26.719 16.828 17.734 1 97.75 76 GLU B N 1
ATOM 3356 C CA . GLU B 1 76 ? -27.984 16.281 18.203 1 97.75 76 GLU B CA 1
ATOM 3357 C C . GLU B 1 76 ? -28.531 15.211 17.266 1 97.75 76 GLU B C 1
ATOM 3359 O O . GLU B 1 76 ? -29.094 14.211 17.703 1 97.75 76 GLU B O 1
ATOM 3364 N N . ARG B 1 77 ? -28.328 15.375 15.984 1 97.81 77 ARG B N 1
ATOM 3365 C CA . ARG B 1 77 ? -28.984 14.523 14.992 1 97.81 77 ARG B CA 1
ATOM 3366 C C . ARG B 1 77 ? -28.125 13.305 14.672 1 97.81 77 ARG B C 1
ATOM 3368 O O . ARG B 1 77 ? -28.641 12.297 14.172 1 97.81 77 ARG B O 1
ATOM 3375 N N . PHE B 1 78 ? -26.906 13.398 14.852 1 98.44 78 PHE B N 1
ATOM 3376 C CA . PHE B 1 78 ? -26.016 12.32 14.461 1 98.44 78 PHE B CA 1
ATOM 3377 C C . PHE B 1 78 ? -25.219 11.805 15.664 1 98.44 78 PHE B C 1
ATOM 3379 O O . PHE B 1 78 ? -24.891 12.578 16.562 1 98.44 78 PHE B O 1
ATOM 3386 N N . ALA B 1 79 ? -24.891 10.492 15.656 1 98.12 79 ALA B N 1
ATOM 3387 C CA . ALA B 1 79 ? -24.141 9.875 16.734 1 98.12 79 ALA B CA 1
ATOM 3388 C C . ALA B 1 79 ? -22.672 10.312 16.703 1 98.12 79 ALA B C 1
ATOM 3390 O O . ALA B 1 79 ? -22 10.188 15.672 1 98.12 79 ALA B O 1
ATOM 3391 N N . PRO B 1 80 ? -22.156 10.844 17.828 1 97.88 80 PRO B N 1
ATOM 3392 C CA . PRO B 1 80 ? -20.734 11.188 17.859 1 97.88 80 PRO B CA 1
ATOM 3393 C C . PRO B 1 80 ? -19.828 9.961 17.781 1 97.88 80 PRO B C 1
ATOM 3395 O O . PRO B 1 80 ? -20.156 8.914 18.344 1 97.88 80 PRO B O 1
ATOM 3398 N N . VAL B 1 81 ? -18.766 10.062 17.109 1 98.44 81 VAL B N 1
ATOM 3399 C CA . VAL B 1 81 ? -17.766 9.016 17 1 98.44 81 VAL B CA 1
ATOM 3400 C C . VAL B 1 81 ? -16.375 9.609 17.188 1 98.44 81 VAL B C 1
ATOM 3402 O O . VAL B 1 81 ? -16.156 10.805 16.938 1 98.44 81 VAL B O 1
ATOM 3405 N N . THR B 1 82 ? -15.445 8.844 17.703 1 98.5 82 THR B N 1
ATOM 3406 C CA . THR B 1 82 ? -14.047 9.242 17.859 1 98.5 82 THR B CA 1
ATOM 3407 C C . THR B 1 82 ? -13.125 8.305 17.078 1 98.5 82 THR B C 1
ATOM 3409 O O . THR B 1 82 ? -13.297 7.082 17.125 1 98.5 82 THR B O 1
ATOM 3412 N N . VAL B 1 83 ? -12.227 8.805 16.312 1 98.12 83 VAL B N 1
ATOM 3413 C CA . VAL B 1 83 ? -11.227 8.055 15.57 1 98.12 83 VAL B CA 1
ATOM 3414 C C . VAL B 1 83 ? -9.828 8.57 15.906 1 98.12 83 VAL B C 1
ATOM 3416 O O . VAL B 1 83 ? -9.586 9.773 15.891 1 98.12 83 VAL B O 1
ATOM 3419 N N . THR B 1 84 ? -8.938 7.684 16.266 1 98 84 THR B N 1
ATOM 3420 C CA . THR B 1 84 ? -7.535 8.047 16.422 1 98 84 THR B CA 1
ATOM 3421 C C . THR B 1 84 ? -6.805 7.941 15.078 1 98 84 THR B C 1
ATOM 3423 O O . THR B 1 84 ? -6.73 6.859 14.492 1 98 84 THR B O 1
ATOM 3426 N N . ALA B 1 85 ? -6.305 9.062 14.57 1 97.94 85 ALA B N 1
ATOM 3427 C CA . ALA B 1 85 ? -5.695 9.055 13.242 1 97.94 85 ALA B CA 1
ATOM 3428 C C . ALA B 1 85 ? -4.609 10.117 13.133 1 97.94 85 ALA B C 1
ATOM 3430 O O . ALA B 1 85 ? -4.703 11.18 13.75 1 97.94 85 ALA B O 1
ATOM 3431 N N . VAL B 1 86 ? -3.664 9.75 12.336 1 97.81 86 VAL B N 1
ATOM 3432 C CA . VAL B 1 86 ? -2.613 10.688 11.953 1 97.81 86 VAL B CA 1
ATOM 3433 C C . VAL B 1 86 ? -3.152 11.688 10.93 1 97.81 86 VAL B C 1
ATOM 3435 O O . VAL B 1 86 ? -3.99 11.328 10.102 1 97.81 86 VAL B O 1
ATOM 3438 N N . MET B 1 87 ? -2.717 12.922 11.023 1 98.38 87 MET B N 1
ATOM 3439 C CA . MET B 1 87 ? -2.801 13.922 9.961 1 98.38 87 MET B CA 1
ATOM 3440 C C . MET B 1 87 ? -1.414 14.43 9.578 1 98.38 87 MET B C 1
ATOM 3442 O O . MET B 1 87 ? -0.6 14.734 10.445 1 98.38 87 MET B O 1
ATOM 3446 N N . GLN B 1 88 ? -1.125 14.453 8.312 1 98.12 88 GLN B N 1
ATOM 3447 C CA . GLN B 1 88 ? 0.198 14.898 7.887 1 98.12 88 GLN B CA 1
ATOM 3448 C C . GLN B 1 88 ? 0.117 15.688 6.586 1 98.12 88 GLN B C 1
ATOM 3450 O O . GLN B 1 88 ? -0.717 15.398 5.723 1 98.12 88 GLN B O 1
ATOM 3455 N N . CYS B 1 89 ? 0.959 16.656 6.48 1 98.38 89 CYS B N 1
ATOM 3456 C CA . CYS B 1 89 ? 1.089 17.438 5.258 1 98.38 89 CYS B CA 1
ATOM 3457 C C . CYS B 1 89 ? 1.678 16.594 4.129 1 98.38 89 CYS B C 1
ATOM 3459 O O . CYS B 1 89 ? 2.59 15.805 4.355 1 98.38 89 CYS B O 1
ATOM 3461 N N . ALA B 1 90 ? 1.175 16.781 2.875 1 98.25 90 ALA B N 1
ATOM 3462 C CA . ALA B 1 90 ? 1.745 16.125 1.706 1 98.25 90 ALA B CA 1
ATOM 3463 C C . ALA B 1 90 ? 3.229 16.453 1.559 1 98.25 90 ALA B C 1
ATOM 3465 O O . ALA B 1 90 ? 3.982 15.688 0.951 1 98.25 90 ALA B O 1
ATOM 3466 N N . GLY B 1 91 ? 3.635 17.578 2.133 1 98.31 91 GLY B N 1
ATOM 3467 C CA . GLY B 1 91 ? 5.012 18.031 2.008 1 98.31 91 GLY B CA 1
ATOM 3468 C C . GLY B 1 91 ? 5.875 17.656 3.199 1 98.31 91 GLY B C 1
ATOM 3469 O O . GLY B 1 91 ? 6.992 18.156 3.344 1 98.31 91 GLY B O 1
ATOM 3470 N N . ASN B 1 92 ? 5.359 16.844 4.199 1 98.38 92 ASN B N 1
ATOM 3471 C CA . ASN B 1 92 ? 6.195 16.406 5.305 1 98.38 92 ASN B CA 1
ATOM 3472 C C . ASN B 1 92 ? 7.531 15.852 4.809 1 98.38 92 ASN B C 1
ATOM 3474 O O . ASN B 1 92 ? 7.57 15.078 3.854 1 98.38 92 ASN B O 1
ATOM 3478 N N . ARG B 1 93 ? 8.664 16.391 5.438 1 98.31 93 ARG B N 1
ATOM 3479 C CA . ARG B 1 93 ? 10.039 16 5.109 1 98.31 93 ARG B CA 1
ATOM 3480 C C . ARG B 1 93 ? 10.461 16.578 3.762 1 98.31 93 ARG B C 1
ATOM 3482 O O . ARG B 1 93 ? 11.305 16 3.07 1 98.31 93 ARG B O 1
ATOM 3489 N N . ARG B 1 94 ? 9.836 17.672 3.338 1 98.12 94 ARG B N 1
ATOM 3490 C CA . ARG B 1 94 ? 10.203 18.375 2.107 1 98.12 94 ARG B CA 1
ATOM 3491 C C . ARG B 1 94 ? 11.664 18.797 2.135 1 98.12 94 ARG B C 1
ATOM 3493 O O . ARG B 1 94 ? 12.328 18.828 1.097 1 98.12 94 ARG B O 1
ATOM 3500 N N . ALA B 1 95 ? 12.172 19.094 3.32 1 97.44 95 ALA B N 1
ATOM 3501 C CA . ALA B 1 95 ? 13.562 19.484 3.482 1 97.44 95 ALA B CA 1
ATOM 3502 C C . ALA B 1 95 ? 14.508 18.406 2.955 1 97.44 95 ALA B C 1
ATOM 3504 O O . ALA B 1 95 ? 15.578 18.719 2.434 1 97.44 95 ALA B O 1
ATOM 3505 N N . ASP B 1 96 ? 14.148 17.109 3.08 1 96.94 96 ASP B N 1
ATOM 3506 C CA . ASP B 1 96 ? 14.953 16.031 2.535 1 96.94 96 ASP B CA 1
ATOM 3507 C C . ASP B 1 96 ? 15.109 16.172 1.022 1 96.94 96 ASP B C 1
ATOM 3509 O O . ASP B 1 96 ? 16.188 15.906 0.48 1 96.94 96 ASP B O 1
ATOM 3513 N N . MET B 1 97 ? 14.047 16.547 0.34 1 96.81 97 MET B N 1
ATOM 3514 C CA . MET B 1 97 ? 14.078 16.703 -1.112 1 96.81 97 MET B CA 1
ATOM 3515 C C . MET B 1 97 ? 14.812 17.984 -1.51 1 96.81 97 MET B C 1
ATOM 3517 O O . MET B 1 97 ? 15.484 18.016 -2.543 1 96.81 97 MET B O 1
ATOM 3521 N N . LEU B 1 98 ? 14.633 19.016 -0.656 1 96.5 98 LEU B N 1
ATOM 3522 C CA . LEU B 1 98 ? 15.336 20.266 -0.878 1 96.5 98 LEU B CA 1
ATOM 3523 C C . LEU B 1 98 ? 16.844 20.047 -0.9 1 96.5 98 LEU B C 1
ATOM 3525 O O . LEU B 1 98 ? 17.562 20.75 -1.62 1 96.5 98 LEU B O 1
ATOM 3529 N N . ALA B 1 99 ? 17.328 19.125 -0.141 1 94.62 99 ALA B N 1
ATOM 3530 C CA . ALA B 1 99 ? 18.75 18.797 -0.086 1 94.62 99 ALA B CA 1
ATOM 3531 C C . ALA B 1 99 ? 19.234 18.219 -1.41 1 94.62 99 ALA B C 1
ATOM 3533 O O . ALA B 1 99 ? 20.438 18.219 -1.691 1 94.62 99 ALA B O 1
ATOM 3534 N N . VAL B 1 100 ? 18.344 17.688 -2.252 1 95.38 100 VAL B N 1
ATOM 3535 C CA . VAL B 1 100 ? 18.672 17.094 -3.545 1 95.38 100 VAL B CA 1
ATOM 3536 C C . VAL B 1 100 ? 18.703 18.188 -4.617 1 95.38 100 VAL B C 1
ATOM 3538 O O . VAL B 1 100 ? 19.688 18.312 -5.348 1 95.38 100 VAL B O 1
ATOM 3541 N N . ALA B 1 101 ? 17.719 18.938 -4.793 1 95.5 101 ALA B N 1
ATOM 3542 C CA . ALA B 1 101 ? 17.5 20.047 -5.727 1 95.5 101 ALA B CA 1
ATOM 3543 C C . ALA B 1 101 ? 16.375 20.969 -5.25 1 95.5 101 ALA B C 1
ATOM 3545 O O . ALA B 1 101 ? 15.617 20.609 -4.348 1 95.5 101 ALA B O 1
ATOM 3546 N N . PRO B 1 102 ? 16.266 22.125 -5.809 1 94.62 102 PRO B N 1
ATOM 3547 C CA . PRO B 1 102 ? 15.234 23.078 -5.359 1 94.62 102 PRO B CA 1
ATOM 3548 C C . PRO B 1 102 ? 13.82 22.5 -5.438 1 94.62 102 PRO B C 1
ATOM 3550 O O . PRO B 1 102 ? 13.5 21.781 -6.383 1 94.62 102 PRO B O 1
ATOM 3553 N N . VAL B 1 103 ? 13.07 22.703 -4.414 1 95.62 103 VAL B N 1
ATOM 3554 C CA . VAL B 1 103 ? 11.656 22.359 -4.375 1 95.62 103 VAL B CA 1
ATOM 3555 C C . VAL B 1 103 ? 10.836 23.594 -3.955 1 95.62 103 VAL B C 1
ATOM 3557 O O . VAL B 1 103 ? 11.383 24.547 -3.395 1 95.62 103 VAL B O 1
ATOM 3560 N N . SER B 1 104 ? 9.609 23.578 -4.285 1 91.12 104 SER B N 1
ATOM 3561 C CA . SER B 1 104 ? 8.719 24.672 -3.885 1 91.12 104 SER B CA 1
ATOM 3562 C C . SER B 1 104 ? 7.93 24.297 -2.635 1 91.12 104 SER B C 1
ATOM 3564 O O . SER B 1 104 ? 7.594 23.125 -2.428 1 91.12 104 SER B O 1
ATOM 3566 N N . GLY B 1 105 ? 7.684 25.312 -1.771 1 90.12 105 GLY B N 1
ATOM 3567 C CA . GLY B 1 105 ? 6.871 25.109 -0.583 1 90.12 105 GLY B CA 1
ATOM 3568 C C . GLY B 1 105 ? 7.656 25.25 0.708 1 90.12 105 GLY B C 1
ATOM 3569 O O . GLY B 1 105 ? 8.859 25.5 0.683 1 90.12 105 GLY B O 1
ATOM 3570 N N . ASP B 1 106 ? 7.012 25.047 1.875 1 93.69 106 ASP B N 1
ATOM 3571 C CA . ASP B 1 106 ? 7.637 25.141 3.189 1 93.69 106 ASP B CA 1
ATOM 3572 C C . ASP B 1 106 ? 8.648 24.016 3.4 1 93.69 106 ASP B C 1
ATOM 3574 O O . ASP B 1 106 ? 8.359 22.859 3.115 1 93.69 106 ASP B O 1
ATOM 3578 N N . PRO B 1 107 ? 9.82 24.344 3.82 1 95.94 107 PRO B N 1
ATOM 3579 C CA . PRO B 1 107 ? 10.844 23.328 4.039 1 95.94 107 PRO B CA 1
ATOM 3580 C C . PRO B 1 107 ? 10.594 22.5 5.297 1 95.94 107 PRO B C 1
ATOM 3582 O O . PRO B 1 107 ? 11.43 22.484 6.207 1 95.94 107 PRO B O 1
ATOM 3585 N N . TRP B 1 108 ? 9.562 21.781 5.305 1 98.12 108 TRP B N 1
ATOM 3586 C CA . TRP B 1 108 ? 9.172 20.953 6.438 1 98.12 108 TRP B CA 1
ATOM 3587 C C . TRP B 1 108 ? 10.273 19.969 6.793 1 98.12 108 TRP B C 1
ATOM 3589 O O . TRP B 1 108 ? 10.797 19.266 5.922 1 98.12 108 TRP B O 1
ATOM 3599 N N . ALA B 1 109 ? 10.633 19.953 8.094 1 97.69 109 ALA B N 1
ATOM 3600 C CA . ALA B 1 109 ? 11.289 18.75 8.617 1 97.69 109 ALA B CA 1
ATOM 3601 C C . ALA B 1 109 ? 10.281 17.625 8.805 1 97.69 109 ALA B C 1
ATOM 3603 O O . ALA B 1 109 ? 9.25 17.578 8.133 1 97.69 109 ALA B O 1
ATOM 3604 N N . PRO B 1 11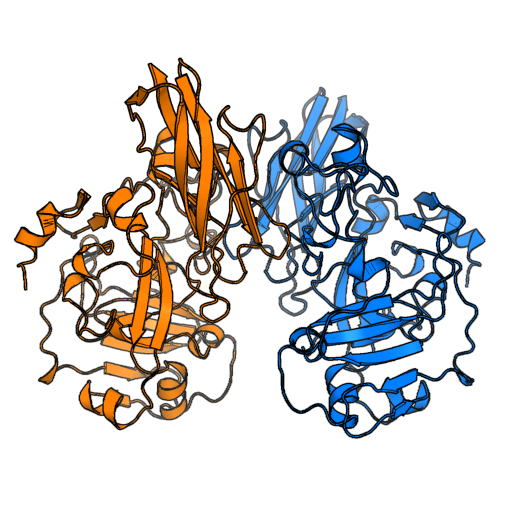0 ? 10.641 16.578 9.648 1 98.5 110 PRO B N 1
ATOM 3605 C CA . PRO B 1 110 ? 9.703 15.453 9.758 1 98.5 110 PRO B CA 1
ATOM 3606 C C . PRO B 1 110 ? 8.555 15.734 10.719 1 98.5 110 PRO B C 1
ATOM 3608 O O . PRO B 1 110 ? 7.883 14.805 11.172 1 98.5 110 PRO B O 1
ATOM 3611 N N . GLY B 1 111 ? 8.273 16.984 11.039 1 98.69 111 GLY B N 1
ATOM 3612 C CA . GLY B 1 111 ? 7.324 17.281 12.094 1 98.69 111 GLY B CA 1
ATOM 3613 C C . GLY B 1 111 ? 5.98 17.75 11.578 1 98.69 111 GLY B C 1
ATOM 3614 O O . GLY B 1 111 ? 5.066 18.031 12.359 1 98.69 111 GLY B O 1
ATOM 3615 N N . ALA B 1 112 ? 5.77 17.875 10.258 1 98.62 112 ALA B N 1
ATOM 3616 C CA . ALA B 1 112 ? 4.477 18.281 9.711 1 98.62 112 ALA B CA 1
ATOM 3617 C C . ALA B 1 112 ? 3.492 17.125 9.703 1 98.62 112 ALA B C 1
ATOM 3619 O O . ALA B 1 112 ? 2.902 16.812 8.664 1 98.62 112 ALA B O 1
ATOM 3620 N N . ILE B 1 113 ? 3.365 16.547 10.844 1 98.56 113 ILE B N 1
ATOM 3621 C CA . ILE B 1 113 ? 2.531 15.375 11.094 1 98.56 113 ILE B CA 1
ATOM 3622 C C . ILE B 1 113 ? 2.104 15.352 12.562 1 98.56 113 ILE B C 1
ATOM 3624 O O . ILE B 1 113 ? 2.771 15.938 13.414 1 98.56 113 ILE B O 1
ATOM 3628 N N . GLY B 1 114 ? 1.011 14.766 12.852 1 98.38 114 GLY B N 1
ATOM 3629 C CA . GLY B 1 114 ? 0.536 14.555 14.211 1 98.38 114 GLY B CA 1
ATOM 3630 C C . GLY B 1 114 ? -0.533 13.477 14.305 1 98.38 114 GLY B C 1
ATOM 3631 O O . GLY B 1 114 ? -1.159 13.125 13.305 1 98.38 114 GLY B O 1
ATOM 3632 N N . ASN B 1 115 ? -0.655 12.906 15.477 1 97.88 115 ASN B N 1
ATOM 3633 C CA . ASN B 1 115 ? -1.663 11.898 15.781 1 97.88 115 ASN B CA 1
ATOM 3634 C C . ASN B 1 115 ? -2.637 12.383 16.844 1 97.88 115 ASN B C 1
ATOM 3636 O O . ASN B 1 115 ? -2.219 12.82 17.922 1 97.88 115 ASN B O 1
ATOM 3640 N N . ALA B 1 116 ? -3.898 12.32 16.547 1 98.56 116 ALA B N 1
ATOM 3641 C CA . ALA B 1 116 ? -4.879 12.828 17.5 1 98.56 116 ALA B CA 1
ATOM 3642 C C . ALA B 1 116 ? -6.133 11.953 17.516 1 98.56 116 ALA B C 1
ATOM 3644 O O . ALA B 1 116 ? -6.371 11.18 16.594 1 98.56 116 ALA B O 1
ATOM 3645 N N . GLU B 1 117 ? -6.848 12.039 18.625 1 98.5 117 GLU B N 1
ATOM 3646 C CA . GLU B 1 117 ? -8.234 11.586 18.672 1 98.5 117 GLU B CA 1
ATOM 3647 C C . GLU B 1 117 ? -9.188 12.648 18.141 1 98.5 117 GLU B C 1
ATOM 3649 O O . GLU B 1 117 ? -9.328 13.719 18.734 1 98.5 117 GLU B O 1
ATOM 3654 N N . TRP B 1 118 ? -9.789 12.344 17.062 1 98.88 118 TRP B N 1
ATOM 3655 C CA . TRP B 1 118 ? -10.75 13.242 16.438 1 98.88 118 TRP B CA 1
ATOM 3656 C C . TRP B 1 118 ? -12.18 12.828 16.766 1 98.88 118 TRP B C 1
ATOM 3658 O O . TRP B 1 118 ? -12.555 11.672 16.562 1 98.88 118 TRP B O 1
ATOM 3668 N N . THR B 1 119 ? -12.914 13.734 17.281 1 98.88 119 THR B N 1
ATOM 3669 C CA . THR B 1 119 ? -14.305 13.445 17.625 1 98.88 119 THR B CA 1
ATOM 3670 C C . THR B 1 119 ? -15.258 14.297 16.797 1 98.88 119 THR B C 1
ATOM 3672 O O . THR B 1 119 ? -15.055 15.508 16.672 1 98.88 119 THR B O 1
ATOM 3675 N N . GLY B 1 120 ? -16.219 13.719 16.25 1 98.81 120 GLY B N 1
ATOM 3676 C CA . GLY B 1 120 ? -17.266 14.352 15.461 1 98.81 120 GLY B CA 1
ATOM 3677 C C . GLY B 1 120 ? -18.375 13.391 15.055 1 98.81 120 GLY B C 1
ATOM 3678 O O . GLY B 1 120 ? -18.812 12.562 15.859 1 98.81 120 GLY B O 1
ATOM 3679 N N . VAL B 1 121 ? -18.891 13.641 13.859 1 98.88 121 VAL B N 1
ATOM 3680 C CA . VAL B 1 121 ? -19.906 12.75 13.297 1 98.88 121 VAL B CA 1
ATOM 3681 C C . VAL B 1 121 ? -19.406 12.164 11.984 1 98.88 121 VAL B C 1
ATOM 3683 O O . VAL B 1 121 ? -18.562 12.758 11.312 1 98.88 121 VAL B O 1
ATOM 3686 N N . ARG B 1 122 ? -19.875 10.992 11.641 1 98.81 122 ARG B N 1
ATOM 3687 C CA . ARG B 1 122 ? -19.469 10.391 10.375 1 98.81 122 ARG B CA 1
ATOM 3688 C C . ARG B 1 122 ? -20.016 11.203 9.195 1 98.81 122 ARG B C 1
ATOM 3690 O O . ARG B 1 122 ? -21.203 11.516 9.141 1 98.81 122 ARG B O 1
ATOM 3697 N N . LEU B 1 123 ? -19.156 11.547 8.289 1 98.81 123 LEU B N 1
ATOM 3698 C CA . LEU B 1 123 ? -19.594 12.219 7.066 1 98.81 123 LEU B CA 1
ATOM 3699 C C . LEU B 1 123 ? -20.656 11.391 6.344 1 98.81 123 LEU B C 1
ATOM 3701 O O . LEU B 1 123 ? -21.609 11.938 5.793 1 98.81 123 LEU B O 1
ATOM 3705 N N . ALA B 1 124 ? -20.5 10.086 6.395 1 98.44 124 ALA B N 1
ATOM 3706 C CA . ALA B 1 124 ? -21.422 9.156 5.742 1 98.44 124 ALA B CA 1
ATOM 3707 C C . ALA B 1 124 ? -22.859 9.367 6.234 1 98.44 124 ALA B C 1
ATOM 3709 O O . ALA B 1 124 ? -23.797 9.359 5.445 1 98.44 124 ALA B O 1
ATOM 3710 N N . ASP B 1 125 ? -23 9.508 7.52 1 98.38 125 ASP B N 1
ATOM 3711 C CA . ASP B 1 125 ? -24.328 9.68 8.102 1 98.38 125 ASP B CA 1
ATOM 3712 C C . ASP B 1 125 ? -24.969 10.977 7.633 1 98.38 125 ASP B C 1
ATOM 3714 O O . ASP B 1 125 ? -26.172 11.016 7.363 1 98.38 125 ASP B O 1
ATOM 3718 N N . VAL B 1 126 ? -24.219 12.031 7.566 1 98.75 126 VAL B N 1
ATOM 3719 C CA . VAL B 1 126 ? -24.719 13.312 7.086 1 98.75 126 VAL B CA 1
ATOM 3720 C C . VAL B 1 126 ? -25.125 13.195 5.617 1 98.75 126 VAL B C 1
ATOM 3722 O O . VAL B 1 126 ? -26.172 13.688 5.219 1 98.75 126 VAL B O 1
ATOM 3725 N N . LEU B 1 127 ? -24.281 12.531 4.797 1 98.62 127 LEU B N 1
ATOM 3726 C CA . LEU B 1 127 ? -24.562 12.359 3.379 1 98.62 127 LEU B CA 1
ATOM 3727 C C . LEU B 1 127 ? -25.797 11.492 3.174 1 98.62 127 LEU B C 1
ATOM 3729 O O . LEU B 1 127 ? -26.594 11.75 2.27 1 98.62 127 LEU B O 1
ATOM 3733 N N . ARG B 1 128 ? -25.938 10.477 4.012 1 97.88 128 ARG B N 1
ATOM 3734 C CA . ARG B 1 128 ? -27.125 9.633 3.934 1 97.88 128 ARG B CA 1
ATOM 3735 C C . ARG B 1 128 ? -28.391 10.43 4.215 1 97.88 128 ARG B C 1
ATOM 3737 O O . ARG B 1 128 ? -29.406 10.25 3.547 1 97.88 128 ARG B O 1
ATOM 3744 N N . GLU B 1 129 ? -28.328 11.258 5.227 1 97.94 129 GLU B N 1
ATOM 3745 C CA . GLU B 1 129 ? -29.469 12.117 5.527 1 97.94 129 GLU B CA 1
ATOM 3746 C C . GLU B 1 129 ? -29.797 13.023 4.344 1 97.94 129 GLU B C 1
ATOM 3748 O O . GLU B 1 129 ? -30.969 13.359 4.121 1 97.94 129 GLU B O 1
ATOM 3753 N N . ALA B 1 130 ? -28.75 13.367 3.629 1 98.31 130 ALA B N 1
ATOM 3754 C CA . ALA B 1 130 ? -28.953 14.211 2.453 1 98.31 130 ALA B CA 1
ATOM 3755 C C . ALA B 1 130 ? -29.438 13.391 1.264 1 98.31 130 ALA B C 1
ATOM 3757 O O . ALA B 1 130 ? -29.688 13.938 0.185 1 98.31 130 ALA B O 1
ATOM 3758 N N . GLY B 1 131 ? -29.484 12.07 1.364 1 97.44 131 GLY B N 1
ATOM 3759 C CA . GLY B 1 131 ? -30.094 11.227 0.344 1 97.44 131 GLY B CA 1
ATOM 3760 C C . GLY B 1 131 ? -29.078 10.453 -0.464 1 97.44 131 GLY B C 1
ATOM 3761 O O . GLY B 1 131 ? -29.375 9.953 -1.548 1 97.44 131 GLY B O 1
ATOM 3762 N N . ILE B 1 132 ? -27.828 10.375 -0.036 1 96.12 132 ILE B N 1
ATOM 3763 C CA . ILE B 1 132 ? -26.812 9.562 -0.709 1 96.12 132 ILE B CA 1
ATOM 3764 C C . ILE B 1 132 ? -26.969 8.102 -0.292 1 96.12 132 ILE B C 1
ATOM 3766 O O . ILE B 1 132 ? -26.859 7.777 0.894 1 96.12 132 ILE B O 1
ATOM 3770 N N . ASP B 1 133 ? -27.219 7.172 -1.256 1 86.31 133 ASP B N 1
ATOM 3771 C CA . ASP B 1 133 ? -27.531 5.793 -0.902 1 86.31 133 ASP B CA 1
ATOM 3772 C C . ASP B 1 133 ? -26.531 4.816 -1.501 1 86.31 133 ASP B C 1
ATOM 3774 O O . ASP B 1 133 ? -26.594 3.615 -1.236 1 86.31 133 ASP B O 1
ATOM 3778 N N . ALA B 1 134 ? -25.75 5.277 -2.373 1 80.94 134 ALA B N 1
ATOM 3779 C CA . ALA B 1 134 ? -24.844 4.324 -3.014 1 80.94 134 ALA B CA 1
ATOM 3780 C C . ALA B 1 134 ? -23.469 4.941 -3.24 1 80.94 134 ALA B C 1
ATOM 3782 O O . ALA B 1 134 ? -23.328 6.168 -3.305 1 80.94 134 ALA B O 1
ATOM 3783 N N . ASP B 1 135 ? -22.5 4.043 -3.168 1 81.12 135 ASP B N 1
ATOM 3784 C CA . ASP B 1 135 ? -21.156 4.41 -3.578 1 81.12 135 ASP B CA 1
ATOM 3785 C C . ASP B 1 135 ? -20.984 4.305 -5.09 1 81.12 135 ASP B C 1
ATOM 3787 O O . ASP B 1 135 ? -21.375 3.301 -5.695 1 81.12 135 ASP B O 1
ATOM 3791 N N . ASP B 1 136 ? -20.672 5.445 -5.691 1 88.44 136 ASP B N 1
ATOM 3792 C CA . ASP B 1 136 ? -20.406 5.48 -7.129 1 88.44 136 ASP B CA 1
ATOM 3793 C C . ASP B 1 136 ? -19.203 6.363 -7.445 1 88.44 136 ASP B C 1
ATOM 3795 O O . ASP B 1 136 ? -18.359 6.602 -6.578 1 88.44 136 ASP B O 1
ATOM 3799 N N . GLU B 1 137 ? -19.031 6.719 -8.672 1 90.44 137 GLU B N 1
ATOM 3800 C CA . GLU B 1 137 ? -17.812 7.402 -9.125 1 90.44 137 GLU B CA 1
ATOM 3801 C C . GLU B 1 137 ? -17.875 8.898 -8.82 1 90.44 137 GLU B C 1
ATOM 3803 O O . GLU B 1 137 ? -17 9.656 -9.227 1 90.44 137 GLU B O 1
ATOM 3808 N N . ARG B 1 138 ? -18.953 9.305 -8.062 1 96.75 138 ARG B N 1
ATOM 3809 C CA . ARG B 1 138 ? -19.109 10.711 -7.715 1 96.75 138 ARG B CA 1
ATOM 3810 C C . ARG B 1 138 ? -18.031 11.148 -6.715 1 96.75 138 ARG B C 1
ATOM 3812 O O . ARG B 1 138 ? -17.281 10.312 -6.207 1 96.75 138 ARG B O 1
ATOM 3819 N N . HIS B 1 139 ? -17.922 12.453 -6.512 1 98.25 139 HIS B N 1
ATOM 3820 C CA . HIS B 1 139 ? -16.984 13.07 -5.566 1 98.25 139 HIS B CA 1
ATOM 3821 C C . HIS B 1 139 ? -17.719 13.945 -4.562 1 98.25 139 HIS B C 1
ATOM 3823 O O . HIS B 1 139 ? -18.828 14.414 -4.836 1 98.25 139 HIS B O 1
ATOM 3829 N N . VAL B 1 140 ? -17.125 14.125 -3.453 1 98.81 140 VAL B N 1
ATOM 3830 C CA . VAL B 1 140 ? -17.578 15.07 -2.439 1 98.81 140 VAL B CA 1
ATOM 3831 C C . VAL B 1 140 ? -16.594 16.234 -2.359 1 98.81 140 VAL B C 1
ATOM 3833 O O . VAL B 1 140 ? -15.438 16.062 -1.957 1 98.81 140 VAL B O 1
ATOM 3836 N N . ALA B 1 141 ? -17.047 17.391 -2.738 1 98.88 141 ALA B N 1
ATOM 3837 C CA . ALA B 1 141 ? -16.234 18.609 -2.711 1 98.88 141 ALA B CA 1
ATOM 3838 C C . ALA B 1 141 ? -16.484 19.406 -1.439 1 98.88 141 ALA B C 1
ATOM 3840 O O . ALA B 1 141 ? -17.625 19.516 -0.982 1 98.88 141 ALA B O 1
ATOM 3841 N N . PHE B 1 142 ? -15.43 19.953 -0.919 1 98.94 142 PHE B N 1
ATOM 3842 C CA . PHE B 1 142 ? -15.477 20.781 0.278 1 98.94 142 PHE B CA 1
ATOM 3843 C C . PHE B 1 142 ? -15.07 22.219 -0.04 1 98.94 142 PHE B C 1
ATOM 3845 O O . PHE B 1 142 ? -14.188 22.453 -0.871 1 98.94 142 PHE B O 1
ATOM 3852 N N . GLU B 1 143 ? -15.695 23.109 0.599 1 98.75 143 GLU B N 1
ATOM 3853 C CA . GLU B 1 143 ? -15.312 24.516 0.583 1 98.75 143 GLU B CA 1
ATOM 3854 C C . GLU B 1 143 ? -15.156 25.062 2 1 98.75 143 GLU B C 1
ATOM 3856 O O . GLU B 1 143 ? -15.977 24.797 2.873 1 98.75 143 GLU B O 1
ATOM 3861 N N . SER B 1 144 ? -14.102 25.797 2.203 1 98.56 144 SER B N 1
ATOM 3862 C CA . SER B 1 144 ? -13.797 26.328 3.523 1 98.56 144 SER B CA 1
ATOM 3863 C C . SER B 1 144 ? -14.07 27.828 3.582 1 98.56 144 SER B C 1
ATOM 3865 O O . SER B 1 144 ? -14.312 28.469 2.555 1 98.56 144 SER B O 1
ATOM 3867 N N . HIS B 1 145 ? -14.07 28.406 4.781 1 98.31 145 HIS B N 1
ATOM 3868 C CA . HIS B 1 145 ? -14.312 29.828 5.004 1 98.31 145 HIS B CA 1
ATOM 3869 C C . HIS B 1 145 ? -13.055 30.641 4.742 1 98.31 145 HIS B C 1
ATOM 3871 O O . HIS B 1 145 ? -13.125 31.859 4.531 1 98.31 145 HIS B O 1
ATOM 3877 N N . ASP B 1 146 ? -11.852 29.984 4.828 1 97.31 146 ASP B N 1
ATOM 3878 C CA . ASP B 1 146 ? -10.625 30.734 4.562 1 97.31 146 ASP B CA 1
ATOM 3879 C C . ASP B 1 146 ? -10.422 30.938 3.064 1 97.31 146 ASP B C 1
ATOM 3881 O O . ASP B 1 146 ? -11.031 30.25 2.246 1 97.31 146 ASP B O 1
ATOM 3885 N N . ARG B 1 147 ? -9.641 31.906 2.783 1 96.38 147 ARG B N 1
ATOM 3886 C CA . ARG B 1 147 ? -9.281 32.219 1.406 1 96.38 147 ARG B CA 1
ATOM 3887 C C . ARG B 1 147 ? -7.785 32.031 1.176 1 96.38 147 ARG B C 1
ATOM 3889 O O . ARG B 1 147 ? -6.965 32.406 2.014 1 96.38 147 ARG B O 1
ATOM 3896 N N . ILE B 1 148 ? -7.465 31.438 0.068 1 95.19 148 ILE B N 1
ATOM 3897 C CA . ILE B 1 148 ? -6.074 31.172 -0.287 1 95.19 148 ILE B CA 1
ATOM 3898 C C . ILE B 1 148 ? -5.348 32.5 -0.544 1 95.19 148 ILE B C 1
ATOM 3900 O O . ILE B 1 148 ? -5.793 33.312 -1.359 1 95.19 148 ILE B O 1
ATOM 3904 N N . ALA B 1 149 ? -4.246 32.719 0.092 1 90.94 149 ALA B N 1
ATOM 3905 C CA . ALA B 1 149 ? -3.529 34 0.079 1 90.94 149 ALA B CA 1
ATOM 3906 C C . ALA B 1 149 ? -3.158 34.406 -1.345 1 90.94 149 ALA B C 1
ATOM 3908 O O . ALA B 1 149 ? -3.303 35.562 -1.724 1 90.94 149 ALA B O 1
ATOM 3909 N N . ASP B 1 150 ? -2.76 33.469 -2.244 1 84.81 150 ASP B N 1
ATOM 3910 C CA . ASP B 1 150 ? -2.24 33.781 -3.574 1 84.81 150 ASP B CA 1
ATOM 3911 C C . ASP B 1 150 ? -3.377 34.031 -4.559 1 84.81 150 ASP B C 1
ATOM 3913 O O . ASP B 1 150 ? -3.213 34.812 -5.508 1 84.81 150 ASP B O 1
ATOM 3917 N N . THR B 1 151 ? -4.562 33.469 -4.359 1 88.31 151 THR B N 1
ATOM 3918 C CA . THR B 1 151 ? -5.621 33.531 -5.359 1 88.31 151 THR B CA 1
ATOM 3919 C C . THR B 1 151 ? -6.855 34.25 -4.801 1 88.31 151 THR B C 1
ATOM 3921 O O . THR B 1 151 ? -7.758 34.625 -5.555 1 88.31 151 THR B O 1
ATOM 3924 N N . ASP B 1 152 ? -6.961 34.375 -3.586 1 91.56 152 ASP B N 1
ATOM 3925 C CA . ASP B 1 152 ? -8.102 34.969 -2.887 1 91.56 152 ASP B CA 1
ATOM 3926 C C . ASP B 1 152 ? -9.375 34.156 -3.178 1 91.56 152 ASP B C 1
ATOM 3928 O O . ASP B 1 152 ? -10.469 34.75 -3.26 1 91.56 152 ASP B O 1
ATOM 3932 N N . THR B 1 153 ? -9.227 33 -3.508 1 95.25 153 THR B N 1
ATOM 3933 C CA . THR B 1 153 ? -10.336 32.062 -3.641 1 95.25 153 THR B CA 1
ATOM 3934 C C . THR B 1 153 ? -10.5 31.219 -2.369 1 95.25 153 THR B C 1
ATOM 3936 O O . THR B 1 153 ? -9.523 30.984 -1.652 1 95.25 153 THR B O 1
ATOM 3939 N N . ARG B 1 154 ? -11.727 30.922 -2.074 1 97.19 154 ARG B N 1
ATOM 3940 C CA . ARG B 1 154 ? -11.938 30.047 -0.925 1 97.19 154 ARG B CA 1
ATOM 3941 C C . ARG B 1 154 ? -11.188 28.719 -1.099 1 97.19 154 ARG B C 1
ATOM 3943 O O . ARG B 1 154 ? -11.109 28.188 -2.207 1 97.19 154 ARG B O 1
ATOM 3950 N N . PHE B 1 155 ? -10.672 28.297 -0.028 1 97.88 155 PHE B N 1
ATOM 3951 C CA . PHE B 1 155 ? -10.016 27 -0.065 1 97.88 155 PHE B CA 1
ATOM 3952 C C . PHE B 1 155 ? -11.016 25.891 -0.391 1 97.88 155 PHE B C 1
ATOM 3954 O O . PHE B 1 155 ? -12.172 25.953 0.015 1 97.88 155 PHE B O 1
ATOM 3961 N N . GLY B 1 156 ? -10.531 24.891 -1.113 1 98.06 156 GLY B N 1
ATOM 3962 C CA . GLY B 1 156 ? -11.383 23.75 -1.423 1 98.06 156 GLY B CA 1
ATOM 3963 C C . GLY B 1 156 ? -10.594 22.531 -1.858 1 98.06 156 GLY B C 1
ATOM 3964 O O . GLY B 1 156 ? -9.508 22.656 -2.418 1 98.06 156 GLY B O 1
ATOM 3965 N N . ALA B 1 157 ? -11.164 21.359 -1.639 1 98.25 157 ALA B N 1
ATOM 3966 C CA . ALA B 1 157 ? -10.664 20.062 -2.053 1 98.25 157 ALA B CA 1
ATOM 3967 C C . ALA B 1 157 ? -11.805 19.062 -2.201 1 98.25 157 ALA B C 1
ATOM 3969 O O . ALA B 1 157 ? -12.961 19.375 -1.921 1 98.25 157 ALA B O 1
ATOM 3970 N N . SER B 1 158 ? -11.578 17.938 -2.736 1 98.69 158 SER B N 1
ATOM 3971 C CA . SER B 1 158 ? -12.602 16.906 -2.822 1 98.69 158 SER B CA 1
ATOM 3972 C C . SER B 1 158 ? -12.008 15.516 -2.602 1 98.69 158 SER B C 1
ATOM 3974 O O . SER B 1 158 ? -10.789 15.344 -2.654 1 98.69 158 SER B O 1
ATOM 3976 N N . ILE B 1 159 ? -12.805 14.586 -2.262 1 98.56 159 ILE B N 1
ATOM 3977 C CA . ILE B 1 159 ? -12.453 13.172 -2.135 1 98.56 159 ILE B CA 1
ATOM 3978 C C . ILE B 1 159 ? -13.492 12.312 -2.852 1 98.56 159 ILE B C 1
ATOM 3980 O O . ILE B 1 159 ? -14.625 12.758 -3.076 1 98.56 159 ILE B O 1
ATOM 3984 N N . PRO B 1 160 ? -13.094 11.109 -3.273 1 97.31 160 PRO B N 1
ATOM 3985 C CA . PRO B 1 160 ? -14.094 10.203 -3.844 1 97.31 160 PRO B CA 1
ATOM 3986 C C . PRO B 1 160 ? -15.25 9.922 -2.889 1 97.31 160 PRO B C 1
ATOM 3988 O O . PRO B 1 160 ? -15.039 9.82 -1.677 1 97.31 160 PRO B O 1
ATOM 3991 N N . LEU B 1 161 ? -16.422 9.766 -3.459 1 98.12 161 LEU B N 1
ATOM 3992 C CA . LEU B 1 161 ? -17.609 9.484 -2.65 1 98.12 161 LEU B CA 1
ATOM 3993 C C . LEU B 1 161 ? -17.391 8.25 -1.788 1 98.12 161 LEU B C 1
ATOM 3995 O O . LEU B 1 161 ? -17.812 8.211 -0.629 1 98.12 161 LEU B O 1
ATOM 3999 N N . ALA B 1 162 ? -16.734 7.23 -2.35 1 95.38 162 ALA B N 1
ATOM 4000 C CA . ALA B 1 162 ? -16.469 6.008 -1.603 1 95.38 162 ALA B CA 1
ATOM 4001 C C . ALA B 1 162 ? -15.703 6.305 -0.312 1 95.38 162 ALA B C 1
ATOM 4003 O O . ALA B 1 162 ? -16.016 5.746 0.742 1 95.38 162 ALA B O 1
ATOM 4004 N N . LYS B 1 163 ? -14.734 7.16 -0.384 1 96.88 163 LYS B N 1
ATOM 4005 C CA . LYS B 1 163 ? -13.961 7.52 0.803 1 96.88 163 LYS B CA 1
ATOM 4006 C C . LYS B 1 163 ? -14.789 8.383 1.754 1 96.88 163 LYS B C 1
ATOM 4008 O O . LYS B 1 163 ? -14.664 8.258 2.975 1 96.88 163 LYS B O 1
ATOM 4013 N N . ALA B 1 164 ? -15.586 9.227 1.201 1 98.5 164 ALA B N 1
ATOM 4014 C CA . ALA B 1 164 ? -16.453 10.062 2.021 1 98.5 164 ALA B CA 1
ATOM 4015 C C . ALA B 1 164 ? -17.422 9.203 2.848 1 98.5 164 ALA B C 1
ATOM 4017 O O . ALA B 1 164 ? -17.781 9.578 3.963 1 98.5 164 ALA B O 1
ATOM 4018 N N . LEU B 1 165 ? -17.797 8.094 2.332 1 97.81 165 LEU B N 1
ATOM 4019 C CA . LEU B 1 165 ? -18.766 7.223 2.982 1 97.81 165 LEU B CA 1
ATOM 4020 C C . LEU B 1 165 ? -18.078 6.258 3.938 1 97.81 165 LEU B C 1
ATOM 4022 O O . LEU B 1 165 ? -18.734 5.531 4.68 1 97.81 165 LEU B O 1
ATOM 4026 N N . ALA B 1 166 ? -16.766 6.234 3.891 1 95.88 166 ALA B N 1
ATOM 4027 C CA . ALA B 1 166 ? -16.031 5.352 4.793 1 95.88 166 ALA B CA 1
ATOM 4028 C C . ALA B 1 166 ? -16.281 5.723 6.25 1 95.88 166 ALA B C 1
ATOM 4030 O O . ALA B 1 166 ? -16.375 6.906 6.59 1 95.88 166 ALA B O 1
ATOM 4031 N N . PRO B 1 167 ? -16.281 4.75 7.137 1 95.81 167 PRO B N 1
ATOM 4032 C CA . PRO B 1 167 ? -16.703 5.008 8.516 1 95.81 167 PRO B CA 1
ATOM 4033 C C . PRO B 1 167 ? -15.711 5.883 9.281 1 95.81 167 PRO B C 1
ATOM 4035 O O . PRO B 1 167 ? -16.078 6.508 10.281 1 95.81 167 PRO B O 1
ATOM 4038 N N . GLU B 1 168 ? -14.484 5.926 8.828 1 97 168 GLU B N 1
ATOM 4039 C CA . GLU B 1 168 ? -13.477 6.668 9.578 1 97 168 GLU B CA 1
ATOM 4040 C C . GLU B 1 168 ? -13.461 8.141 9.172 1 97 168 GLU B C 1
ATOM 4042 O O . GLU B 1 168 ? -12.805 8.961 9.812 1 97 168 GLU B O 1
ATOM 4047 N N . THR B 1 169 ? -14.148 8.531 8.031 1 98.62 169 THR B N 1
ATOM 4048 C CA . THR B 1 169 ? -14.18 9.922 7.594 1 98.62 169 THR B CA 1
ATOM 4049 C C . THR B 1 169 ? -15.156 10.734 8.438 1 98.62 169 THR B C 1
ATOM 4051 O O . THR B 1 169 ? -16.328 10.398 8.531 1 98.62 169 THR B O 1
ATOM 4054 N N . LEU B 1 170 ? -14.648 11.938 8.977 1 98.88 170 LEU B N 1
ATOM 4055 C CA . LEU B 1 170 ? -15.438 12.641 9.977 1 98.88 170 LEU B CA 1
ATOM 4056 C C . LEU B 1 170 ? -15.617 14.109 9.602 1 98.88 170 LEU B C 1
ATOM 4058 O O . LEU B 1 170 ? -14.758 14.688 8.938 1 98.88 170 LEU B O 1
ATOM 4062 N N . LEU B 1 171 ? -16.734 14.594 10.031 1 98.94 171 LEU B N 1
ATOM 4063 C CA . LEU B 1 171 ? -16.828 16 10.383 1 98.94 171 LEU B CA 1
ATOM 4064 C C . LEU B 1 171 ? -16.5 16.219 11.859 1 98.94 171 LEU B C 1
ATOM 4066 O O . LEU B 1 171 ? -17.297 15.883 12.734 1 98.94 171 LEU B O 1
ATOM 4070 N N . ALA B 1 172 ? -15.367 16.766 12.109 1 98.94 172 ALA B N 1
ATOM 4071 C CA . ALA B 1 172 ? -14.852 16.797 13.469 1 98.94 172 ALA B CA 1
ATOM 4072 C C . ALA B 1 172 ? -15.016 18.172 14.094 1 98.94 172 ALA B C 1
ATOM 4074 O O . ALA B 1 172 ? -14.773 19.188 13.43 1 98.94 172 ALA B O 1
ATOM 4075 N N . PHE B 1 173 ? -15.43 18.234 15.367 1 98.75 173 PHE B N 1
ATOM 4076 C CA . PHE B 1 173 ? -15.547 19.484 16.094 1 98.75 173 PHE B CA 1
ATOM 4077 C C . PHE B 1 173 ? -14.688 19.469 17.359 1 98.75 173 PHE B C 1
ATOM 4079 O O . PHE B 1 173 ? -14.609 20.453 18.078 1 98.75 173 PHE B O 1
ATOM 4086 N N . ALA B 1 174 ? -13.977 18.359 17.594 1 98.75 174 ALA B N 1
ATOM 4087 C CA . ALA B 1 174 ? -13.117 18.25 18.766 1 98.75 174 ALA B CA 1
ATOM 4088 C C . ALA B 1 174 ? -11.859 17.453 18.469 1 98.75 174 ALA B C 1
ATOM 4090 O O . ALA B 1 174 ? -11.859 16.609 17.562 1 98.75 174 ALA B O 1
ATOM 4091 N N . MET B 1 175 ? -10.812 17.766 19.141 1 98.62 175 MET B N 1
ATOM 4092 C CA . MET B 1 175 ? -9.5 17.109 19.078 1 98.62 175 MET B CA 1
ATOM 4093 C C . MET B 1 175 ? -8.961 16.812 20.469 1 98.62 175 MET B C 1
ATOM 4095 O O . MET B 1 175 ? -8.828 17.719 21.297 1 98.62 175 MET B O 1
ATOM 4099 N N . ASN B 1 176 ? -8.688 15.516 20.688 1 98.44 176 ASN B N 1
ATOM 4100 C CA . ASN B 1 176 ? -8.164 15.078 21.984 1 98.44 176 ASN B CA 1
ATOM 4101 C C . ASN B 1 176 ? -9.086 15.492 23.125 1 98.44 176 ASN B C 1
ATOM 4103 O O . ASN B 1 176 ? -8.617 15.953 24.172 1 98.44 176 ASN B O 1
ATOM 4107 N N . GLY B 1 177 ? -10.305 15.438 22.891 1 97.88 177 GLY B N 1
ATOM 4108 C CA . GLY B 1 177 ? -11.289 15.688 23.938 1 97.88 177 GLY B CA 1
ATOM 4109 C C . GLY B 1 177 ? -11.609 17.156 24.109 1 97.88 177 GLY B C 1
ATOM 4110 O O . GLY B 1 177 ? -12.469 17.516 24.922 1 97.88 177 GLY B O 1
ATOM 4111 N N . GLU B 1 178 ? -10.961 18 23.391 1 97.69 178 GLU B N 1
ATOM 4112 C CA . GLU B 1 178 ? -11.18 19.453 23.453 1 97.69 178 GLU B CA 1
ATOM 4113 C C . GLU B 1 178 ? -11.734 19.984 22.141 1 97.69 178 GLU B C 1
ATOM 4115 O O . GLU B 1 178 ? -11.445 19.438 21.062 1 97.69 178 GLU B O 1
ATOM 4120 N N . PRO B 1 179 ? -12.5 21.156 22.281 1 97.38 179 PRO B N 1
ATOM 4121 C CA . PRO B 1 179 ? -12.906 21.781 21.016 1 97.38 179 PRO B CA 1
ATOM 4122 C C . PRO B 1 179 ? -11.719 22.141 20.125 1 97.38 179 PRO B C 1
ATOM 4124 O O . PRO B 1 179 ? -10.648 22.469 20.641 1 97.38 179 PRO B O 1
ATOM 4127 N N . LEU B 1 180 ? -11.93 22.062 18.875 1 98.31 180 LEU B N 1
ATOM 4128 C CA . LEU B 1 180 ? -10.875 22.469 17.953 1 98.31 180 LEU B CA 1
ATOM 4129 C C . LEU B 1 180 ? -10.398 23.891 18.234 1 98.31 180 LEU B C 1
ATOM 4131 O O . LEU B 1 180 ? -11.211 24.781 18.438 1 98.31 180 LEU B O 1
ATOM 4135 N N . ALA B 1 181 ? -9.109 24.062 18.266 1 97.06 181 ALA B N 1
ATOM 4136 C CA . ALA B 1 181 ? -8.555 25.406 18.297 1 97.06 181 ALA B CA 1
ATOM 4137 C C . ALA B 1 181 ? -8.773 26.125 16.969 1 97.06 181 ALA B C 1
ATOM 4139 O O . ALA B 1 181 ? -8.984 25.469 15.938 1 97.06 181 ALA B O 1
ATOM 4140 N N . PRO B 1 182 ? -8.703 27.469 16.938 1 96.81 182 PRO B N 1
ATOM 4141 C CA . PRO B 1 182 ? -8.906 28.203 15.688 1 96.81 182 PRO B CA 1
ATOM 4142 C C . PRO B 1 182 ? -7.973 27.75 14.57 1 96.81 182 PRO B C 1
ATOM 4144 O O . PRO B 1 182 ? -8.414 27.547 13.43 1 96.81 182 PRO B O 1
ATOM 4147 N N . GLU B 1 183 ? -6.715 27.5 14.828 1 96.44 183 GLU B N 1
ATOM 4148 C CA . GLU B 1 183 ? -5.746 27.141 13.797 1 96.44 183 GLU B CA 1
ATOM 4149 C C . GLU B 1 183 ? -5.961 25.703 13.305 1 96.44 183 GLU B C 1
ATOM 4151 O O . GLU B 1 183 ? -5.41 25.312 12.281 1 96.44 183 GLU B O 1
ATOM 4156 N N . HIS B 1 184 ? -6.766 24.906 14.016 1 98.25 184 HIS B N 1
ATOM 4157 C CA . HIS B 1 184 ? -7 23.516 13.633 1 98.25 184 HIS B CA 1
ATOM 4158 C C . HIS B 1 184 ? -8.398 23.344 13.047 1 98.25 184 HIS B C 1
ATOM 4160 O O . HIS B 1 184 ? -8.852 22.203 12.859 1 98.25 184 HIS B O 1
ATOM 4166 N N . GLY B 1 185 ? -9.094 24.406 12.867 1 98.31 185 GLY B N 1
ATOM 4167 C CA . GLY B 1 185 ? -10.273 24.312 12.016 1 98.31 185 GLY B CA 1
ATOM 4168 C C . GLY B 1 185 ? -11.57 24.516 12.773 1 98.31 185 GLY B C 1
ATOM 4169 O O . GLY B 1 185 ? -12.633 24.078 12.336 1 98.31 185 GLY B O 1
ATOM 4170 N N . HIS B 1 186 ? -11.516 25.172 13.969 1 98.19 186 HIS B N 1
ATOM 4171 C CA . HIS B 1 186 ? -12.734 25.531 14.68 1 98.19 186 HIS B CA 1
ATOM 4172 C C . HIS B 1 186 ? -13.711 26.266 13.766 1 98.19 186 HIS B C 1
ATOM 4174 O O . HIS B 1 186 ? -13.312 27.156 13.008 1 98.19 186 HIS B O 1
ATOM 4180 N N . PRO B 1 187 ? -14.984 25.969 13.82 1 98.56 187 PRO B N 1
ATOM 4181 C CA . PRO B 1 187 ? -15.617 25.031 14.75 1 98.56 187 PRO B CA 1
ATOM 4182 C C . PRO B 1 187 ? -15.766 23.625 14.164 1 98.56 187 PRO B C 1
ATOM 4184 O O . PRO B 1 187 ? -16.109 22.688 14.883 1 98.56 187 PRO B O 1
ATOM 4187 N N . LEU B 1 188 ? -15.508 23.484 12.828 1 98.88 188 LEU B N 1
ATOM 4188 C CA . LEU B 1 188 ? -15.727 22.203 12.164 1 98.88 188 LEU B CA 1
ATOM 4189 C C . LEU B 1 188 ? -14.703 22 11.047 1 98.88 188 LEU B C 1
ATOM 4191 O O . LEU B 1 188 ? -14.422 22.922 10.281 1 98.88 188 LEU B O 1
ATOM 4195 N N . ARG B 1 189 ? -14.164 20.812 11 1 98.88 189 ARG B N 1
ATOM 4196 C CA . ARG B 1 189 ? -13.289 20.453 9.891 1 98.88 189 ARG B CA 1
ATOM 4197 C C . ARG B 1 189 ? -13.594 19.031 9.398 1 98.88 189 ARG B C 1
ATOM 4199 O O . ARG B 1 189 ? -14.289 18.266 10.078 1 98.88 189 ARG B O 1
ATOM 4206 N N . VAL B 1 190 ? -13.102 18.734 8.242 1 98.94 190 VAL B N 1
ATOM 4207 C CA . VAL B 1 190 ? -13.125 17.359 7.742 1 98.94 190 VAL B CA 1
ATOM 4208 C C . VAL B 1 190 ? -11.875 16.625 8.211 1 98.94 190 VAL B C 1
ATOM 4210 O O . VAL B 1 190 ? -10.797 17.203 8.305 1 98.94 190 VAL B O 1
ATOM 4213 N N . VAL B 1 191 ? -11.961 15.383 8.602 1 98.94 191 VAL B N 1
ATOM 4214 C CA . VAL B 1 191 ? -10.844 14.492 8.883 1 98.94 191 VAL B CA 1
ATOM 4215 C C . VAL B 1 191 ? -10.953 13.234 8.016 1 98.94 191 VAL B C 1
ATOM 4217 O O . VAL B 1 191 ? -11.93 12.484 8.125 1 98.94 191 VAL B O 1
ATOM 4220 N N . VAL B 1 192 ? -10.008 13.07 7.172 1 98.75 192 VAL B N 1
ATOM 4221 C CA . VAL B 1 192 ? -9.992 11.953 6.234 1 98.75 192 VAL B CA 1
ATOM 4222 C C . VAL B 1 192 ? -8.805 11.047 6.527 1 98.75 192 VAL B C 1
ATOM 4224 O O . VAL B 1 192 ? -7.785 11.102 5.832 1 98.75 192 VAL B O 1
ATOM 4227 N N . PRO B 1 193 ? -8.906 10.133 7.5 1 98.12 193 PRO B N 1
ATOM 4228 C CA . PRO B 1 193 ? -7.785 9.273 7.879 1 98.12 193 PRO B CA 1
ATOM 4229 C C . PRO B 1 193 ? -7.188 8.523 6.691 1 98.12 193 PRO B C 1
ATOM 4231 O O . PRO B 1 193 ? -7.926 7.996 5.852 1 98.12 193 PRO B O 1
ATOM 4234 N N . GLY B 1 194 ? -5.852 8.508 6.613 1 96.75 194 GLY B N 1
ATOM 4235 C CA . GLY B 1 194 ? -5.145 7.824 5.539 1 96.75 194 GLY B CA 1
ATOM 4236 C C . GLY B 1 194 ? -4.77 8.742 4.395 1 96.75 194 GLY B C 1
ATOM 4237 O O . GLY B 1 194 ? -3.846 8.445 3.631 1 96.75 194 GLY B O 1
ATOM 4238 N N . PHE B 1 195 ? -5.488 9.805 4.184 1 98.25 195 PHE B N 1
ATOM 4239 C CA . PHE B 1 195 ? -5.23 10.766 3.111 1 98.25 195 PHE B CA 1
ATOM 4240 C C . PHE B 1 195 ? -4.34 11.898 3.602 1 98.25 195 PHE B C 1
ATOM 4242 O O . PHE B 1 195 ? -4.199 12.109 4.809 1 98.25 195 PHE B O 1
ATOM 4249 N N . ALA B 1 196 ? -3.703 12.586 2.66 1 98.31 196 ALA B N 1
ATOM 4250 C CA . ALA B 1 196 ? -2.928 13.781 2.977 1 98.31 196 ALA B CA 1
ATOM 4251 C C . ALA B 1 196 ? -3.801 14.844 3.645 1 98.31 196 ALA B C 1
ATOM 4253 O O . ALA B 1 196 ? -4.996 14.938 3.357 1 98.31 196 ALA B O 1
ATOM 4254 N N . GLY B 1 197 ? -3.172 15.672 4.484 1 98.44 197 GLY B N 1
ATOM 4255 C CA . GLY B 1 197 ? -3.885 16.688 5.23 1 98.44 197 GLY B CA 1
ATOM 4256 C C . GLY B 1 197 ? -4.688 17.625 4.348 1 98.44 197 GLY B C 1
ATOM 4257 O O . GLY B 1 197 ? -5.734 18.141 4.758 1 98.44 197 GLY B O 1
ATOM 4258 N N . ILE B 1 198 ? -4.25 17.812 3.096 1 98.5 198 ILE B N 1
ATOM 4259 C CA . ILE B 1 198 ? -4.906 18.719 2.168 1 98.5 198 ILE B CA 1
ATOM 4260 C C . ILE B 1 198 ? -6.328 18.234 1.883 1 98.5 198 ILE B C 1
ATOM 4262 O O . ILE B 1 198 ? -7.191 19.031 1.499 1 98.5 198 ILE B O 1
ATOM 4266 N N . ARG B 1 199 ? -6.629 16.984 2.135 1 98.62 199 ARG B N 1
ATOM 4267 C CA . ARG B 1 199 ? -7.945 16.406 1.874 1 98.62 199 ARG B CA 1
ATOM 4268 C C . ARG B 1 199 ? -8.859 16.578 3.084 1 98.62 199 ARG B C 1
ATOM 4270 O O . ARG B 1 199 ? -10.016 16.141 3.057 1 98.62 199 ARG B O 1
ATOM 4277 N N . SER B 1 200 ? -8.359 17.141 4.105 1 98.75 200 SER B N 1
ATOM 4278 C CA . SER B 1 200 ? -9.078 17.375 5.352 1 98.75 200 SER B CA 1
ATOM 4279 C C . SER B 1 200 ? -9.258 18.875 5.609 1 98.75 200 SER B C 1
ATOM 4281 O O . SER B 1 200 ? -8.703 19.406 6.574 1 98.75 200 SER B O 1
ATOM 4283 N N . PRO B 1 201 ? -10.07 19.484 4.848 1 98.69 201 PRO B N 1
ATOM 4284 C CA . PRO B 1 201 ? -10.188 20.938 4.957 1 98.69 201 PRO B CA 1
ATOM 4285 C C . PRO B 1 201 ? -10.633 21.391 6.348 1 98.69 201 PRO B C 1
ATOM 4287 O O . PRO B 1 201 ? -11.477 20.75 6.969 1 98.69 201 PRO B O 1
ATOM 4290 N N . LYS B 1 202 ? -10.062 22.484 6.762 1 98.56 202 LYS B N 1
ATOM 4291 C CA . LYS B 1 202 ? -10.422 23.188 7.988 1 98.56 202 LYS B CA 1
ATOM 4292 C C . LYS B 1 202 ? -11.516 24.219 7.723 1 98.56 202 LYS B C 1
ATOM 4294 O O . LYS B 1 202 ? -11.742 24.625 6.574 1 98.56 202 LYS B O 1
ATOM 4299 N N . TRP B 1 203 ? -12.18 24.672 8.797 1 98.69 203 TRP B N 1
ATOM 4300 C CA . TRP B 1 203 ? -13.148 25.766 8.75 1 98.69 203 TRP B CA 1
ATOM 4301 C C . TRP B 1 203 ? -14.211 25.516 7.68 1 98.69 203 TRP B C 1
ATOM 4303 O O . TRP B 1 203 ? -14.461 26.375 6.836 1 98.69 203 TRP B O 1
ATOM 4313 N N . LEU B 1 204 ? -14.797 24.359 7.742 1 98.88 204 LEU B N 1
ATOM 4314 C CA . LEU B 1 204 ? -15.656 23.859 6.676 1 98.88 204 LEU B CA 1
ATOM 4315 C C . LEU B 1 204 ? -16.891 24.734 6.512 1 98.88 204 LEU B C 1
ATOM 4317 O O . LEU B 1 204 ? -17.531 25.109 7.496 1 98.88 204 LEU B O 1
ATOM 4321 N N . ALA B 1 205 ? -17.188 25.094 5.262 1 98.81 205 ALA B N 1
ATOM 4322 C CA . ALA B 1 205 ? -18.359 25.938 4.965 1 98.81 205 ALA B CA 1
ATOM 4323 C C . ALA B 1 205 ? -19.406 25.156 4.195 1 98.81 205 ALA B C 1
ATOM 4325 O O . ALA B 1 205 ? -20.609 25.391 4.367 1 98.81 205 ALA B O 1
ATOM 4326 N N . ARG B 1 206 ? -18.906 24.281 3.342 1 98.88 206 ARG B N 1
ATOM 4327 C CA . ARG B 1 206 ? -19.828 23.656 2.398 1 98.88 206 ARG B CA 1
ATOM 4328 C C . ARG B 1 206 ? -19.328 22.281 1.978 1 98.88 206 ARG B C 1
ATOM 4330 O O . ARG B 1 206 ? -18.125 22.078 1.821 1 98.88 206 ARG B O 1
ATOM 4337 N N . ILE B 1 207 ? -20.266 21.375 1.843 1 98.88 207 ILE B N 1
ATOM 4338 C CA . ILE B 1 207 ? -20.062 20.047 1.248 1 98.88 207 ILE B CA 1
ATOM 4339 C C . ILE B 1 207 ? -20.953 19.906 0.016 1 98.88 207 ILE B C 1
ATOM 4341 O O . ILE B 1 207 ? -22.172 20.078 0.095 1 98.88 207 ILE B O 1
ATOM 4345 N N . SER B 1 208 ? -20.375 19.594 -1.098 1 98.81 208 SER B N 1
ATOM 4346 C CA . SER B 1 208 ? -21.156 19.438 -2.326 1 98.81 208 SER B CA 1
ATOM 4347 C C . SER B 1 208 ? -20.844 18.125 -3.02 1 98.81 208 SER B C 1
ATOM 4349 O O . SER B 1 208 ? -19.688 17.844 -3.367 1 98.81 208 SER B O 1
ATOM 4351 N N . VAL B 1 209 ? -21.859 17.266 -3.209 1 98.56 209 VAL B N 1
ATOM 4352 C CA . VAL B 1 209 ? -21.688 16.047 -3.992 1 98.56 209 VAL B CA 1
ATOM 4353 C C . VAL B 1 209 ? -21.734 16.375 -5.484 1 98.56 209 VAL B C 1
ATOM 4355 O O . VAL B 1 209 ? -22.641 17.078 -5.941 1 98.56 209 VAL B O 1
ATOM 4358 N N . GLN B 1 210 ? -20.734 15.938 -6.188 1 97.94 210 GLN B N 1
ATOM 4359 C CA . GLN B 1 210 ? -20.656 16.297 -7.602 1 97.94 210 GLN B CA 1
ATOM 4360 C C . GLN B 1 210 ? -20.094 15.141 -8.43 1 97.94 210 GLN B C 1
ATOM 4362 O O . GLN B 1 210 ? -19.562 14.172 -7.875 1 97.94 210 GLN B O 1
ATOM 4367 N N . ASP B 1 211 ? -20.172 15.164 -9.82 1 96.94 211 ASP B N 1
ATOM 4368 C CA . ASP B 1 211 ? -19.859 14.047 -10.703 1 96.94 211 ASP B CA 1
ATOM 4369 C C . ASP B 1 211 ? -18.375 14.008 -11.031 1 96.94 211 ASP B C 1
ATOM 4371 O O . ASP B 1 211 ? -17.891 13.047 -11.633 1 96.94 211 ASP B O 1
ATOM 4375 N N . ARG B 1 212 ? -17.625 15.078 -10.656 1 96.81 212 ARG B N 1
ATOM 4376 C CA . ARG B 1 212 ? -16.188 15.172 -10.914 1 96.81 212 ARG B CA 1
ATOM 4377 C C . ARG B 1 212 ? -15.453 15.805 -9.734 1 96.81 212 ARG B C 1
ATOM 4379 O O . ARG B 1 212 ? -16.078 16.375 -8.844 1 96.81 212 ARG B O 1
ATOM 4386 N N . PRO B 1 213 ? -14.141 15.711 -9.625 1 97.62 213 PRO B N 1
ATOM 4387 C CA . PRO B 1 213 ? -13.406 16.375 -8.547 1 97.62 213 PRO B CA 1
ATOM 4388 C C . PRO B 1 213 ? -13.57 17.891 -8.562 1 97.62 213 PRO B C 1
ATOM 4390 O O . PRO B 1 213 ? -13.922 18.469 -9.594 1 97.62 213 PRO B O 1
ATOM 4393 N N . SER B 1 214 ? -13.312 18.5 -7.434 1 97.94 214 SER B N 1
ATOM 4394 C CA . SER B 1 214 ? -13.398 19.953 -7.289 1 97.94 214 SER B CA 1
ATOM 4395 C C . SER B 1 214 ? -12.508 20.656 -8.297 1 97.94 214 SER B C 1
ATOM 4397 O O . SER B 1 214 ? -11.398 20.203 -8.586 1 97.94 214 SER B O 1
ATOM 4399 N N . ASP B 1 215 ? -12.977 21.812 -8.766 1 96.44 215 ASP B N 1
ATOM 4400 C CA . ASP B 1 215 ? -12.188 22.656 -9.664 1 96.44 215 ASP B CA 1
ATOM 4401 C C . ASP B 1 215 ? -11.32 23.641 -8.883 1 96.44 215 ASP B C 1
ATOM 4403 O O . ASP B 1 215 ? -10.688 24.516 -9.469 1 96.44 215 ASP B O 1
ATOM 4407 N N . ASN B 1 216 ? -11.406 23.578 -7.543 1 97.19 216 ASN B N 1
ATOM 4408 C CA . ASN B 1 216 ? -10.57 24.453 -6.738 1 97.19 216 ASN B CA 1
ATOM 4409 C C . ASN B 1 216 ? -9.094 24.328 -7.129 1 97.19 216 ASN B C 1
ATOM 4411 O O . ASN B 1 216 ? -8.602 23.234 -7.363 1 97.19 216 ASN B O 1
ATOM 4415 N N . PRO B 1 217 ? -8.398 25.406 -7.141 1 95.56 217 PRO B N 1
ATOM 4416 C CA . PRO B 1 217 ? -6.992 25.344 -7.555 1 95.56 217 PRO B CA 1
ATOM 4417 C C . PRO B 1 217 ? -6.164 24.391 -6.695 1 95.56 217 PRO B C 1
ATOM 4419 O O . PRO B 1 217 ? -5.211 23.781 -7.188 1 95.56 217 PRO B O 1
ATOM 4422 N N . MET B 1 218 ? -6.473 24.172 -5.453 1 95.94 218 MET B N 1
ATOM 4423 C CA . MET B 1 218 ? -5.738 23.266 -4.574 1 95.94 218 MET B CA 1
ATOM 4424 C C . MET B 1 218 ? -6.004 21.812 -4.957 1 95.94 218 MET B C 1
ATOM 4426 O O . MET B 1 218 ? -5.273 20.922 -4.535 1 95.94 218 MET B O 1
ATOM 4430 N N . GLN B 1 219 ? -7.055 21.594 -5.695 1 96.31 219 GLN B N 1
ATOM 4431 C CA . GLN B 1 219 ? -7.441 20.281 -6.184 1 96.31 219 GLN B CA 1
ATOM 4432 C C . GLN B 1 219 ? -7.023 20.078 -7.637 1 96.31 219 GLN B C 1
ATOM 4434 O O . GLN B 1 219 ? -6.363 19.094 -7.973 1 96.31 219 GLN B O 1
ATOM 4439 N N . ALA B 1 220 ? -7.336 21.016 -8.461 1 95.94 220 ALA B N 1
ATOM 4440 C CA . ALA B 1 220 ? -7.191 20.875 -9.906 1 95.94 220 ALA B CA 1
ATOM 4441 C C . ALA B 1 220 ? -5.758 21.172 -10.344 1 95.94 220 ALA B C 1
ATOM 4443 O O . ALA B 1 220 ? -5.266 20.562 -11.305 1 95.94 220 ALA B O 1
ATOM 4444 N N . ASP B 1 221 ? -5.055 22.031 -9.609 1 94.44 221 ASP B N 1
ATOM 4445 C CA . ASP B 1 221 ? -3.764 22.5 -10.102 1 94.44 221 ASP B CA 1
ATOM 4446 C C . ASP B 1 221 ? -2.631 22.062 -9.172 1 94.44 221 ASP B C 1
ATOM 4448 O O . ASP B 1 221 ? -1.54 21.734 -9.633 1 94.44 221 ASP B O 1
ATOM 4452 N N . ASP B 1 222 ? -2.857 22.141 -7.93 1 94.75 222 ASP B N 1
ATOM 4453 C CA . ASP B 1 222 ? -1.814 21.859 -6.945 1 94.75 222 ASP B CA 1
ATOM 4454 C C . ASP B 1 222 ? -2.035 20.5 -6.281 1 94.75 222 ASP B C 1
ATOM 4456 O O . ASP B 1 222 ? -3.023 19.828 -6.562 1 94.75 222 ASP B O 1
ATOM 4460 N N . TYR B 1 223 ? -1.025 20.078 -5.477 1 97.06 223 TYR B N 1
ATOM 4461 C CA . TYR B 1 223 ? -1.073 18.797 -4.773 1 97.06 223 TYR B CA 1
ATOM 4462 C C . TYR B 1 223 ? -1.176 17.641 -5.758 1 97.06 223 TYR B C 1
ATOM 4464 O O . TYR B 1 223 ? -2.033 16.766 -5.609 1 97.06 223 TYR B O 1
ATOM 4472 N N . LYS B 1 224 ? -0.396 17.75 -6.727 1 96.62 224 LYS B N 1
ATOM 4473 C CA . LYS B 1 224 ? -0.156 16.719 -7.738 1 96.62 224 LYS B CA 1
ATOM 4474 C C . LYS B 1 224 ? 1.274 16.188 -7.66 1 96.62 224 LYS B C 1
ATOM 4476 O O . LYS B 1 224 ? 2.213 16.969 -7.441 1 96.62 224 LYS B O 1
ATOM 4481 N N . LEU B 1 225 ? 1.421 14.922 -7.75 1 96.44 225 LEU B N 1
ATOM 4482 C CA . LEU B 1 225 ? 2.748 14.328 -7.844 1 96.44 225 LEU B CA 1
ATOM 4483 C C . LEU B 1 225 ? 3.197 14.219 -9.297 1 96.44 225 LEU B C 1
ATOM 4485 O O . LEU B 1 225 ? 2.502 13.625 -10.125 1 96.44 225 LEU B O 1
ATOM 4489 N N . PHE B 1 226 ? 4.336 14.773 -9.625 1 94.81 226 PHE B N 1
ATOM 4490 C CA . PHE B 1 226 ? 4.91 14.766 -10.969 1 94.81 226 PHE B CA 1
ATOM 4491 C C . PHE B 1 226 ? 6.199 13.953 -11 1 94.81 226 PHE B C 1
ATOM 4493 O O . PHE B 1 226 ? 6.844 13.766 -9.961 1 94.81 226 PHE B O 1
ATOM 4500 N N . PRO B 1 227 ? 6.574 13.477 -12.18 1 92 227 PRO B N 1
ATOM 4501 C CA . PRO B 1 227 ? 7.895 12.852 -12.312 1 92 227 PRO B CA 1
ATOM 4502 C C . PRO B 1 227 ? 9.039 13.844 -12.133 1 92 227 PRO B C 1
ATOM 4504 O O . PRO B 1 227 ? 8.82 15.055 -12.164 1 92 227 PRO B O 1
ATOM 4507 N N . PRO B 1 228 ? 10.219 13.328 -11.922 1 89.81 228 PRO B N 1
ATOM 4508 C CA . PRO B 1 228 ? 11.336 14.203 -11.562 1 89.81 228 PRO B CA 1
ATOM 4509 C C . PRO B 1 228 ? 11.766 15.117 -12.711 1 89.81 228 PRO B C 1
ATOM 4511 O O . PRO B 1 228 ? 12.453 16.109 -12.484 1 89.81 228 PRO B O 1
ATOM 4514 N N . ASN B 1 229 ? 11.391 14.789 -13.93 1 89.5 229 ASN B N 1
ATOM 4515 C CA . ASN B 1 229 ? 11.805 15.617 -15.062 1 89.5 229 ASN B CA 1
ATOM 4516 C C . ASN B 1 229 ? 10.836 16.781 -15.289 1 89.5 229 ASN B C 1
ATOM 4518 O O . ASN B 1 229 ? 11.094 17.656 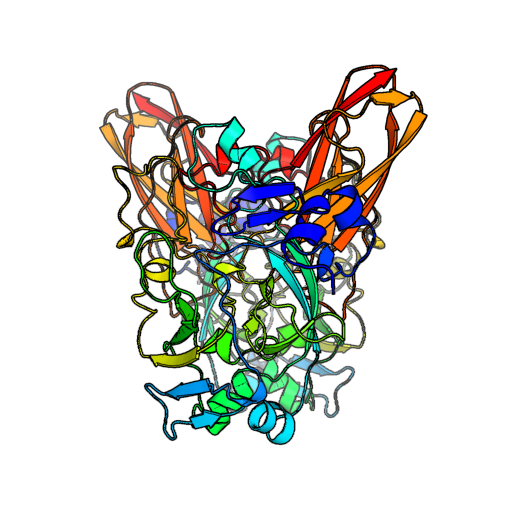-16.109 1 89.5 229 ASN B O 1
ATOM 4522 N N . VAL B 1 230 ? 9.742 16.75 -14.578 1 93.12 230 VAL B N 1
ATOM 4523 C CA . VAL B 1 230 ? 8.766 17.828 -14.672 1 93.12 230 VAL B CA 1
ATOM 4524 C C . VAL B 1 230 ? 9.148 18.953 -13.719 1 93.12 230 VAL B C 1
ATOM 4526 O O . VAL B 1 230 ? 9.523 18.703 -12.57 1 93.12 230 VAL B O 1
ATOM 4529 N N . THR B 1 231 ? 9.109 20.203 -14.203 1 92.06 231 THR B N 1
ATOM 4530 C CA . THR B 1 231 ? 9.43 21.391 -13.43 1 92.06 231 THR B CA 1
ATOM 4531 C C . THR B 1 231 ? 8.227 22.328 -13.352 1 92.06 231 THR B C 1
ATOM 4533 O O . THR B 1 231 ? 7.184 22.062 -13.953 1 92.06 231 THR B O 1
ATOM 4536 N N . ALA B 1 232 ? 8.422 23.406 -12.547 1 91.25 232 ALA B N 1
ATOM 4537 C CA . ALA B 1 232 ? 7.363 24.406 -12.453 1 91.25 232 ALA B CA 1
ATOM 4538 C C . ALA B 1 232 ? 7.008 24.953 -13.828 1 91.25 232 ALA B C 1
ATOM 4540 O O . ALA B 1 232 ? 5.848 25.281 -14.094 1 91.25 232 ALA B O 1
ATOM 4541 N N . GLY B 1 233 ? 8 25.062 -14.719 1 93.44 233 GLY B N 1
ATOM 4542 C CA . GLY B 1 233 ? 7.809 25.641 -16.031 1 93.44 233 GLY B CA 1
ATOM 4543 C C . GLY B 1 233 ? 7.168 24.688 -17.031 1 93.44 233 GLY B C 1
ATOM 4544 O O . GLY B 1 233 ? 6.621 25.125 -18.047 1 93.44 233 GLY B O 1
ATOM 4545 N N . THR B 1 234 ? 7.176 23.375 -16.719 1 94.62 234 THR B N 1
ATOM 4546 C CA . THR B 1 234 ? 6.719 22.422 -17.719 1 94.62 234 THR B CA 1
ATOM 4547 C C . THR B 1 234 ? 5.516 21.625 -17.203 1 94.62 234 THR B C 1
ATOM 4549 O O . THR B 1 234 ? 4.902 20.859 -17.938 1 94.62 234 THR B O 1
ATOM 4552 N N . ALA B 1 235 ? 5.191 21.906 -15.961 1 94.25 235 ALA B N 1
ATOM 4553 C CA . ALA B 1 235 ? 4.137 21.109 -15.32 1 94.25 235 ALA B CA 1
ATOM 4554 C C . ALA B 1 235 ? 2.783 21.375 -15.977 1 94.25 235 ALA B C 1
ATOM 4556 O O . ALA B 1 235 ? 2.418 22.531 -16.219 1 94.25 235 ALA B O 1
ATOM 4557 N N . ASP B 1 236 ? 2.094 20.312 -16.297 1 95.44 236 ASP B N 1
ATOM 4558 C CA . ASP B 1 236 ? 0.688 20.297 -16.688 1 95.44 236 ASP B CA 1
ATOM 4559 C C . ASP B 1 236 ? -0.156 19.516 -15.672 1 95.44 236 ASP B C 1
ATOM 4561 O O . ASP B 1 236 ? -0.095 18.297 -15.609 1 95.44 236 ASP B O 1
ATOM 4565 N N . PRO B 1 237 ? -0.974 20.25 -14.906 1 93.56 237 PRO B N 1
ATOM 4566 C CA . PRO B 1 237 ? -1.732 19.609 -13.828 1 93.56 237 PRO B CA 1
ATOM 4567 C C . PRO B 1 237 ? -2.568 18.422 -14.312 1 93.56 237 PRO B C 1
ATOM 4569 O O . PRO B 1 237 ? -2.807 17.484 -13.562 1 93.56 237 PRO B O 1
ATOM 4572 N N . ALA B 1 238 ? -2.959 18.438 -15.547 1 91 238 ALA B N 1
ATOM 4573 C CA . ALA B 1 238 ? -3.775 17.359 -16.109 1 91 238 ALA B CA 1
ATOM 4574 C C . ALA B 1 238 ? -3.006 16.047 -16.141 1 91 238 ALA B C 1
ATOM 4576 O O . ALA B 1 238 ? -3.607 14.969 -16.203 1 91 238 ALA B O 1
ATOM 4577 N N . HIS B 1 239 ? -1.703 16.125 -16.031 1 90.5 239 HIS B N 1
ATOM 4578 C CA . HIS B 1 239 ? -0.883 14.922 -16.141 1 90.5 239 HIS B CA 1
ATOM 4579 C C . HIS B 1 239 ? -0.248 14.562 -14.797 1 90.5 239 HIS B C 1
ATOM 4581 O O . HIS B 1 239 ? 0.552 13.633 -14.711 1 90.5 239 HIS B O 1
ATOM 4587 N N . GLY B 1 240 ? -0.567 15.344 -13.805 1 93.44 240 GLY B N 1
ATOM 4588 C CA . GLY B 1 240 ? -0.082 15.023 -12.469 1 93.44 240 GLY B CA 1
ATOM 4589 C C . GLY B 1 240 ? -0.987 14.062 -11.719 1 93.44 240 GLY B C 1
ATOM 4590 O O . GLY B 1 240 ? -2.211 14.117 -11.859 1 93.44 240 GLY B O 1
ATOM 4591 N N . MET B 1 241 ? -0.388 13.234 -10.93 1 94.06 241 MET B N 1
ATOM 4592 C CA . MET B 1 241 ? -1.168 12.336 -10.078 1 94.06 241 MET B CA 1
ATOM 4593 C C . MET B 1 241 ? -1.751 13.078 -8.883 1 94.06 241 MET B C 1
ATOM 4595 O O . MET B 1 241 ? -1.01 13.648 -8.086 1 94.06 241 MET B O 1
ATOM 4599 N N . THR B 1 242 ? -3.082 13.047 -8.781 1 96.38 242 THR B N 1
ATOM 4600 C CA . THR B 1 242 ? -3.709 13.688 -7.633 1 96.38 242 THR B CA 1
ATOM 4601 C C . THR B 1 242 ? -3.293 13.008 -6.336 1 96.38 242 THR B C 1
ATOM 4603 O O . THR B 1 242 ? -3.4 11.789 -6.207 1 96.38 242 THR B O 1
ATOM 4606 N N . ILE B 1 243 ? -2.785 13.789 -5.367 1 97.75 243 ILE B N 1
ATOM 4607 C CA . ILE B 1 243 ? -2.334 13.25 -4.09 1 97.75 243 ILE B CA 1
ATOM 4608 C C . ILE B 1 243 ? -3.531 13.047 -3.162 1 97.75 243 ILE B C 1
ATOM 4610 O O . ILE B 1 243 ? -4.215 14.008 -2.803 1 97.75 243 ILE B O 1
ATOM 4614 N N . GLU B 1 244 ? -3.838 11.828 -2.852 1 96.44 244 GLU B N 1
ATOM 4615 C CA . GLU B 1 244 ? -4.867 11.438 -1.892 1 96.44 244 GLU B CA 1
ATOM 4616 C C . GLU B 1 244 ? -4.273 10.641 -0.738 1 96.44 244 GLU B C 1
ATOM 4618 O O . GLU B 1 244 ? -3.777 11.211 0.234 1 96.44 244 GLU B O 1
ATOM 4623 N N . ALA B 1 245 ? -4.023 9.367 -0.91 1 95.94 245 ALA B N 1
ATOM 4624 C CA . ALA B 1 245 ? -3.402 8.523 0.112 1 95.94 245 ALA B CA 1
ATOM 4625 C C . ALA B 1 245 ? -1.919 8.852 0.262 1 95.94 245 ALA B C 1
ATOM 4627 O O . ALA B 1 245 ? -1.293 9.367 -0.666 1 95.94 245 ALA B O 1
ATOM 4628 N N . MET B 1 246 ? -1.395 8.625 1.437 1 96.75 246 MET B N 1
ATOM 4629 C CA . MET B 1 246 ? 0.003 8.898 1.76 1 96.75 246 MET B CA 1
ATOM 4630 C C . MET B 1 246 ? 0.825 7.613 1.75 1 96.75 246 MET B C 1
ATOM 4632 O O . MET B 1 246 ? 0.334 6.555 2.145 1 96.75 246 MET B O 1
ATOM 4636 N N . PRO B 1 247 ? 2.064 7.719 1.337 1 96.94 247 PRO B N 1
ATOM 4637 C CA . PRO B 1 247 ? 2.928 6.535 1.313 1 96.94 247 PRO B CA 1
ATOM 4638 C C . PRO B 1 247 ? 3.447 6.156 2.697 1 96.94 247 PRO B C 1
ATOM 4640 O O . PRO B 1 247 ? 3.344 6.949 3.639 1 96.94 247 PRO B O 1
ATOM 4643 N N . LEU B 1 248 ? 3.992 4.918 2.807 1 97.81 248 LEU B N 1
ATOM 4644 C CA . LEU B 1 248 ? 4.738 4.469 3.977 1 97.81 248 LEU B CA 1
ATOM 4645 C C . LEU B 1 248 ? 5.883 5.43 4.293 1 97.81 248 LEU B C 1
ATOM 4647 O O . LEU B 1 248 ? 6.59 5.875 3.387 1 97.81 248 LEU B O 1
ATOM 4651 N N . ASN B 1 249 ? 5.992 5.777 5.562 1 98.06 249 ASN B N 1
ATOM 4652 C CA . ASN B 1 249 ? 7.043 6.707 5.969 1 98.06 249 ASN B CA 1
ATOM 4653 C C . ASN B 1 249 ? 7.531 6.41 7.387 1 98.06 249 ASN B C 1
ATOM 4655 O O . ASN B 1 249 ? 6.879 5.68 8.133 1 98.06 249 ASN B O 1
ATOM 4659 N N . SER B 1 250 ? 8.703 6.902 7.695 1 98.75 250 SER B N 1
ATOM 4660 C CA . SER B 1 250 ? 9.305 6.785 9.023 1 98.75 250 SER B CA 1
ATOM 4661 C C . SER B 1 250 ? 10.32 7.898 9.266 1 98.75 250 SER B C 1
ATOM 4663 O O . SER B 1 250 ? 10.844 8.484 8.32 1 98.75 250 SER B O 1
ATOM 4665 N N . ALA B 1 251 ? 10.531 8.195 10.516 1 98.88 251 ALA B N 1
ATOM 4666 C CA . ALA B 1 251 ? 11.484 9.242 10.867 1 98.88 251 ALA B CA 1
ATOM 4667 C C . ALA B 1 251 ? 12.102 8.984 12.234 1 98.88 251 ALA B C 1
ATOM 4669 O O . ALA B 1 251 ? 11.477 8.375 13.102 1 98.88 251 ALA B O 1
ATOM 4670 N N . ILE B 1 252 ? 13.328 9.414 12.328 1 98.88 252 ILE B N 1
ATOM 4671 C CA . ILE B 1 252 ? 14.023 9.453 13.609 1 98.88 252 ILE B CA 1
ATOM 4672 C C . ILE B 1 252 ? 13.719 10.773 14.32 1 98.88 252 ILE B C 1
ATOM 4674 O O . ILE B 1 252 ? 13.914 11.852 13.75 1 98.88 252 ILE B O 1
ATOM 4678 N N . CYS B 1 253 ? 13.234 10.68 15.508 1 98.75 253 CYS B N 1
ATOM 4679 C CA . CYS B 1 253 ? 12.953 11.875 16.297 1 98.75 253 CYS B CA 1
ATOM 4680 C C . CYS B 1 253 ? 14.078 12.156 17.281 1 98.75 253 CYS B C 1
ATOM 4682 O O . CYS B 1 253 ? 14.422 13.312 17.531 1 98.75 253 CYS B O 1
ATOM 4684 N N . GLU B 1 254 ? 14.609 11.133 17.844 1 98.44 254 GLU B N 1
ATOM 4685 C CA . GLU B 1 254 ? 15.727 11.195 18.781 1 98.44 254 GLU B CA 1
ATOM 4686 C C . GLU B 1 254 ? 16.781 10.133 18.453 1 98.44 254 GLU B C 1
AT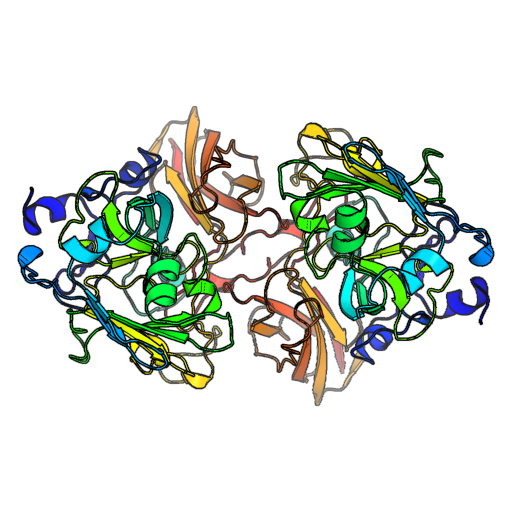OM 4688 O O . GLU B 1 254 ? 16.438 8.969 18.234 1 98.44 254 GLU B O 1
ATOM 4693 N N . PRO B 1 255 ? 18.062 10.461 18.531 1 98.31 255 PRO B N 1
ATOM 4694 C CA . PRO B 1 255 ? 18.625 11.789 18.812 1 98.31 255 PRO B CA 1
ATOM 4695 C C . PRO B 1 255 ? 18.328 12.789 17.688 1 98.31 255 PRO B C 1
ATOM 4697 O O . PRO B 1 255 ? 17.969 12.391 16.578 1 98.31 255 PRO B O 1
ATOM 4700 N N . ALA B 1 256 ? 18.453 14.047 18.062 1 97.81 256 ALA B N 1
ATOM 4701 C CA . ALA B 1 256 ? 18.234 15.117 17.078 1 97.81 256 ALA B CA 1
ATOM 4702 C C . ALA B 1 256 ? 19.359 15.141 16.047 1 97.81 256 ALA B C 1
ATOM 4704 O O . ALA B 1 256 ? 20.484 14.727 16.344 1 97.81 256 ALA B O 1
ATOM 4705 N N . ARG B 1 257 ? 19.016 15.602 14.875 1 96.81 257 ARG B N 1
ATOM 4706 C CA . ARG B 1 257 ? 20.031 15.836 13.859 1 96.81 257 ARG B CA 1
ATOM 4707 C C . ARG B 1 257 ? 21.156 16.703 14.406 1 96.81 257 ARG B C 1
ATOM 4709 O O . ARG B 1 257 ? 20.906 17.75 15.008 1 96.81 257 ARG B O 1
ATOM 4716 N N . GLY B 1 258 ? 22.391 16.266 14.266 1 96.94 258 GLY B N 1
ATOM 4717 C CA . GLY B 1 258 ? 23.562 17.031 14.68 1 96.94 258 GLY B CA 1
ATOM 4718 C C . GLY B 1 258 ? 23.875 16.891 16.156 1 96.94 258 GLY B C 1
ATOM 4719 O O . GLY B 1 258 ? 24.766 17.562 16.672 1 96.94 258 GLY B O 1
ATOM 4720 N N . ALA B 1 259 ? 23.156 16.047 16.828 1 98.06 259 ALA B N 1
ATOM 4721 C CA . ALA B 1 259 ? 23.344 15.883 18.266 1 98.06 259 ALA B CA 1
ATOM 4722 C C . ALA B 1 259 ? 24.781 15.461 18.578 1 98.06 259 ALA B C 1
ATOM 4724 O O . ALA B 1 259 ? 25.391 14.688 17.828 1 98.06 259 ALA B O 1
ATOM 4725 N N . ALA B 1 260 ? 25.375 15.969 19.609 1 98.38 260 ALA B N 1
ATOM 4726 C CA . ALA B 1 260 ? 26.625 15.508 20.203 1 98.38 260 ALA B CA 1
ATOM 4727 C C . ALA B 1 260 ? 26.359 14.547 21.359 1 98.38 260 ALA B C 1
ATOM 4729 O O . ALA B 1 260 ? 25.719 14.922 22.344 1 98.38 260 ALA B O 1
ATOM 4730 N N . LEU B 1 261 ? 26.828 13.336 21.172 1 98.38 261 LEU B N 1
ATOM 4731 C CA . LEU B 1 261 ? 26.547 12.281 22.125 1 98.38 261 LEU B CA 1
ATOM 4732 C C . LEU B 1 261 ? 27.844 11.758 22.766 1 98.38 261 LEU B C 1
ATOM 4734 O O . LEU B 1 261 ? 28.938 12.016 22.25 1 98.38 261 LEU B O 1
ATOM 4738 N N . LYS B 1 262 ? 27.781 11.062 23.875 1 98.12 262 LYS B N 1
ATOM 4739 C CA . LYS B 1 262 ? 28.875 10.305 24.469 1 98.12 262 LYS B CA 1
ATOM 4740 C C . LYS B 1 262 ? 28.875 8.859 23.984 1 98.12 262 LYS B C 1
ATOM 4742 O O . LYS B 1 262 ? 27.812 8.312 23.672 1 98.12 262 LYS B O 1
ATOM 4747 N N . ALA B 1 263 ? 30.109 8.375 23.984 1 98 263 ALA B N 1
ATOM 4748 C CA . ALA B 1 263 ? 30.188 6.961 23.609 1 98 263 ALA B CA 1
ATOM 4749 C C . ALA B 1 263 ? 29.406 6.102 24.609 1 98 263 ALA B C 1
ATOM 4751 O O . ALA B 1 263 ? 29.422 6.352 25.812 1 98 263 ALA B O 1
ATOM 4752 N N . GLY B 1 264 ? 28.656 5.156 24.109 1 97.75 264 GLY B N 1
ATOM 4753 C CA . GLY B 1 264 ? 27.875 4.281 24.953 1 97.75 264 GLY B CA 1
ATOM 4754 C C . GLY B 1 264 ? 26.531 3.893 24.328 1 97.75 264 GLY B C 1
ATOM 4755 O O . GLY B 1 264 ? 26.359 4 23.125 1 97.75 264 GLY B O 1
ATOM 4756 N N . ARG B 1 265 ? 25.703 3.326 25.156 1 97.69 265 ARG B N 1
ATOM 4757 C CA . ARG B 1 265 ? 24.391 2.869 24.719 1 97.69 265 ARG B CA 1
ATOM 4758 C C . ARG B 1 265 ? 23.406 4.027 24.656 1 97.69 265 ARG B C 1
ATOM 4760 O O . ARG B 1 265 ? 23.297 4.809 25.609 1 97.69 265 ARG B O 1
ATOM 4767 N N . HIS B 1 266 ? 22.734 4.18 23.562 1 98.25 266 HIS B N 1
ATOM 4768 C CA . HIS B 1 266 ? 21.75 5.242 23.375 1 98.25 266 HIS B CA 1
ATOM 4769 C C . HIS B 1 266 ? 20.438 4.691 22.844 1 98.25 266 HIS B C 1
ATOM 4771 O O . HIS B 1 266 ? 20.422 3.764 22.016 1 98.25 266 HIS B O 1
ATOM 4777 N N . ALA B 1 267 ? 19.375 5.281 23.281 1 98.25 267 ALA B N 1
ATOM 4778 C CA . ALA B 1 267 ? 18.062 5.023 22.688 1 98.25 267 ALA B CA 1
ATOM 4779 C C . ALA B 1 267 ? 17.875 5.84 21.406 1 98.25 267 ALA B C 1
ATOM 4781 O O . ALA B 1 267 ? 18.172 7.035 21.375 1 98.25 267 ALA B O 1
ATOM 4782 N N . ILE B 1 268 ? 17.5 5.215 20.312 1 98.69 268 ILE B N 1
ATOM 4783 C CA . ILE B 1 268 ? 17.047 5.84 19.078 1 98.69 268 ILE B CA 1
ATOM 4784 C C . ILE B 1 268 ? 15.555 5.629 18.891 1 98.69 268 ILE B C 1
ATOM 4786 O O . ILE B 1 268 ? 15.062 4.5 19 1 98.69 268 ILE B O 1
ATOM 4790 N N . ARG B 1 269 ? 14.789 6.676 18.688 1 98.44 269 ARG B N 1
ATOM 4791 C CA . ARG B 1 269 ? 13.336 6.559 18.672 1 98.44 269 ARG B CA 1
ATOM 4792 C C . ARG B 1 269 ? 12.727 7.457 17.594 1 98.44 269 ARG B C 1
ATOM 4794 O O . ARG B 1 269 ? 13.312 8.469 17.219 1 98.44 269 ARG B O 1
ATOM 4801 N N . GLY B 1 270 ? 11.578 7.07 17.156 1 98.75 270 GLY B N 1
ATOM 4802 C CA . GLY B 1 270 ? 10.844 7.855 16.172 1 98.75 270 GLY B CA 1
ATOM 4803 C C . GLY B 1 270 ? 9.453 7.324 15.898 1 98.75 270 GLY B C 1
ATOM 4804 O O . GLY B 1 270 ? 8.82 6.742 16.781 1 98.75 270 GLY B O 1
ATOM 4805 N N . TYR B 1 271 ? 8.898 7.699 14.75 1 98.62 271 TYR B N 1
ATOM 4806 C CA . TYR B 1 271 ? 7.578 7.242 14.336 1 98.62 271 TYR B CA 1
ATOM 4807 C C . TYR B 1 271 ? 7.633 6.609 12.953 1 98.62 271 TYR B C 1
ATOM 4809 O O . TYR B 1 271 ? 8.57 6.852 12.188 1 98.62 271 TYR B O 1
ATOM 4817 N N . ALA B 1 272 ? 6.73 5.734 12.703 1 98.5 272 ALA B N 1
ATOM 4818 C CA . ALA B 1 272 ? 6.43 5.199 11.375 1 98.5 272 ALA B CA 1
ATOM 4819 C C . ALA B 1 272 ? 4.93 5.25 11.094 1 98.5 272 ALA B C 1
ATOM 4821 O O . ALA B 1 272 ? 4.113 5.199 12.016 1 98.5 272 ALA B O 1
ATOM 4822 N N . ILE B 1 273 ? 4.57 5.387 9.859 1 97.69 273 ILE B N 1
ATOM 4823 C CA . ILE B 1 273 ? 3.156 5.477 9.508 1 97.69 273 ILE B CA 1
ATOM 4824 C C . ILE B 1 273 ? 2.92 4.824 8.148 1 97.69 273 ILE B C 1
ATOM 4826 O O . ILE B 1 273 ? 3.742 4.953 7.234 1 97.69 273 ILE B O 1
ATOM 4830 N N . ALA B 1 274 ? 1.893 3.969 8.086 1 93.56 274 ALA B N 1
ATOM 4831 C CA . ALA B 1 274 ? 1.356 3.414 6.848 1 93.56 274 ALA B CA 1
ATOM 4832 C C . ALA B 1 274 ? -0.13 3.725 6.703 1 93.56 274 ALA B C 1
ATOM 4834 O O . ALA B 1 274 ? -0.904 3.537 7.645 1 93.56 274 ALA B O 1
ATOM 4835 N N . SER B 1 275 ? -0.666 4.465 5.785 1 81.69 275 SER B N 1
ATOM 4836 C CA . SER B 1 275 ? -1.986 5.078 5.695 1 81.69 275 SER B CA 1
ATOM 4837 C C . SER B 1 275 ? -3.076 4.023 5.535 1 81.69 275 SER B C 1
ATOM 4839 O O . SER B 1 275 ? -4.148 4.133 6.133 1 81.69 275 SER B O 1
ATOM 4841 N N . ASP B 1 276 ? -2.99 3.051 4.727 1 83.38 276 ASP B N 1
ATOM 4842 C CA . ASP B 1 276 ? -4.062 2.08 4.52 1 83.38 276 ASP B CA 1
ATOM 4843 C C . ASP B 1 276 ? -3.574 0.658 4.785 1 83.38 276 ASP B C 1
ATOM 4845 O O . ASP B 1 276 ? -4.207 -0.311 4.359 1 83.38 276 ASP B O 1
ATOM 4849 N N . ARG B 1 277 ? -2.414 0.618 5.395 1 92.38 277 ARG B N 1
ATOM 4850 C CA . ARG B 1 277 ? -1.793 -0.63 5.82 1 92.38 277 ARG B CA 1
ATOM 4851 C C . ARG B 1 277 ? -1.206 -0.497 7.223 1 92.38 277 ARG B C 1
ATOM 4853 O O . ARG B 1 277 ? -1.201 0.593 7.797 1 92.38 277 ARG B O 1
ATOM 4860 N N . ALA B 1 278 ? -0.822 -1.628 7.719 1 93.81 278 ALA B N 1
ATOM 4861 C CA . ALA B 1 278 ? -0.165 -1.598 9.023 1 93.81 278 ALA B CA 1
ATOM 4862 C C . ALA B 1 278 ? 1.352 -1.521 8.875 1 93.81 278 ALA B C 1
ATOM 4864 O O . ALA B 1 278 ? 1.92 -2.115 7.953 1 93.81 278 ALA B O 1
ATOM 4865 N N . VAL B 1 279 ? 1.989 -0.764 9.758 1 96.69 279 VAL B N 1
ATOM 4866 C CA . VAL B 1 279 ? 3.434 -0.896 9.906 1 96.69 279 VAL B CA 1
ATOM 4867 C C . VAL B 1 279 ? 3.77 -2.252 10.523 1 96.69 279 VAL B C 1
ATOM 4869 O O . VAL B 1 279 ? 3.314 -2.568 11.625 1 96.69 279 VAL B O 1
ATOM 4872 N N . ALA B 1 280 ? 4.539 -3.018 9.828 1 95.38 280 ALA B N 1
ATOM 4873 C CA . ALA B 1 280 ? 4.82 -4.375 10.289 1 95.38 280 ALA B CA 1
ATOM 4874 C C . ALA B 1 280 ? 6.191 -4.453 10.961 1 95.38 280 ALA B C 1
ATOM 4876 O O . ALA B 1 280 ? 6.402 -5.277 11.859 1 95.38 280 ALA B O 1
ATOM 4877 N N . ARG B 1 281 ? 7.086 -3.635 10.5 1 96.31 281 ARG B N 1
ATOM 4878 C CA . ARG B 1 281 ? 8.469 -3.709 10.961 1 96.31 281 ARG B CA 1
ATOM 4879 C C . ARG B 1 281 ? 9.188 -2.379 10.758 1 96.31 281 ARG B C 1
ATOM 4881 O O . ARG B 1 281 ? 8.867 -1.633 9.828 1 96.31 281 ARG B O 1
ATOM 4888 N N . VAL B 1 282 ? 10.117 -2.088 11.633 1 97.81 282 VAL B N 1
ATOM 4889 C CA . VAL B 1 282 ? 11 -0.933 11.508 1 97.81 282 VAL B CA 1
ATOM 4890 C C . VAL B 1 282 ? 12.445 -1.365 11.734 1 97.81 282 VAL B C 1
ATOM 4892 O O . VAL B 1 282 ? 12.742 -2.084 12.688 1 97.81 282 VAL B O 1
ATOM 4895 N N . ASP B 1 283 ? 13.297 -0.946 10.797 1 97.69 283 ASP B N 1
ATOM 4896 C CA . ASP B 1 283 ? 14.727 -1.229 10.891 1 97.69 283 ASP B CA 1
ATOM 4897 C C . ASP B 1 283 ? 15.523 0.056 11.078 1 97.69 283 ASP B C 1
ATOM 4899 O O . ASP B 1 283 ? 15.219 1.082 10.469 1 97.69 283 ASP B O 1
ATOM 4903 N N . VAL B 1 284 ? 16.547 -0.045 11.922 1 98.44 284 VAL B N 1
ATOM 4904 C CA . VAL B 1 284 ? 17.391 1.112 12.18 1 98.44 284 VAL B CA 1
ATOM 4905 C C . VAL B 1 284 ? 18.844 0.765 11.883 1 98.44 284 VAL B C 1
ATOM 4907 O O . VAL B 1 284 ? 19.312 -0.331 12.211 1 98.44 284 VAL B O 1
ATOM 4910 N N . SER B 1 285 ? 19.516 1.657 11.234 1 98.25 285 SER B N 1
ATOM 4911 C CA . SER B 1 285 ? 20.938 1.549 10.93 1 98.25 285 SER B CA 1
ATOM 4912 C C . SER B 1 285 ? 21.75 2.625 11.656 1 98.25 285 SER B C 1
ATOM 4914 O O . SER B 1 285 ? 21.281 3.756 11.812 1 98.25 285 SER B O 1
ATOM 4916 N N . THR B 1 286 ? 22.938 2.277 12.086 1 98.25 286 THR B N 1
ATOM 4917 C CA . THR B 1 286 ? 23.844 3.26 12.688 1 98.25 286 THR B CA 1
ATOM 4918 C C . THR B 1 286 ? 25.031 3.525 11.781 1 98.25 286 THR B C 1
ATOM 4920 O O . THR B 1 286 ? 26 4.176 12.188 1 98.25 286 THR B O 1
ATOM 4923 N N . ASP B 1 287 ? 25.047 2.949 10.562 1 97.38 287 ASP B N 1
ATOM 4924 C CA . ASP B 1 287 ? 26.156 3.078 9.633 1 97.38 287 ASP B CA 1
ATOM 4925 C C . ASP B 1 287 ? 25.672 3.459 8.234 1 97.38 287 ASP B C 1
ATOM 4927 O O . ASP B 1 287 ? 26.219 2.977 7.234 1 97.38 287 ASP B O 1
ATOM 4931 N N . GLY B 1 288 ? 24.609 4.172 8.203 1 96.38 288 GLY B N 1
ATOM 4932 C CA . GLY B 1 288 ? 24.156 4.77 6.957 1 96.38 288 GLY B CA 1
ATOM 4933 C C . GLY B 1 288 ? 23.422 3.797 6.062 1 96.38 288 GLY B C 1
ATOM 4934 O O . GLY B 1 288 ? 23.359 3.979 4.848 1 96.38 288 GLY B O 1
ATOM 4935 N N . GLY B 1 289 ? 22.938 2.666 6.562 1 95.5 289 GLY B N 1
ATOM 4936 C CA . GLY B 1 289 ? 22.141 1.726 5.797 1 95.5 289 GLY B CA 1
ATOM 4937 C C . GLY B 1 289 ? 22.922 0.5 5.355 1 95.5 289 GLY B C 1
ATOM 4938 O O . GLY B 1 289 ? 22.422 -0.314 4.578 1 95.5 289 GLY B O 1
ATOM 4939 N N . ARG B 1 290 ? 24.125 0.337 5.863 1 93.81 290 ARG B N 1
ATOM 4940 C CA . ARG B 1 290 ? 24.922 -0.83 5.492 1 93.81 290 ARG B CA 1
ATOM 4941 C C . ARG B 1 290 ? 24.469 -2.064 6.266 1 93.81 290 ARG B C 1
ATOM 4943 O O . ARG B 1 290 ? 24.531 -3.184 5.754 1 93.81 290 ARG B O 1
ATOM 4950 N N . SER B 1 291 ? 24.109 -1.863 7.484 1 93.81 291 SER B N 1
ATOM 4951 C CA . SER B 1 291 ? 23.547 -2.926 8.305 1 93.81 291 SER B CA 1
ATOM 4952 C C . SER B 1 291 ? 22.312 -2.434 9.078 1 93.81 291 SER B C 1
ATOM 4954 O O . SER B 1 291 ? 22.156 -1.231 9.297 1 93.81 291 SER B O 1
ATOM 4956 N N . TRP B 1 292 ? 21.516 -3.387 9.484 1 95.56 292 TRP B N 1
ATOM 4957 C CA . TRP B 1 292 ? 20.219 -3.023 10.062 1 95.56 292 TRP B CA 1
ATOM 4958 C C . TRP B 1 292 ? 19.922 -3.854 11.305 1 95.56 292 TRP B C 1
ATOM 4960 O O . TRP B 1 292 ? 20.328 -5.012 11.398 1 95.56 292 TRP B O 1
ATOM 4970 N N . ALA B 1 293 ? 19.25 -3.24 12.219 1 95.69 293 ALA B N 1
ATOM 4971 C CA . ALA B 1 293 ? 18.688 -3.902 13.383 1 95.69 293 ALA B CA 1
ATOM 4972 C C . ALA B 1 293 ? 17.203 -3.57 13.531 1 95.69 293 ALA B C 1
ATOM 4974 O O . ALA B 1 293 ? 16.781 -2.432 13.297 1 95.69 293 ALA B O 1
ATOM 4975 N N . GLN B 1 294 ? 16.422 -4.551 13.906 1 95.69 294 GLN B N 1
ATOM 4976 C CA . GLN B 1 294 ? 14.984 -4.367 14.031 1 95.69 294 GLN B CA 1
ATOM 4977 C C . GLN B 1 294 ? 14.633 -3.65 15.328 1 95.69 294 GLN B C 1
ATOM 4979 O O . GLN B 1 294 ? 15.125 -4.02 16.406 1 95.69 294 GLN B O 1
ATOM 4984 N N . ALA B 1 295 ? 13.812 -2.646 15.211 1 97.69 295 ALA B N 1
ATOM 4985 C CA . ALA B 1 295 ? 13.336 -1.907 16.375 1 97.69 295 ALA B CA 1
ATOM 4986 C C . ALA B 1 295 ? 12.07 -2.549 16.953 1 97.69 295 ALA B C 1
ATOM 4988 O O . ALA B 1 295 ? 11.375 -3.293 16.266 1 97.69 295 ALA B O 1
ATOM 4989 N N . ARG B 1 296 ? 11.883 -2.297 18.219 1 97.12 296 ARG B N 1
ATOM 4990 C CA . ARG B 1 296 ? 10.586 -2.605 18.812 1 97.12 296 ARG B CA 1
ATOM 4991 C C . ARG B 1 296 ? 9.523 -1.607 18.359 1 97.12 296 ARG B C 1
ATOM 4993 O O . ARG B 1 296 ? 9.789 -0.405 18.281 1 97.12 296 ARG B O 1
ATOM 5000 N N . ILE B 1 297 ? 8.414 -2.125 18.031 1 96.38 297 ILE B N 1
ATOM 5001 C CA . ILE B 1 297 ? 7.344 -1.22 17.625 1 96.38 297 ILE B CA 1
ATOM 5002 C C . ILE B 1 297 ? 6.152 -1.385 18.562 1 96.38 297 ILE B C 1
ATOM 5004 O O . ILE B 1 297 ? 5.969 -2.445 19.172 1 96.38 297 ILE B O 1
ATOM 5008 N N . GLU B 1 298 ? 5.391 -0.37 18.719 1 90.12 298 GLU B N 1
ATOM 5009 C CA . GLU B 1 298 ? 4.16 -0.326 19.5 1 90.12 298 GLU B CA 1
ATOM 5010 C C . GLU B 1 298 ? 2.951 -0.05 18.609 1 90.12 298 GLU B C 1
ATOM 5012 O O . GLU B 1 298 ? 2.654 1.104 18.297 1 90.12 298 GLU B O 1
ATOM 5017 N N . ARG B 1 299 ? 2.271 -1.096 18.328 1 84.62 299 ARG B N 1
ATOM 5018 C CA . ARG B 1 299 ? 1.098 -0.911 17.484 1 84.62 299 ARG B CA 1
ATOM 5019 C C . ARG B 1 299 ? -0.187 -1.015 18.297 1 84.62 299 ARG B C 1
ATOM 5021 O O . ARG B 1 299 ? -0.274 -1.815 19.234 1 84.62 299 ARG B O 1
ATOM 5028 N N . ASP B 1 300 ? -1.074 -0.121 17.922 1 85.38 300 ASP B N 1
ATOM 5029 C CA . ASP B 1 300 ? -2.43 -0.193 18.453 1 85.38 300 ASP B CA 1
ATOM 5030 C C . ASP B 1 300 ? -3.402 -0.757 17.422 1 85.38 300 ASP B C 1
ATOM 5032 O O . ASP B 1 300 ? -3.809 -0.053 16.5 1 85.38 300 ASP B O 1
ATOM 5036 N N . ALA B 1 301 ? -3.873 -1.955 17.609 1 82.38 301 ALA B N 1
ATOM 5037 C CA . ALA B 1 301 ? -4.738 -2.627 16.656 1 82.38 301 ALA B CA 1
ATOM 5038 C C . ALA B 1 301 ? -6.086 -1.917 16.531 1 82.38 301 ALA B C 1
ATOM 5040 O O . ALA B 1 301 ? -6.754 -2.008 15.5 1 82.38 301 ALA B O 1
ATOM 5041 N N . ASP B 1 302 ? -6.445 -1.169 17.531 1 87.56 302 ASP B N 1
ATOM 5042 C CA . ASP B 1 302 ? -7.738 -0.496 17.547 1 87.56 302 ASP B CA 1
ATOM 5043 C C . ASP B 1 302 ? -7.656 0.878 16.891 1 87.56 302 ASP B C 1
ATOM 5045 O O . ASP B 1 302 ? -8.672 1.566 16.75 1 87.56 302 ASP B O 1
ATOM 5049 N N . ALA B 1 303 ? -6.488 1.244 16.469 1 93.31 303 ALA B N 1
ATOM 5050 C CA . ALA B 1 303 ? -6.273 2.52 15.797 1 93.31 303 ALA B CA 1
ATOM 5051 C C . ALA B 1 303 ? -5.484 2.328 14.508 1 93.31 303 ALA B C 1
ATOM 5053 O O . ALA B 1 303 ? -4.34 2.771 14.398 1 93.31 303 ALA B O 1
ATOM 5054 N N . PRO B 1 304 ? -6.16 1.801 13.531 1 92.88 304 PRO B N 1
ATOM 5055 C CA . PRO B 1 304 ? -5.438 1.417 12.312 1 92.88 304 PRO B CA 1
ATOM 5056 C C . PRO B 1 304 ? -4.883 2.619 11.547 1 92.88 304 PRO B C 1
ATOM 5058 O O . PRO B 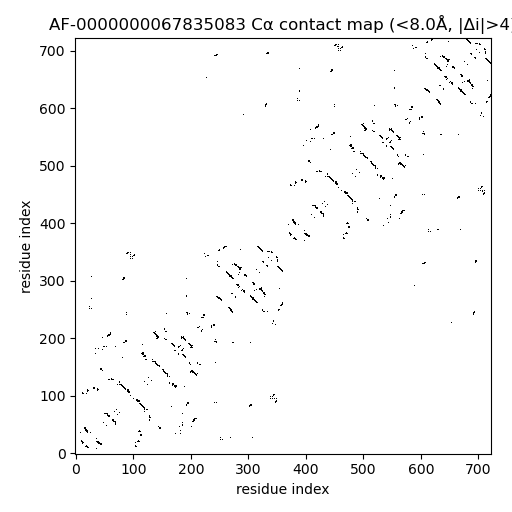1 304 ? -4.012 2.463 10.695 1 92.88 304 PRO B O 1
ATOM 5061 N N . TYR B 1 305 ? -5.363 3.809 11.867 1 96.5 305 TYR B N 1
ATOM 5062 C CA . TYR B 1 305 ? -4.91 4.984 11.133 1 96.5 305 TYR B CA 1
ATOM 5063 C C . TYR B 1 305 ? -3.916 5.793 11.961 1 96.5 305 TYR B C 1
ATOM 5065 O O . TYR B 1 305 ? -3.496 6.879 11.555 1 96.5 305 TYR B O 1
ATOM 5073 N N . ALA B 1 306 ? -3.572 5.316 13.172 1 97.19 306 ALA B N 1
ATOM 5074 C CA . ALA B 1 306 ? -2.578 5.965 14.016 1 97.19 306 ALA B CA 1
ATOM 5075 C C . ALA B 1 306 ? -1.161 5.582 13.602 1 97.19 306 ALA B C 1
ATOM 5077 O O . ALA B 1 306 ? -0.961 4.578 12.906 1 97.19 306 ALA B O 1
ATOM 5078 N N . TRP B 1 307 ? -0.245 6.363 13.953 1 97.31 307 TRP B N 1
ATOM 5079 C CA . TRP B 1 307 ? 1.15 6.023 13.695 1 97.31 307 TRP B CA 1
ATOM 5080 C C . TRP B 1 307 ? 1.639 4.957 14.672 1 97.31 307 TRP B C 1
ATOM 5082 O O . TRP B 1 307 ? 0.894 4.523 15.555 1 97.31 307 TRP B O 1
ATOM 5092 N N . THR B 1 308 ? 2.807 4.422 14.375 1 97.88 308 THR B N 1
ATOM 5093 C CA . THR B 1 308 ? 3.523 3.455 15.203 1 97.88 308 THR B CA 1
ATOM 5094 C C . THR B 1 308 ? 4.801 4.07 15.766 1 97.88 308 THR B C 1
ATOM 5096 O O . THR B 1 308 ? 5.633 4.586 15.016 1 97.88 308 THR B O 1
ATOM 5099 N N . PHE B 1 309 ? 4.875 4.09 17.078 1 98.25 309 PHE B N 1
ATOM 5100 C CA . PHE B 1 309 ? 6.133 4.48 17.703 1 98.25 309 PHE B CA 1
ATOM 5101 C C . PHE B 1 309 ? 7.121 3.32 17.703 1 98.25 309 PHE B C 1
ATOM 5103 O O . PHE B 1 309 ? 6.727 2.162 17.844 1 98.25 309 PHE B O 1
ATOM 5110 N N . TRP B 1 310 ? 8.359 3.578 17.453 1 98.5 310 TRP B N 1
ATOM 5111 C CA . TRP B 1 310 ? 9.406 2.562 17.5 1 98.5 310 TRP B CA 1
ATOM 5112 C C . TRP B 1 310 ? 10.594 3.043 18.328 1 98.5 310 TRP B C 1
ATOM 5114 O O . TRP B 1 310 ? 10.789 4.25 18.5 1 98.5 310 TRP B O 1
ATOM 5124 N N . GLU B 1 311 ? 11.32 2.133 18.859 1 98.62 311 GLU B N 1
ATOM 5125 C CA . GLU B 1 311 ? 12.516 2.432 19.641 1 98.62 311 GLU B CA 1
ATOM 5126 C C . GLU B 1 311 ? 13.516 1.28 19.578 1 98.62 311 GLU B C 1
ATOM 5128 O O . GLU B 1 311 ? 13.133 0.121 19.422 1 98.62 311 GLU B O 1
ATOM 5133 N N . ILE B 1 312 ? 14.727 1.603 19.656 1 98.56 312 ILE B N 1
ATOM 5134 C CA . ILE B 1 312 ? 15.797 0.609 19.734 1 98.56 312 ILE B CA 1
ATOM 5135 C C . ILE B 1 312 ? 16.984 1.182 20.516 1 98.56 312 ILE B C 1
ATOM 5137 O O . ILE B 1 312 ? 17.203 2.393 20.5 1 98.56 312 ILE B O 1
ATOM 5141 N N . GLU B 1 313 ? 17.641 0.368 21.234 1 98.62 313 GLU B N 1
ATOM 5142 C CA . GLU B 1 313 ? 18.891 0.747 21.891 1 98.62 313 GLU B CA 1
ATOM 5143 C C . GLU B 1 313 ? 20.094 0.242 21.094 1 98.62 313 GLU B C 1
ATOM 5145 O O . GLU B 1 313 ? 20.141 -0.92 20.688 1 98.62 313 GLU B O 1
ATOM 5150 N N . ARG B 1 314 ? 21.031 1.133 20.875 1 98.12 314 ARG B N 1
ATOM 5151 C CA . ARG B 1 314 ? 22.25 0.762 20.141 1 98.12 314 ARG B CA 1
ATOM 5152 C C . ARG B 1 314 ? 23.484 1.321 20.828 1 98.12 314 ARG B C 1
ATOM 5154 O O . ARG B 1 314 ? 23.453 2.406 21.406 1 98.12 314 ARG B O 1
ATOM 5161 N N . GLU B 1 315 ? 24.562 0.574 20.75 1 98 315 GLU B N 1
ATOM 5162 C CA . GLU B 1 315 ? 25.859 1.077 21.156 1 98 315 GLU B CA 1
ATOM 5163 C C . GLU B 1 315 ? 26.469 1.974 20.078 1 98 315 GLU B C 1
ATOM 5165 O O . GLU B 1 315 ? 26.609 1.565 18.922 1 98 315 GLU B O 1
ATOM 5170 N N . LEU B 1 316 ? 26.766 3.166 20.438 1 98.19 316 LEU B N 1
ATOM 5171 C CA . LEU B 1 316 ? 27.438 4.09 19.516 1 98.19 316 LEU B CA 1
ATOM 5172 C C . LEU B 1 316 ? 28.859 4.371 19.984 1 98.19 316 LEU B C 1
ATOM 5174 O O . LEU B 1 316 ? 29.078 4.82 21.109 1 98.19 316 LEU B O 1
ATOM 5178 N N . THR B 1 317 ? 29.812 4.078 19.125 1 98.06 317 THR B N 1
ATOM 5179 C CA . THR B 1 317 ? 31.219 4.301 19.422 1 98.06 317 THR B CA 1
ATOM 5180 C C . THR B 1 317 ? 31.641 5.707 19.016 1 98.06 317 THR B C 1
ATOM 5182 O O . THR B 1 317 ? 30.906 6.402 18.312 1 98.06 317 THR B O 1
ATOM 5185 N N . THR B 1 318 ? 32.844 6.113 19.469 1 98.25 318 THR B N 1
ATOM 5186 C CA . THR B 1 318 ? 33.344 7.438 19.141 1 98.25 318 THR B CA 1
ATOM 5187 C C . THR B 1 318 ? 33.469 7.621 17.641 1 98.25 318 THR B C 1
ATOM 5189 O O . THR B 1 318 ? 33.906 6.707 16.922 1 98.25 318 THR B O 1
ATOM 5192 N N . GLY B 1 319 ? 33.094 8.805 17.203 1 98.06 319 GLY B N 1
ATOM 5193 C CA . GLY B 1 319 ? 33.156 9.125 15.781 1 98.06 319 GLY B CA 1
ATOM 5194 C C . GLY B 1 319 ? 31.828 9.656 15.242 1 98.06 319 GLY B C 1
ATOM 5195 O O . GLY B 1 319 ? 30.922 10 16 1 98.06 319 GLY B O 1
ATOM 5196 N N . GLU B 1 320 ? 31.781 9.805 13.969 1 98 320 GLU B N 1
ATOM 5197 C CA . GLU B 1 320 ? 30.547 10.219 13.297 1 98 320 GLU B CA 1
ATOM 5198 C C . GLU B 1 320 ? 29.703 9.016 12.914 1 98 320 GLU B C 1
ATOM 5200 O O . GLU B 1 320 ? 30.219 7.988 12.484 1 98 320 GLU B O 1
ATOM 5205 N N . HIS B 1 321 ? 28.438 9.109 13.195 1 98.38 321 HIS B N 1
ATOM 5206 C CA . HIS B 1 321 ? 27.484 8.07 12.82 1 98.38 321 HIS B CA 1
ATOM 5207 C C . HIS B 1 321 ? 26.344 8.641 11.984 1 98.38 321 HIS B C 1
ATOM 5209 O O . HIS B 1 321 ? 25.828 9.719 12.289 1 98.38 321 HIS B O 1
ATOM 5215 N N . GLU B 1 322 ? 26 8.023 10.914 1 98.5 322 GLU B N 1
ATOM 5216 C CA . GLU B 1 322 ? 24.781 8.305 10.18 1 98.5 322 GLU B CA 1
ATOM 5217 C C . GLU B 1 322 ? 23.672 7.309 10.547 1 98.5 322 GLU B C 1
ATOM 5219 O O . GLU B 1 322 ? 23.656 6.188 10.031 1 98.5 322 GLU B O 1
ATOM 5224 N N . LEU B 1 323 ? 22.781 7.727 11.352 1 98.81 323 LEU B N 1
ATOM 5225 C CA . LEU B 1 323 ? 21.625 6.918 11.68 1 98.81 323 LEU B CA 1
ATOM 5226 C C . LEU B 1 323 ? 20.609 6.93 10.539 1 98.81 323 LEU B C 1
ATOM 5228 O O . LEU B 1 323 ? 20.391 7.969 9.906 1 98.81 323 LEU B O 1
ATOM 5232 N N . ALA B 1 324 ? 20 5.801 10.234 1 98.69 324 ALA B N 1
ATOM 5233 C CA . ALA B 1 324 ? 18.953 5.695 9.227 1 98.69 324 ALA B CA 1
ATOM 5234 C C . ALA B 1 324 ? 17.812 4.801 9.711 1 98.69 324 ALA B C 1
ATOM 5236 O O . ALA B 1 324 ? 18.031 3.877 10.492 1 98.69 324 ALA B O 1
ATOM 5237 N N . VAL B 1 325 ? 16.609 5.121 9.273 1 98.88 325 VAL B N 1
ATOM 5238 C CA . VAL B 1 325 ? 15.453 4.305 9.617 1 98.88 325 VAL B CA 1
ATOM 5239 C C . VAL B 1 325 ? 14.648 3.994 8.359 1 98.88 325 VAL B C 1
ATOM 5241 O O . VAL B 1 325 ? 14.547 4.828 7.453 1 98.88 325 VAL B O 1
ATOM 5244 N N . ARG B 1 326 ? 14.102 2.83 8.281 1 98.44 326 ARG B N 1
ATOM 5245 C CA . ARG B 1 326 ? 13.117 2.422 7.277 1 98.44 326 ARG B CA 1
ATOM 5246 C C . ARG B 1 326 ? 12.023 1.561 7.898 1 98.44 326 ARG B C 1
ATOM 5248 O O . ARG B 1 326 ? 12.273 0.836 8.867 1 98.44 326 ARG B O 1
ATOM 5255 N N . ALA B 1 327 ? 10.859 1.651 7.34 1 98.19 327 ALA B N 1
ATOM 5256 C CA . ALA B 1 327 ? 9.711 0.861 7.789 1 98.19 327 ALA B CA 1
ATOM 5257 C C . ALA B 1 327 ? 9.281 -0.136 6.719 1 98.19 327 ALA B C 1
ATOM 5259 O O . ALA B 1 327 ? 9.617 0.025 5.539 1 98.19 327 ALA B O 1
ATOM 5260 N N . TRP B 1 328 ? 8.656 -1.16 7.148 1 97 328 TRP B N 1
ATOM 5261 C CA . TRP B 1 328 ? 7.988 -2.156 6.316 1 97 328 TRP B CA 1
ATOM 5262 C C . TRP B 1 328 ? 6.5 -2.229 6.645 1 97 328 TRP B C 1
ATOM 5264 O O . TRP B 1 328 ? 6.113 -2.246 7.816 1 97 328 TRP B O 1
ATOM 5274 N N . ASP B 1 329 ? 5.695 -2.23 5.582 1 96.31 329 ASP B N 1
ATOM 5275 C CA . ASP B 1 329 ? 4.266 -2.354 5.855 1 96.31 329 ASP B CA 1
ATOM 5276 C C . ASP B 1 329 ? 3.809 -3.807 5.738 1 96.31 329 ASP B C 1
ATOM 5278 O O . ASP B 1 329 ? 4.617 -4.699 5.48 1 96.31 329 ASP B O 1
ATOM 5282 N N . SER B 1 330 ? 2.529 -4.062 5.922 1 94.5 330 SER B N 1
ATOM 5283 C CA . SER B 1 330 ? 1.976 -5.406 6.027 1 94.5 330 SER B CA 1
ATOM 5284 C C . SER B 1 330 ? 1.987 -6.113 4.676 1 94.5 330 SER B C 1
ATOM 5286 O O . SER B 1 330 ? 1.768 -7.324 4.602 1 94.5 330 SER B O 1
ATOM 5288 N N . ALA B 1 331 ? 2.283 -5.441 3.574 1 95.31 331 ALA B N 1
ATOM 5289 C CA . ALA B 1 331 ? 2.41 -6.062 2.258 1 95.31 331 ALA B CA 1
ATOM 5290 C C . ALA B 1 331 ? 3.871 -6.371 1.938 1 95.31 331 ALA B C 1
ATOM 5292 O O . ALA B 1 331 ? 4.188 -6.824 0.834 1 95.31 331 ALA B O 1
ATOM 5293 N N . GLY B 1 332 ? 4.754 -6.074 2.906 1 95.31 332 GLY B N 1
ATOM 5294 C CA . GLY B 1 332 ? 6.172 -6.305 2.691 1 95.31 332 GLY B CA 1
ATOM 5295 C C . GLY B 1 332 ? 6.836 -5.219 1.866 1 95.31 332 GLY B C 1
ATOM 5296 O O . GLY B 1 332 ? 7.922 -5.426 1.32 1 95.31 332 GLY B O 1
ATOM 5297 N N . GLN B 1 333 ? 6.164 -4.16 1.743 1 95.38 333 GLN B N 1
ATOM 5298 C CA . GLN B 1 333 ? 6.719 -3.002 1.047 1 95.38 333 GLN B CA 1
ATOM 5299 C C . GLN B 1 333 ? 7.586 -2.16 1.979 1 95.38 333 GLN B C 1
ATOM 5301 O O . GLN B 1 333 ? 7.238 -1.962 3.146 1 95.38 333 GLN B O 1
ATOM 5306 N N . THR B 1 334 ? 8.719 -1.719 1.422 1 97.31 334 THR B N 1
ATOM 5307 C CA . THR B 1 334 ? 9.578 -0.834 2.207 1 97.31 334 THR B CA 1
ATOM 5308 C C . THR B 1 334 ? 9.852 0.465 1.454 1 97.31 334 THR B C 1
ATOM 5310 O O . THR B 1 334 ? 9.281 0.699 0.385 1 97.31 334 THR B O 1
ATOM 5313 N N . GLN B 1 335 ? 10.602 1.323 2.059 1 98.19 335 GLN B N 1
ATOM 5314 C CA . GLN B 1 335 ? 10.828 2.689 1.6 1 98.19 335 GLN B CA 1
ATOM 5315 C C . GLN B 1 335 ? 12.039 2.766 0.669 1 98.19 335 GLN B C 1
ATOM 5317 O O . GLN B 1 335 ? 12.992 1.995 0.814 1 98.19 335 GLN B O 1
ATOM 5322 N N . PRO B 1 336 ? 12 3.713 -0.325 1 97.44 336 PRO B N 1
ATOM 5323 C CA . PRO B 1 336 ? 13.219 3.961 -1.097 1 97.44 336 PRO B CA 1
ATOM 5324 C C . PRO B 1 336 ? 14.375 4.441 -0.228 1 97.44 336 PRO B C 1
ATOM 5326 O O . PRO B 1 336 ? 14.156 5.016 0.842 1 97.44 336 PRO B O 1
ATOM 5329 N N . ALA B 1 337 ? 15.562 4.289 -0.74 1 97.06 337 ALA B N 1
ATOM 5330 C CA . ALA B 1 337 ? 16.75 4.551 0.076 1 97.06 337 ALA B CA 1
ATOM 5331 C C . ALA B 1 337 ? 17.078 6.039 0.095 1 97.06 337 ALA B C 1
ATOM 5333 O O . ALA B 1 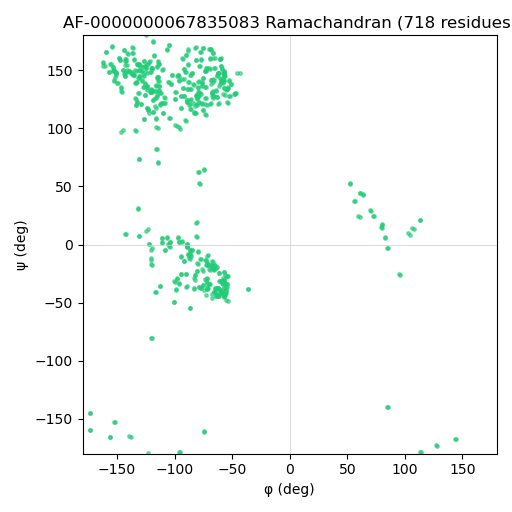337 ? 17.484 6.574 1.128 1 97.06 337 ALA B O 1
ATOM 5334 N N . ALA B 1 338 ? 16.891 6.672 -1.062 1 96.62 338 ALA B N 1
ATOM 5335 C CA . ALA B 1 338 ? 17.406 8.031 -1.187 1 96.62 338 ALA B CA 1
ATOM 5336 C C . ALA B 1 338 ? 16.312 8.992 -1.644 1 96.62 338 ALA B C 1
ATOM 5338 O O . ALA B 1 338 ? 15.477 8.641 -2.475 1 96.62 338 ALA B O 1
ATOM 5339 N N . PRO B 1 339 ? 16.391 10.219 -1.133 1 96.81 339 PRO B N 1
ATOM 5340 C CA . PRO B 1 339 ? 15.414 11.211 -1.599 1 96.81 339 PRO B CA 1
ATOM 5341 C C . PRO B 1 339 ? 15.516 11.469 -3.1 1 96.81 339 PRO B C 1
ATOM 5343 O O . PRO B 1 339 ? 14.523 11.844 -3.73 1 96.81 339 PRO B O 1
ATOM 5346 N N . ASP B 1 340 ? 16.688 11.219 -3.715 1 95.12 340 ASP B N 1
ATOM 5347 C CA . ASP B 1 340 ? 16.875 11.359 -5.156 1 95.12 340 ASP B CA 1
ATOM 5348 C C . ASP B 1 340 ? 15.883 10.5 -5.926 1 95.12 340 ASP B C 1
ATOM 5350 O O . ASP B 1 340 ? 15.422 10.891 -7 1 95.12 340 ASP B O 1
ATOM 5354 N N . ASP B 1 341 ? 15.531 9.43 -5.324 1 93 341 ASP B N 1
ATOM 5355 C CA . ASP B 1 341 ? 14.711 8.438 -6.004 1 93 341 ASP B CA 1
ATOM 5356 C C . ASP B 1 341 ? 13.25 8.883 -6.062 1 93 341 ASP B C 1
ATOM 5358 O O . ASP B 1 341 ? 12.453 8.32 -6.824 1 93 341 ASP B O 1
ATOM 5362 N N . THR B 1 342 ? 12.891 9.898 -5.316 1 94.75 342 THR B N 1
ATOM 5363 C CA . THR B 1 342 ? 11.492 10.305 -5.262 1 94.75 342 THR B CA 1
ATOM 5364 C C . THR B 1 342 ? 11.352 11.805 -5.473 1 94.75 342 THR B C 1
ATOM 5366 O O . THR B 1 342 ? 10.266 12.367 -5.301 1 94.75 342 THR B O 1
ATOM 5369 N N . TRP B 1 343 ? 12.406 12.477 -5.805 1 96.19 343 TRP B N 1
ATOM 5370 C CA . TRP B 1 343 ? 12.398 13.938 -5.906 1 96.19 343 TRP B CA 1
ATOM 5371 C C . TRP B 1 343 ? 11.352 14.406 -6.914 1 96.19 343 TRP B C 1
ATOM 5373 O O . TRP B 1 343 ? 11.18 13.797 -7.969 1 96.19 343 TRP B O 1
ATOM 5383 N N . ASN B 1 344 ? 10.648 15.438 -6.73 1 96.25 344 ASN B N 1
ATOM 5384 C CA . ASN B 1 344 ? 9.773 16.203 -7.609 1 96.25 344 ASN B CA 1
ATOM 5385 C C . ASN B 1 344 ? 9.781 17.688 -7.258 1 96.25 344 ASN B C 1
ATOM 5387 O O . ASN B 1 344 ? 10.094 18.062 -6.121 1 96.25 344 ASN B O 1
ATOM 5391 N N . TYR B 1 345 ? 9.43 18.547 -8.086 1 96.06 345 TYR B N 1
ATOM 5392 C CA . TYR B 1 345 ? 9.719 19.969 -7.934 1 96.06 345 TYR B CA 1
ATOM 5393 C C . TYR B 1 345 ? 8.867 20.594 -6.828 1 96.06 345 TYR B C 1
ATOM 5395 O O . TYR B 1 345 ? 9.188 21.672 -6.316 1 96.06 345 TYR B O 1
ATOM 5403 N N . LYS B 1 346 ? 7.781 19.875 -6.43 1 96.69 346 LYS B N 1
ATOM 5404 C CA . LYS B 1 346 ? 6.938 20.406 -5.363 1 96.69 346 LYS B CA 1
ATOM 5405 C C . LYS B 1 346 ? 7.383 19.891 -3.998 1 96.69 346 LYS B C 1
ATOM 5407 O O . LYS B 1 346 ? 6.965 20.406 -2.963 1 96.69 346 LYS B O 1
ATOM 5412 N N . GLY B 1 347 ? 8.25 18.828 -3.992 1 97.38 347 GLY B N 1
ATOM 5413 C CA . GLY B 1 347 ? 8.711 18.219 -2.752 1 97.38 347 GLY B CA 1
ATOM 5414 C C . GLY B 1 347 ? 7.629 17.453 -2.021 1 97.38 347 GLY B C 1
ATOM 5415 O O . GLY B 1 347 ? 7.625 17.391 -0.791 1 97.38 347 GLY B O 1
ATOM 5416 N N . TYR B 1 348 ? 6.68 16.922 -2.779 1 97.94 348 TYR B N 1
ATOM 5417 C CA . TYR B 1 348 ? 5.586 16.172 -2.166 1 97.94 348 TYR B CA 1
ATOM 5418 C C . TYR B 1 348 ? 5.984 14.719 -1.94 1 97.94 348 TYR B C 1
ATOM 5420 O O . TYR B 1 348 ? 6.785 14.164 -2.697 1 97.94 348 TYR B O 1
ATOM 5428 N N . LEU B 1 349 ? 5.445 14.117 -0.853 1 97.81 349 LEU B N 1
ATOM 5429 C CA . LEU B 1 349 ? 5.441 12.68 -0.582 1 97.81 349 LEU B CA 1
ATOM 5430 C C . LEU B 1 349 ? 6.867 12.164 -0.403 1 97.81 349 LEU B C 1
ATOM 5432 O O . LEU B 1 349 ? 7.223 11.117 -0.959 1 97.81 349 LEU B O 1
ATOM 5436 N N . SER B 1 350 ? 7.68 12.969 0.356 1 97.5 350 SER B N 1
ATOM 5437 C CA . SER B 1 350 ? 8.984 12.461 0.758 1 97.5 350 SER B CA 1
ATOM 5438 C C . SER B 1 350 ? 8.844 11.211 1.628 1 97.5 350 SER B C 1
ATOM 5440 O O . SER B 1 350 ? 8.219 11.258 2.688 1 97.5 350 SER B O 1
ATOM 5442 N N . ALA B 1 351 ? 9.469 10.094 1.148 1 96.62 351 ALA B N 1
ATOM 5443 C CA . ALA B 1 351 ? 9.227 8.836 1.851 1 96.62 351 ALA B CA 1
ATOM 5444 C C . ALA B 1 351 ? 10.484 7.984 1.894 1 96.62 351 ALA B C 1
ATOM 5446 O O . ALA B 1 351 ? 10.43 6.789 2.197 1 96.62 351 ALA B O 1
ATOM 5447 N N . ALA B 1 352 ? 11.664 8.531 1.478 1 98.06 352 ALA B N 1
ATOM 5448 C CA . ALA B 1 352 ? 12.914 7.785 1.548 1 98.06 352 ALA B CA 1
ATOM 5449 C C . ALA B 1 352 ? 13.344 7.57 2.996 1 98.06 352 ALA B C 1
ATOM 5451 O O . ALA B 1 352 ? 12.766 8.148 3.916 1 98.06 352 ALA B O 1
ATOM 5452 N N . TRP B 1 353 ? 14.352 6.684 3.172 1 98.62 353 TRP B N 1
ATOM 5453 C CA . TRP B 1 353 ? 14.906 6.512 4.508 1 98.62 353 TRP B CA 1
ATOM 5454 C C . TRP B 1 353 ? 15.203 7.863 5.152 1 98.62 353 TRP B C 1
ATOM 5456 O O . TRP B 1 353 ? 15.711 8.773 4.5 1 98.62 353 TRP B O 1
ATOM 5466 N N . HIS B 1 354 ? 14.742 8.047 6.371 1 98.81 354 HIS B N 1
ATOM 5467 C CA . HIS B 1 354 ? 15.172 9.234 7.102 1 98.81 354 HIS B CA 1
ATOM 5468 C C . HIS B 1 354 ? 16.562 9.047 7.699 1 98.81 354 HIS B C 1
ATOM 5470 O O . HIS B 1 354 ? 16.875 7.98 8.25 1 98.81 354 HIS B O 1
ATOM 5476 N N . ARG B 1 355 ? 17.375 10.016 7.562 1 98.44 355 ARG B N 1
ATOM 5477 C CA . ARG B 1 355 ? 18.766 9.938 8.023 1 98.44 355 ARG B CA 1
ATOM 5478 C C . ARG B 1 355 ? 19.094 11.094 8.953 1 98.44 355 ARG B C 1
ATOM 5480 O O . ARG B 1 355 ? 18.672 12.227 8.727 1 98.44 355 ARG B O 1
ATOM 5487 N N . VAL B 1 356 ? 19.797 10.789 9.961 1 98.25 356 VAL B N 1
ATOM 5488 C CA . VAL B 1 356 ? 20.25 11.766 10.945 1 98.25 356 VAL B CA 1
ATOM 5489 C C . VAL B 1 356 ? 21.719 11.547 11.258 1 98.25 356 VAL B C 1
ATOM 5491 O O . VAL B 1 356 ? 22.125 10.445 11.664 1 98.25 356 VAL B O 1
ATOM 5494 N N . ARG B 1 357 ? 22.547 12.578 11.141 1 98.19 357 ARG B N 1
ATOM 5495 C CA . ARG B 1 357 ? 23.953 12.5 11.523 1 98.19 357 ARG B CA 1
ATOM 5496 C C . ARG B 1 357 ? 24.156 12.961 12.961 1 98.19 357 ARG B C 1
ATOM 5498 O O . ARG B 1 357 ? 23.562 13.953 13.391 1 98.19 357 ARG B O 1
ATOM 5505 N N . VAL B 1 358 ? 24.938 12.18 13.648 1 98.62 358 VAL B N 1
ATOM 5506 C CA . VAL B 1 358 ? 25.281 12.531 15.023 1 98.62 358 VAL B CA 1
ATOM 5507 C C . VAL B 1 358 ? 26.797 12.406 15.227 1 98.62 358 VAL B C 1
ATOM 5509 O O . VAL B 1 358 ? 27.469 11.695 14.469 1 98.62 358 VAL B O 1
ATOM 5512 N N . THR B 1 359 ? 27.312 13.125 16.141 1 98.56 359 THR B N 1
ATOM 5513 C CA . THR B 1 359 ? 28.703 13.023 16.531 1 98.56 359 THR B CA 1
ATOM 5514 C C . THR B 1 359 ? 28.828 12.453 17.938 1 98.56 359 THR B C 1
ATOM 5516 O O . THR B 1 359 ? 28.156 12.906 18.859 1 98.56 359 THR B O 1
ATOM 5519 N N . VAL B 1 360 ? 29.688 11.453 18.047 1 98.12 360 VAL B N 1
ATOM 5520 C CA . VAL B 1 360 ? 29.891 10.781 19.328 1 98.12 360 VAL B CA 1
ATOM 5521 C C . VAL B 1 360 ? 31.312 11.008 19.812 1 98.12 360 VAL B C 1
ATOM 5523 O O . VAL B 1 360 ? 32.281 10.734 19.094 1 98.12 360 VAL B O 1
ATOM 5526 N N . ALA B 1 361 ? 31.547 11.492 21.125 1 95.69 361 ALA B N 1
ATOM 5527 C CA . ALA B 1 361 ? 32.875 11.766 21.688 1 95.69 361 ALA B CA 1
ATOM 5528 C C . ALA B 1 361 ? 32.969 11.234 23.109 1 95.69 361 ALA B C 1
ATOM 5530 O O . ALA B 1 361 ? 31.969 11.125 23.812 1 95.69 361 ALA B O 1
#

Secondary structure (DSSP, 8-state):
---HHHHGGGSEEEEETTEEEE--HHHHHT-SSPPGGGS-B--SBPPP---TTT--EEEEES-SS-EEE-HHHHHHHS-EEEEEEEEE-TTTTHHHHHTTS---S----TTSEEEEEEEEEEHHHHHHHTT--S--S-EEEEEEEEEBTTT-PEEEEEEEHHHHTSTT-EEEEEETTEEPPGGGTTT-EEE-TTB-GGGS-SSEEEEEEESS---SHHHHTSSEE--TT--TTT--GGGSEE--BPPPEEEEEESPTT-EE-SEEEEEEEEEE-SSS-EEEEEEESSTTSS-EEPEEE--TT-TBS-EEEEEEEEE-SEEEEEEEEEEETTS-B--S-GGGG--TT-----SPEEEEEEE-/---HHHHGGGSEEEEETTEEEE--HHHHHT-SSPPGGGS-B--SBPPP---TTT--EEEEES-SS-EEE-HHHHHHHS-EEEEEEEEE-TTTTHHHHHTTS---S----TTSEEEEEEEEEEHHHHHHHTT--S--S-EEEEEEEEEBTTT-PEEEEEEEHHHHTSTT-EEEEEETTEEPPGGGTTT-EEE-TTB-GGGS-SSEEEEEEESS---SHHHHTSSEE--TT--TTT--GGGSEE--BPPPEEEEEESPTT-EE-SEEEEEEEEEE-SSS-EEEEEEESSTTSS-EEPEEE--TT-TBS-EEEEEEEEE-SEEEEEEEEEEETTS-B--S-GGGG--TT-----SPEEEEEEE-

Radius of gyration: 26.47 Å; Cα contacts (8 Å, |Δi|>4): 1988; chains: 2; bounding box: 66×73×59 Å

Organism: Methylorubrum extorquens (strain ATCC 14718 / DSM 1338 / JCM 2805 / NCIMB 9133 / AM1) (NCBI:txid272630)